Protein AF-0000000066108248 (afdb_homodimer)

Structure (mmCIF, N/CA/C/O backbone):
data_AF-0000000066108248-model_v1
#
loop_
_entity.id
_entity.type
_entity.pdbx_description
1 polymer 'HTH-type transcriptional regulatory protein RaaS'
#
loop_
_atom_site.group_PDB
_atom_site.id
_atom_site.type_symbol
_atom_site.label_atom_id
_atom_site.label_alt_id
_atom_site.label_comp_id
_atom_site.label_asym_id
_atom_site.label_entity_id
_atom_site.label_seq_id
_atom_site.pdbx_PDB_ins_code
_atom_site.Cartn_x
_atom_site.Cartn_y
_atom_site.Cartn_z
_atom_site.occupancy
_atom_site.B_iso_or_equiv
_atom_site.auth_seq_id
_atom_site.auth_comp_id
_atom_site.auth_asym_id
_atom_site.auth_atom_id
_atom_site.pdbx_PDB_model_num
ATOM 1 N N . MET A 1 1 ? -8.648 -37.469 -7.332 1 46.16 1 MET A N 1
ATOM 2 C CA . MET A 1 1 ? -9.648 -36.875 -8.211 1 46.16 1 MET A CA 1
ATOM 3 C C . MET A 1 1 ? -9.375 -37.219 -9.672 1 46.16 1 MET A C 1
ATOM 5 O O . MET A 1 1 ? -8.227 -37.156 -10.125 1 46.16 1 MET A O 1
ATOM 9 N N . ARG A 1 2 ? -10.156 -37.781 -10.422 1 53.69 2 ARG A N 1
ATOM 10 C CA . ARG A 1 2 ? -9.938 -38.188 -11.805 1 53.69 2 ARG A CA 1
ATOM 11 C C . ARG A 1 2 ? -9.555 -37.031 -12.688 1 53.69 2 ARG A C 1
ATOM 13 O O . ARG A 1 2 ? -9.891 -35.875 -12.391 1 53.69 2 ARG A O 1
ATOM 20 N N . SER A 1 3 ? -8.766 -37.312 -13.719 1 56.41 3 SER A N 1
ATOM 21 C CA . SER A 1 3 ? -8.273 -36.312 -14.656 1 56.41 3 SER A CA 1
ATOM 22 C C . SER A 1 3 ? -9.383 -35.344 -15.055 1 56.41 3 SER A C 1
ATOM 24 O O . SER A 1 3 ? -9.164 -34.125 -15.078 1 56.41 3 SER A O 1
ATOM 26 N N . ALA A 1 4 ? -10.531 -35.906 -15.398 1 58.25 4 ALA A N 1
ATOM 27 C CA . ALA A 1 4 ? -11.68 -35.094 -15.75 1 58.25 4 ALA A CA 1
ATOM 28 C C . ALA A 1 4 ? -12.141 -34.25 -14.562 1 58.25 4 ALA A C 1
ATOM 30 O O . ALA A 1 4 ? -12.602 -33.125 -14.727 1 58.25 4 ALA A O 1
ATOM 31 N N . ASP A 1 5 ? -12.039 -34.875 -13.406 1 56.56 5 ASP A N 1
ATOM 32 C CA . ASP A 1 5 ? -12.422 -34.219 -12.156 1 56.56 5 ASP A CA 1
ATOM 33 C C . ASP A 1 5 ? -11.492 -33.031 -11.844 1 56.56 5 ASP A C 1
ATOM 35 O O . ASP A 1 5 ? -11.938 -32 -11.352 1 56.56 5 ASP A O 1
ATOM 39 N N . LEU A 1 6 ? -10.281 -33.375 -12.148 1 64.38 6 LEU A N 1
ATOM 40 C CA . LEU A 1 6 ? -9.289 -32.312 -11.953 1 64.38 6 LEU A CA 1
ATOM 41 C C . LEU A 1 6 ? -9.547 -31.141 -12.906 1 64.38 6 LEU A C 1
ATOM 43 O O . LEU A 1 6 ? -9.406 -29.984 -12.516 1 64.38 6 LEU A O 1
ATOM 47 N N . THR A 1 7 ? -10.164 -31.656 -13.898 1 83.06 7 THR A N 1
ATOM 48 C CA . THR A 1 7 ? -10.453 -30.641 -14.914 1 83.06 7 THR A CA 1
ATOM 49 C C . THR A 1 7 ? -11.664 -29.797 -14.508 1 83.06 7 THR A C 1
ATOM 51 O O . THR A 1 7 ? -11.641 -28.578 -14.609 1 83.06 7 THR A O 1
ATOM 54 N N . ALA A 1 8 ? -12.672 -30.609 -13.906 1 89.81 8 ALA A N 1
ATOM 55 C CA . ALA A 1 8 ? -13.867 -29.891 -13.492 1 89.81 8 ALA A CA 1
ATOM 56 C C . ALA A 1 8 ? -13.57 -29 -12.281 1 89.81 8 ALA A C 1
ATOM 58 O O . ALA A 1 8 ? -14.062 -27.875 -12.203 1 89.81 8 ALA A O 1
ATOM 59 N N . HIS A 1 9 ? -12.805 -29.562 -11.367 1 94.88 9 HIS A N 1
ATOM 60 C CA . HIS A 1 9 ? -12.422 -28.797 -10.188 1 94.88 9 HIS A CA 1
ATOM 61 C C . HIS A 1 9 ? -11.75 -27.484 -10.57 1 94.88 9 HIS A C 1
ATOM 63 O O . HIS A 1 9 ? -12.125 -26.422 -10.07 1 94.88 9 HIS A O 1
ATOM 69 N N . ALA A 1 10 ? -10.867 -27.578 -11.461 1 95.75 10 ALA A N 1
ATOM 70 C CA . ALA A 1 10 ? -10.125 -26.406 -11.914 1 95.75 10 ALA A CA 1
ATOM 71 C C . ALA A 1 10 ? -11.023 -25.453 -12.688 1 95.75 10 ALA A C 1
ATOM 73 O O . ALA A 1 10 ? -10.93 -24.234 -12.516 1 95.75 10 ALA A O 1
ATOM 74 N N . ARG A 1 11 ? -11.852 -25.984 -13.477 1 95.56 11 ARG A N 1
ATOM 75 C CA . ARG A 1 11 ? -12.758 -25.172 -14.273 1 95.56 11 ARG A CA 1
ATOM 76 C C . ARG A 1 11 ? -13.711 -24.375 -13.375 1 95.56 11 ARG A C 1
ATOM 78 O O . ARG A 1 11 ? -13.961 -23.203 -13.617 1 95.56 11 ARG A O 1
ATOM 85 N N . ILE A 1 12 ? -14.227 -25.078 -12.375 1 97.56 12 ILE A N 1
ATOM 86 C CA . ILE A 1 12 ? -15.141 -24.438 -11.445 1 97.56 12 ILE A CA 1
ATOM 87 C C . ILE A 1 12 ? -14.406 -23.328 -10.68 1 97.56 12 ILE A C 1
ATOM 89 O O . ILE A 1 12 ? -14.906 -22.219 -10.547 1 97.56 12 ILE A O 1
ATOM 93 N N . ARG A 1 13 ? -13.266 -23.625 -10.172 1 97.75 13 ARG A N 1
ATOM 94 C CA . ARG A 1 13 ? -12.469 -22.656 -9.422 1 97.75 13 ARG A CA 1
ATOM 95 C C . ARG A 1 13 ? -12.148 -21.438 -10.281 1 97.75 13 ARG A C 1
ATOM 97 O O . ARG A 1 13 ? -12.273 -20.297 -9.82 1 97.75 13 ARG A O 1
ATOM 104 N N . GLU A 1 14 ? -11.734 -21.672 -11.539 1 96.88 14 GLU A N 1
ATOM 105 C CA . GLU A 1 14 ? -11.398 -20.578 -12.445 1 96.88 14 GLU A CA 1
ATOM 106 C C . GLU A 1 14 ? -12.617 -19.703 -12.727 1 96.88 14 GLU A C 1
ATOM 108 O O . GLU A 1 14 ? -12.523 -18.469 -12.711 1 96.88 14 GLU A O 1
ATOM 113 N N . ALA A 1 15 ? -13.719 -20.344 -12.953 1 97.69 15 ALA A N 1
ATOM 114 C CA . ALA A 1 15 ? -14.969 -19.609 -13.164 1 97.69 15 ALA A CA 1
ATOM 115 C C . ALA A 1 15 ? -15.352 -18.812 -11.922 1 97.69 15 ALA A C 1
ATOM 117 O O . ALA A 1 15 ? -15.812 -17.672 -12.031 1 97.69 15 ALA A O 1
ATOM 118 N N . ALA A 1 16 ? -15.188 -19.422 -10.789 1 98.44 16 ALA A N 1
ATOM 119 C CA . ALA A 1 16 ? -15.508 -18.75 -9.531 1 98.44 16 ALA A CA 1
ATOM 120 C C . ALA A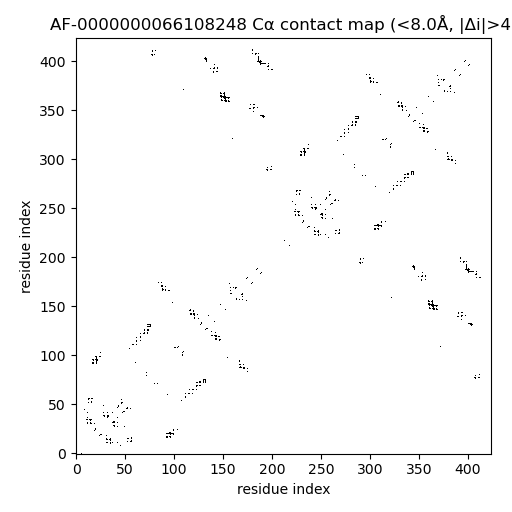 1 16 ? -14.633 -17.516 -9.336 1 98.44 16 ALA A C 1
ATOM 122 O O . ALA A 1 16 ? -15.133 -16.453 -8.969 1 98.44 16 ALA A O 1
ATOM 123 N N . ILE A 1 17 ? -13.336 -17.609 -9.578 1 98.12 17 ILE A N 1
ATOM 124 C CA . ILE A 1 17 ? -12.406 -16.5 -9.445 1 98.12 17 ILE A CA 1
ATOM 125 C C . ILE A 1 17 ? -12.844 -15.352 -10.359 1 98.12 17 ILE A C 1
ATOM 127 O O . ILE A 1 17 ? -12.898 -14.195 -9.938 1 98.12 17 ILE A O 1
ATOM 131 N N . GLU A 1 18 ? -13.211 -15.703 -11.531 1 97.38 18 GLU A N 1
ATOM 132 C CA . GLU A 1 18 ? -13.641 -14.688 -12.484 1 97.38 18 GLU A CA 1
ATOM 133 C C . GLU A 1 18 ? -14.945 -14.031 -12.047 1 97.38 18 GLU A C 1
ATOM 135 O O . GLU A 1 18 ? -15.07 -12.805 -12.07 1 97.38 18 GLU A O 1
ATOM 140 N N . GLN A 1 19 ? -15.922 -14.812 -11.617 1 97.69 19 GLN A N 1
ATOM 141 C CA . GLN A 1 19 ? -17.234 -14.297 -11.227 1 97.69 19 GLN A CA 1
ATOM 142 C C . GLN A 1 19 ? -17.141 -13.477 -9.938 1 97.69 19 GLN A C 1
ATOM 144 O O . GLN A 1 19 ? -17.688 -12.375 -9.859 1 97.69 19 GLN A O 1
ATOM 149 N N . PHE A 1 20 ? -16.391 -14.008 -8.977 1 97.81 20 PHE A N 1
ATOM 150 C CA . PHE A 1 20 ? -16.188 -13.266 -7.738 1 97.81 20 PHE A CA 1
ATOM 151 C C . PHE A 1 20 ? -15.438 -11.961 -8.008 1 97.81 20 PHE A C 1
ATOM 153 O O . PHE A 1 20 ? -15.773 -10.922 -7.441 1 97.81 20 PHE A O 1
ATOM 160 N N . GLY A 1 21 ? -14.438 -12.023 -8.859 1 96.31 21 GLY A N 1
ATOM 161 C CA . GLY A 1 21 ? -13.664 -10.844 -9.195 1 96.31 21 GLY A CA 1
ATOM 162 C C . GLY A 1 21 ? -14.477 -9.773 -9.891 1 96.31 21 GLY A C 1
ATOM 163 O O . GLY A 1 21 ? -14.328 -8.578 -9.609 1 96.31 21 GLY A O 1
ATOM 164 N N . ARG A 1 22 ? -15.359 -10.195 -10.742 1 94.25 22 ARG A N 1
ATOM 165 C CA . ARG A 1 22 ? -16.125 -9.266 -11.562 1 94.25 22 ARG A CA 1
ATOM 166 C C . ARG A 1 22 ? -17.344 -8.75 -10.82 1 94.25 22 ARG A C 1
ATOM 168 O O . ARG A 1 22 ? -17.688 -7.57 -10.922 1 94.25 22 ARG A O 1
ATOM 175 N N . HIS A 1 23 ? -17.984 -9.609 -9.969 1 94.81 23 HIS A N 1
ATOM 176 C CA . HIS A 1 23 ? -19.312 -9.258 -9.461 1 94.81 23 HIS A CA 1
ATOM 177 C C . HIS A 1 23 ? -19.328 -9.219 -7.941 1 94.81 23 HIS A C 1
ATOM 179 O O . HIS A 1 23 ? -20.312 -8.812 -7.332 1 94.81 23 HIS A O 1
ATOM 185 N N . GLY A 1 24 ? -18.266 -9.594 -7.332 1 95.5 24 GLY A N 1
ATOM 186 C CA . GLY A 1 24 ? -18.25 -9.656 -5.879 1 95.5 24 GLY A CA 1
ATOM 187 C C . GLY A 1 24 ? -18.688 -11 -5.336 1 95.5 24 GLY A C 1
ATOM 188 O O . GLY A 1 24 ? -19.188 -11.852 -6.086 1 95.5 24 GLY A O 1
ATOM 189 N N . PHE A 1 25 ? -18.531 -11.203 -4.035 1 96.38 25 PHE A N 1
ATOM 190 C CA . PHE A 1 25 ? -18.734 -12.5 -3.406 1 96.38 25 PHE A CA 1
ATOM 191 C C . PHE A 1 25 ? -20.219 -12.773 -3.182 1 96.38 25 PHE A C 1
ATOM 193 O O . PHE A 1 25 ? -20.594 -13.852 -2.723 1 96.38 25 PHE A O 1
ATOM 200 N N . GLY A 1 26 ? -21.047 -11.883 -3.537 1 95.75 26 GLY A N 1
ATOM 201 C CA . GLY A 1 26 ? -22.484 -12.086 -3.461 1 95.75 26 GLY A CA 1
ATOM 202 C C . GLY A 1 26 ? -23.031 -12.945 -4.586 1 95.75 26 GLY A C 1
ATOM 203 O O . GLY A 1 26 ? -24.156 -13.422 -4.523 1 95.75 26 GLY A O 1
ATOM 204 N N . VAL A 1 27 ? -22.25 -13.203 -5.578 1 96.69 27 VAL A N 1
ATOM 205 C CA . VAL A 1 27 ? -22.656 -14.023 -6.711 1 96.69 27 VAL A CA 1
ATOM 206 C C . VAL A 1 27 ? -23.062 -15.414 -6.219 1 96.69 27 VAL A C 1
ATOM 208 O O . VAL A 1 27 ? -22.406 -15.992 -5.352 1 96.69 27 VAL A O 1
ATOM 211 N N . GLY A 1 28 ? -24.125 -15.945 -6.793 1 96.56 28 GLY A N 1
ATOM 212 C CA . GLY A 1 28 ? -24.656 -17.234 -6.359 1 96.56 28 GLY A CA 1
ATOM 213 C C . GLY A 1 28 ? -23.984 -18.406 -7.035 1 96.56 28 GLY A C 1
ATOM 214 O O . GLY A 1 28 ? -23.344 -18.25 -8.086 1 96.56 28 GLY A O 1
ATOM 215 N N . LEU A 1 29 ? -24.109 -19.594 -6.422 1 97.06 29 LEU A N 1
ATOM 216 C CA . LEU A 1 29 ? -23.5 -20.828 -6.934 1 97.06 29 LEU A CA 1
ATOM 217 C C . LEU A 1 29 ? -24.062 -21.172 -8.312 1 97.06 29 LEU A C 1
ATOM 219 O O . LEU A 1 29 ? -23.344 -21.719 -9.148 1 97.06 29 LEU A O 1
ATOM 223 N N . ARG A 1 30 ? -25.328 -20.797 -8.617 1 96.75 30 ARG A N 1
ATOM 224 C CA . ARG A 1 30 ? -25.938 -21.078 -9.914 1 96.75 30 ARG A CA 1
ATOM 225 C C . ARG A 1 30 ? -25.219 -20.344 -11.031 1 96.75 30 ARG A C 1
ATOM 227 O O . ARG A 1 30 ? -24.906 -20.922 -12.078 1 96.75 30 ARG A O 1
ATOM 234 N N . ALA A 1 31 ? -24.922 -19.109 -10.828 1 97.62 31 ALA A N 1
ATOM 235 C CA . ALA A 1 31 ? -24.219 -18.297 -11.812 1 97.62 31 ALA A CA 1
ATOM 236 C C . ALA A 1 31 ? -22.797 -18.828 -12.047 1 97.62 31 ALA A C 1
ATOM 238 O O . ALA A 1 31 ? -22.328 -18.859 -13.188 1 97.62 31 ALA A O 1
ATOM 239 N N . ILE A 1 32 ? -22.156 -19.281 -1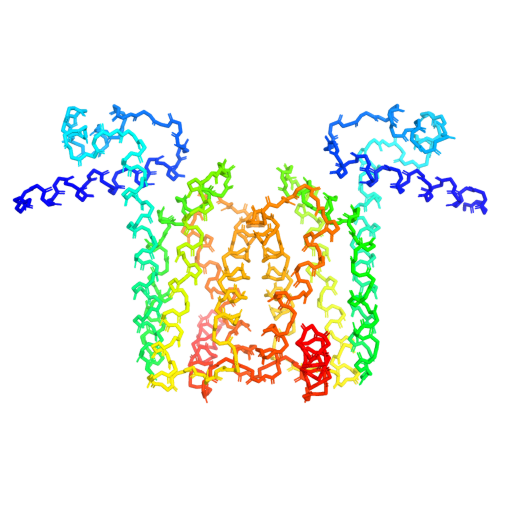0.977 1 98 32 ILE A N 1
ATOM 240 C CA . ILE A 1 32 ? -20.797 -19.828 -11.078 1 98 32 ILE A CA 1
ATOM 241 C C . ILE A 1 32 ? -20.828 -21.141 -11.844 1 98 32 ILE A C 1
ATOM 243 O O . ILE A 1 32 ? -20 -21.391 -12.711 1 98 32 ILE A O 1
ATOM 247 N N . ALA A 1 33 ? -21.797 -21.938 -11.508 1 97.81 33 ALA A N 1
ATOM 248 C CA . ALA A 1 33 ? -21.953 -23.219 -12.188 1 97.81 33 ALA A CA 1
ATOM 249 C C . ALA A 1 33 ? -22.188 -23.031 -13.688 1 97.81 33 ALA A C 1
ATOM 251 O O . ALA A 1 33 ? -21.547 -23.688 -14.508 1 97.81 33 ALA A O 1
ATOM 252 N N . GLU A 1 34 ? -23.031 -22.078 -14.062 1 97.81 34 GLU A N 1
ATOM 253 C CA . GLU A 1 34 ? -23.312 -21.766 -15.461 1 97.81 34 GLU A CA 1
ATOM 254 C C . GLU A 1 34 ? -22.047 -21.297 -16.188 1 97.81 34 GLU A C 1
ATOM 256 O O . GLU A 1 34 ? -21.766 -21.766 -17.297 1 97.81 34 GLU A O 1
ATOM 261 N N . ALA A 1 35 ? -21.297 -20.5 -15.586 1 97.19 35 ALA A N 1
ATOM 262 C CA . ALA A 1 35 ? -20.062 -19.984 -16.172 1 97.19 35 ALA A CA 1
ATOM 263 C C . ALA A 1 35 ? -19.047 -21.109 -16.375 1 97.19 35 ALA A C 1
ATOM 265 O O . ALA A 1 35 ? -18.25 -21.078 -17.312 1 97.19 35 ALA A O 1
ATOM 266 N N . ALA A 1 36 ? -19.078 -22.094 -15.477 1 97.12 36 ALA A N 1
ATOM 267 C CA . ALA A 1 36 ? -18.141 -23.219 -15.523 1 97.12 36 ALA A CA 1
ATOM 268 C C . ALA A 1 36 ? -18.641 -24.312 -16.469 1 97.12 36 ALA A C 1
ATOM 270 O O . ALA A 1 36 ? -17.906 -25.25 -16.766 1 97.12 36 ALA A O 1
ATOM 271 N N . GLY A 1 37 ? -19.875 -24.203 -16.859 1 96.81 37 GLY A N 1
ATOM 272 C CA . GLY A 1 37 ? -20.453 -25.219 -17.719 1 96.81 37 GLY A CA 1
ATOM 273 C C . GLY A 1 37 ? -20.781 -26.516 -17 1 96.81 37 GLY A C 1
ATOM 274 O O . GLY A 1 37 ? -20.594 -27.594 -17.547 1 96.81 37 GLY A O 1
ATOM 275 N N . VAL A 1 38 ? -21.109 -26.391 -15.727 1 96.5 38 VAL A N 1
ATOM 276 C CA . VAL A 1 38 ? -21.438 -27.562 -14.93 1 96.5 38 VAL A CA 1
ATOM 277 C C . VAL A 1 38 ? -22.75 -27.312 -14.164 1 96.5 38 VAL A C 1
ATOM 279 O O . VAL A 1 38 ? -23.312 -26.219 -14.227 1 96.5 38 VAL A O 1
ATOM 282 N N . SER A 1 39 ? -23.234 -28.359 -13.484 1 95.06 39 SER A N 1
ATOM 283 C CA . SER A 1 39 ? -24.406 -28.203 -12.641 1 95.06 39 SER A CA 1
ATOM 284 C C . SER A 1 39 ? -24.031 -27.641 -11.273 1 95.06 39 SER A C 1
ATOM 286 O O . SER A 1 39 ? -22.906 -27.828 -10.797 1 95.06 39 SER A O 1
ATOM 288 N N . ALA A 1 40 ? -24.953 -27.031 -10.594 1 94.81 40 ALA A N 1
ATOM 289 C CA . ALA A 1 40 ? -24.766 -26.547 -9.227 1 94.81 40 ALA A CA 1
ATOM 290 C C . ALA A 1 40 ? -24.453 -27.688 -8.281 1 94.81 40 ALA A C 1
ATOM 292 O O . ALA A 1 40 ? -23.672 -27.531 -7.336 1 94.81 40 ALA A O 1
ATOM 293 N N . ALA A 1 41 ? -25.031 -28.766 -8.523 1 94.69 41 ALA A N 1
ATOM 294 C CA . ALA A 1 41 ? -24.812 -29.953 -7.699 1 94.69 41 ALA A CA 1
ATOM 295 C C . ALA A 1 41 ? -23.359 -30.391 -7.758 1 94.69 41 ALA A C 1
ATOM 297 O O . ALA A 1 41 ? -22.797 -30.828 -6.746 1 94.69 41 ALA A O 1
ATOM 298 N N . LEU A 1 42 ? -22.75 -30.297 -8.844 1 95.62 42 LEU A N 1
ATOM 299 C CA . LEU A 1 42 ? -21.344 -30.672 -9.008 1 95.62 42 LEU A CA 1
ATOM 300 C C . LEU A 1 42 ? -20.422 -29.719 -8.25 1 95.62 42 LEU A C 1
ATOM 302 O O . LEU A 1 42 ? -19.406 -30.141 -7.715 1 95.62 42 LEU A O 1
ATOM 306 N N . VAL A 1 43 ? -20.797 -28.422 -8.234 1 97.06 43 VAL A N 1
ATOM 307 C CA . VAL A 1 43 ? -20.016 -27.453 -7.469 1 97.06 43 VAL A CA 1
ATOM 308 C C . VAL A 1 43 ? -20.031 -27.828 -5.992 1 97.06 43 VAL A C 1
ATOM 310 O O . VAL A 1 43 ? -18.969 -27.875 -5.348 1 97.06 43 VAL A O 1
ATOM 313 N N . ILE A 1 44 ? -21.172 -28.234 -5.477 1 96.62 44 ILE A N 1
ATOM 314 C CA . ILE A 1 44 ? -21.328 -28.609 -4.074 1 96.62 44 ILE A CA 1
ATOM 315 C C . ILE A 1 44 ? -20.562 -29.906 -3.793 1 96.62 44 ILE A C 1
ATOM 317 O O . ILE A 1 44 ? -19.969 -30.062 -2.727 1 96.62 44 ILE A O 1
ATOM 321 N N . HIS A 1 45 ? -20.672 -30.766 -4.746 1 95.88 45 HIS A N 1
ATOM 322 C CA . HIS A 1 45 ? -19.969 -32.031 -4.602 1 95.88 45 HIS A CA 1
ATOM 323 C C . HIS A 1 45 ? -18.469 -31.812 -4.43 1 95.88 45 HIS A C 1
ATOM 325 O O . HIS A 1 45 ? -17.828 -32.438 -3.574 1 95.88 45 HIS A O 1
ATOM 331 N N . HIS A 1 46 ? -17.859 -30.875 -5.152 1 96.06 46 HIS A N 1
ATOM 332 C CA . HIS A 1 46 ? -16.422 -30.672 -5.152 1 96.06 46 HIS A CA 1
ATOM 333 C C . HIS A 1 46 ? -15.992 -29.797 -3.98 1 96.06 46 HIS A C 1
ATOM 335 O O . HIS A 1 46 ? -14.914 -30 -3.416 1 96.06 46 HIS A O 1
ATOM 341 N N . PHE A 1 47 ? -16.844 -28.781 -3.596 1 97.69 47 PHE A N 1
ATOM 342 C CA . PHE A 1 47 ? -16.328 -27.75 -2.705 1 97.69 47 PHE A CA 1
ATOM 343 C C . PHE A 1 47 ? -17.156 -27.672 -1.429 1 97.69 47 PHE A C 1
ATOM 345 O O . PHE A 1 47 ? -16.797 -26.969 -0.486 1 97.69 47 PHE A O 1
ATOM 352 N N . GLY A 1 48 ? -18.266 -28.391 -1.379 1 96.75 48 GLY A N 1
ATOM 353 C CA . GLY A 1 48 ? -19.094 -28.469 -0.191 1 96.75 48 GLY A CA 1
ATOM 354 C C . GLY A 1 48 ? -20.047 -27.297 -0.043 1 96.75 48 GLY A C 1
ATOM 355 O O . GLY A 1 48 ? -21.25 -27.5 0.088 1 96.75 48 GLY A O 1
ATOM 356 N N . SER A 1 49 ? -19.562 -26.109 -0.005 1 96.06 49 SER A N 1
ATOM 357 C CA . SER A 1 49 ? -20.328 -24.875 0.186 1 96.06 49 SER A CA 1
ATOM 358 C C . SER A 1 49 ? -19.703 -23.703 -0.564 1 96.06 49 SER A C 1
ATOM 360 O O . SER A 1 49 ? -18.594 -23.828 -1.104 1 96.06 49 SER A O 1
ATOM 362 N N . LYS A 1 50 ? -20.406 -22.625 -0.626 1 96 50 LYS A N 1
ATOM 363 C CA . LYS A 1 50 ? -19.859 -21.422 -1.227 1 96 50 LYS A CA 1
ATOM 364 C C . LYS A 1 50 ? -18.594 -20.969 -0.481 1 96 50 LYS A C 1
ATOM 366 O O . LYS A 1 50 ? -17.641 -20.516 -1.097 1 96 50 LYS A O 1
ATOM 371 N N . GLU A 1 51 ? -18.688 -21.109 0.813 1 95 51 GLU A N 1
ATOM 372 C CA . GLU A 1 51 ? -17.516 -20.766 1.624 1 95 51 GLU A CA 1
ATOM 373 C C . GLU A 1 51 ? -16.344 -21.672 1.309 1 95 51 GLU A C 1
ATOM 375 O O . GLU A 1 51 ? -15.195 -21.219 1.215 1 95 51 GLU A O 1
ATOM 380 N N . GLY A 1 52 ? -16.625 -22.906 1.186 1 96.38 52 GLY A N 1
ATOM 381 C CA . GLY A 1 52 ? -15.586 -23.828 0.774 1 96.38 52 GLY A CA 1
ATOM 382 C C . GLY A 1 52 ? -14.984 -23.5 -0.581 1 96.38 52 GLY A C 1
ATOM 383 O O . GLY A 1 52 ? -13.773 -23.625 -0.776 1 96.38 52 GLY A O 1
ATOM 384 N N . LEU A 1 53 ? -15.836 -23.172 -1.538 1 97.69 53 LEU A N 1
ATOM 385 C CA . LEU A 1 53 ? -15.375 -22.75 -2.855 1 97.69 53 LEU A CA 1
ATOM 386 C C . LEU A 1 53 ? -14.492 -21.5 -2.752 1 97.69 53 LEU A C 1
ATOM 388 O O . LEU A 1 53 ? -13.438 -21.438 -3.381 1 97.69 53 LEU A O 1
ATOM 392 N N . ARG A 1 54 ? -14.883 -20.547 -1.938 1 97 54 ARG A N 1
ATOM 393 C CA . ARG A 1 54 ? -14.094 -19.344 -1.76 1 97 54 ARG A CA 1
ATOM 394 C C . ARG A 1 54 ? -12.727 -19.656 -1.164 1 97 54 ARG A C 1
ATOM 396 O O . ARG A 1 54 ? -11.711 -19.109 -1.604 1 97 54 ARG A O 1
ATOM 403 N N . LYS A 1 55 ? -12.711 -20.531 -0.188 1 97.06 55 LYS A N 1
ATOM 404 C CA . LYS A 1 55 ? -11.438 -20.938 0.411 1 97.06 55 LYS A CA 1
ATOM 405 C C . LYS A 1 55 ? -10.508 -21.562 -0.63 1 97.06 55 LYS A C 1
ATOM 407 O O . LYS A 1 55 ? -9.305 -21.281 -0.639 1 97.06 55 LYS A O 1
ATOM 412 N N . ALA A 1 56 ? -11.07 -22.344 -1.475 1 97.5 56 ALA A N 1
ATOM 413 C CA . ALA A 1 56 ? -10.281 -22.953 -2.545 1 97.5 56 ALA A CA 1
ATOM 414 C C . ALA A 1 56 ? -9.75 -21.906 -3.508 1 97.5 56 ALA A C 1
ATOM 416 O O . ALA A 1 56 ? -8.617 -22 -3.982 1 97.5 56 ALA A O 1
ATOM 417 N N . CYS A 1 57 ? -10.57 -20.922 -3.859 1 98.25 57 CYS A N 1
ATOM 418 C CA . CYS A 1 57 ? -10.141 -19.812 -4.699 1 98.25 57 CYS A CA 1
ATOM 419 C C . CYS A 1 57 ? -9.016 -19.031 -4.035 1 98.25 57 CYS A C 1
ATOM 421 O O . CYS A 1 57 ? -8.008 -18.719 -4.676 1 98.25 57 CYS A O 1
ATOM 423 N N . ASP A 1 58 ? -9.156 -18.781 -2.711 1 98 58 ASP A N 1
ATOM 424 C CA . ASP A 1 58 ? -8.133 -18.078 -1.952 1 98 58 ASP A CA 1
ATOM 425 C C . ASP A 1 58 ? -6.797 -18.812 -2.008 1 98 58 ASP A C 1
ATOM 427 O O . ASP A 1 58 ? -5.754 -18.203 -2.256 1 98 58 ASP A O 1
ATOM 431 N N . ASP A 1 59 ? -6.852 -20.062 -1.803 1 97.69 59 ASP A N 1
ATOM 432 C CA . ASP A 1 59 ? -5.648 -20.891 -1.824 1 97.69 59 ASP A CA 1
ATOM 433 C C . ASP A 1 59 ? -4.98 -20.844 -3.195 1 97.69 59 ASP A C 1
ATOM 435 O O . ASP A 1 59 ? -3.756 -20.734 -3.293 1 97.69 59 ASP A O 1
ATOM 439 N N . PHE A 1 60 ? -5.766 -20.938 -4.219 1 97.81 60 PHE A N 1
ATOM 440 C CA . PHE A 1 60 ? -5.246 -20.938 -5.578 1 97.81 60 PHE A CA 1
ATOM 441 C C . PHE A 1 60 ? -4.602 -19.594 -5.91 1 97.81 60 PHE A C 1
ATOM 443 O O . PHE A 1 60 ? -3.488 -19.547 -6.438 1 97.81 60 PHE A O 1
ATOM 450 N N . VAL A 1 61 ? -5.23 -18.516 -5.594 1 97.81 61 VAL A N 1
ATOM 451 C CA . VAL A 1 61 ? -4.734 -17.172 -5.883 1 97.81 61 VAL A CA 1
ATOM 452 C C . VAL A 1 61 ? -3.42 -16.938 -5.145 1 97.81 61 VAL A C 1
ATOM 454 O O . VAL A 1 61 ? -2.438 -16.5 -5.742 1 97.81 61 VAL A O 1
ATOM 457 N N . ALA A 1 62 ? -3.373 -17.266 -3.832 1 97.94 62 ALA A N 1
ATOM 458 C CA . ALA A 1 62 ? -2.158 -17.109 -3.037 1 97.94 62 ALA A CA 1
ATOM 459 C C . ALA A 1 62 ? -1.014 -17.938 -3.615 1 97.94 62 ALA A C 1
ATOM 461 O O . ALA A 1 62 ? 0.12 -17.453 -3.707 1 97.94 62 ALA A O 1
ATOM 462 N N . GLU A 1 63 ? -1.325 -19.094 -4.059 1 97.62 63 GLU A N 1
ATOM 463 C CA . GLU A 1 63 ? -0.299 -20 -4.578 1 97.62 63 GLU A CA 1
ATOM 464 C C . GLU A 1 63 ? 0.206 -19.531 -5.941 1 97.62 63 GLU A C 1
ATOM 466 O O . GLU A 1 63 ? 1.399 -19.625 -6.234 1 97.62 63 GLU A O 1
ATOM 471 N N . GLU A 1 64 ? -0.662 -19.094 -6.789 1 96.69 64 GLU A N 1
ATOM 472 C CA . GLU A 1 64 ? -0.258 -18.594 -8.094 1 96.69 64 GLU A CA 1
ATOM 473 C C . GLU A 1 64 ? 0.704 -17.406 -7.961 1 96.69 64 GLU A C 1
ATOM 475 O O . GLU A 1 64 ? 1.712 -17.344 -8.672 1 96.69 64 GLU A O 1
ATOM 480 N N . ILE A 1 65 ? 0.41 -16.547 -7.059 1 96.19 65 ILE A N 1
ATOM 481 C CA . ILE A 1 65 ? 1.266 -15.383 -6.832 1 96.19 65 ILE A CA 1
ATOM 482 C C . ILE A 1 65 ? 2.594 -15.836 -6.227 1 96.19 65 ILE A C 1
ATOM 484 O O . ILE A 1 65 ? 3.66 -15.398 -6.668 1 96.19 65 ILE A O 1
ATOM 488 N N . ARG A 1 66 ? 2.508 -16.703 -5.277 1 97.38 66 ARG A N 1
ATOM 489 C CA . ARG A 1 66 ? 3.717 -17.234 -4.652 1 97.38 66 ARG A CA 1
ATOM 490 C C . ARG A 1 66 ? 4.625 -17.891 -5.691 1 97.38 66 ARG A C 1
ATOM 492 O O . ARG A 1 66 ? 5.828 -17.625 -5.719 1 97.38 66 ARG A O 1
ATOM 499 N N . SER A 1 67 ? 4.066 -18.734 -6.543 1 96.25 67 SER A N 1
ATOM 500 C CA . SER A 1 67 ? 4.836 -19.484 -7.531 1 96.25 67 SER A CA 1
ATOM 501 C C . SER A 1 67 ? 5.48 -18.547 -8.547 1 96.25 67 SER A C 1
ATOM 503 O O . SER A 1 67 ? 6.633 -18.734 -8.938 1 96.25 67 SER A O 1
ATOM 505 N N . SER A 1 68 ? 4.758 -17.562 -8.953 1 94.69 68 SER A N 1
ATOM 506 C CA . SER A 1 68 ? 5.277 -16.594 -9.898 1 94.69 68 SER A CA 1
ATOM 507 C C . SER A 1 68 ? 6.441 -15.805 -9.305 1 94.69 68 SER A C 1
ATOM 509 O O . SER A 1 68 ? 7.484 -15.648 -9.945 1 94.69 68 SER A O 1
ATOM 511 N N . LYS A 1 69 ? 6.312 -15.336 -8.078 1 95.56 69 LYS A N 1
ATOM 512 C CA . LYS A 1 69 ? 7.359 -14.57 -7.406 1 95.56 69 LYS A CA 1
ATOM 513 C C . LYS A 1 69 ? 8.578 -15.445 -7.125 1 95.56 69 LYS A C 1
ATOM 515 O O . LYS A 1 69 ? 9.719 -15.008 -7.312 1 95.56 69 LYS A O 1
ATOM 520 N N . ALA A 1 70 ? 8.297 -16.641 -6.691 1 95.88 70 ALA A N 1
ATOM 521 C CA . ALA A 1 70 ? 9.391 -17.562 -6.414 1 95.88 70 ALA A CA 1
ATOM 522 C C . ALA A 1 70 ? 10.203 -17.844 -7.672 1 95.88 70 ALA A C 1
ATOM 524 O O . ALA A 1 70 ? 11.438 -17.875 -7.629 1 95.88 70 ALA A O 1
ATOM 525 N N . ALA A 1 71 ? 9.531 -18.047 -8.797 1 93.94 71 ALA A N 1
ATOM 526 C CA . ALA A 1 71 ? 10.211 -18.312 -10.062 1 93.94 71 ALA A CA 1
ATOM 527 C C . ALA A 1 71 ? 11.094 -17.141 -10.461 1 93.94 71 ALA A C 1
ATOM 529 O O . ALA A 1 71 ? 12.227 -17.328 -10.914 1 93.94 71 ALA A O 1
ATOM 530 N N . ALA A 1 72 ? 10.609 -15.953 -10.289 1 93.06 72 ALA A N 1
ATOM 531 C CA . ALA A 1 72 ? 11.375 -14.75 -10.617 1 93.06 72 ALA A CA 1
ATOM 532 C C . ALA A 1 72 ? 12.602 -14.617 -9.719 1 93.06 72 ALA A C 1
ATOM 534 O O . ALA A 1 72 ? 13.719 -14.406 -10.203 1 93.06 72 ALA A O 1
ATOM 535 N N . LEU A 1 73 ? 12.477 -14.828 -8.391 1 95.56 73 LEU A N 1
ATOM 536 C CA . LEU A 1 73 ? 13.539 -14.555 -7.43 1 95.56 73 LEU A CA 1
ATOM 537 C C . LEU A 1 73 ? 14.586 -15.664 -7.449 1 95.56 73 LEU A C 1
ATOM 539 O O . LEU A 1 73 ? 15.719 -15.453 -7.02 1 95.56 73 LEU A O 1
ATOM 543 N N . LYS A 1 74 ? 14.156 -16.781 -7.949 1 94.88 74 LYS A N 1
ATOM 544 C CA . LYS A 1 74 ? 15.109 -17.891 -8.062 1 94.88 74 LYS A CA 1
ATOM 545 C C . LYS A 1 74 ? 16.016 -17.703 -9.266 1 94.88 74 LYS A C 1
ATOM 547 O O . LYS A 1 74 ? 17.094 -18.312 -9.344 1 94.88 74 LYS A O 1
ATOM 552 N N . SER A 1 75 ? 15.547 -16.906 -10.172 1 91.56 75 SER A N 1
ATOM 553 C CA . SER A 1 75 ? 16.312 -16.703 -11.391 1 91.56 75 SER A CA 1
ATOM 554 C C . SER A 1 75 ? 17.234 -15.5 -11.273 1 91.56 75 SER A C 1
ATOM 556 O O . SER A 1 75 ? 16.844 -14.453 -10.758 1 91.56 75 SER A O 1
ATOM 558 N N . ASN A 1 76 ? 18.484 -15.633 -11.664 1 87.69 76 ASN A N 1
ATOM 559 C CA . ASN A 1 76 ? 19.422 -14.523 -11.734 1 87.69 76 ASN A CA 1
ATOM 560 C C . ASN A 1 76 ? 19.5 -13.938 -13.148 1 87.69 76 ASN A C 1
ATOM 562 O O . ASN A 1 76 ? 20.391 -13.141 -13.453 1 87.69 76 ASN A O 1
ATOM 566 N N . ASP A 1 77 ? 18.484 -14.336 -13.953 1 93.44 77 ASP A N 1
ATOM 567 C CA . ASP A 1 77 ? 18.438 -13.891 -15.344 1 93.44 77 ASP A CA 1
ATOM 568 C C . ASP A 1 77 ? 17.359 -12.828 -15.547 1 93.44 77 ASP A C 1
ATOM 570 O O . ASP A 1 77 ? 16.172 -13.117 -15.453 1 93.44 77 ASP A O 1
ATOM 574 N N . PRO A 1 78 ? 17.781 -11.609 -15.961 1 94.62 78 PRO A N 1
ATOM 575 C CA . PRO A 1 78 ? 16.812 -10.531 -16.141 1 94.62 78 PRO A CA 1
ATOM 576 C C . PRO A 1 78 ? 15.766 -10.852 -17.219 1 94.62 78 PRO A C 1
ATOM 578 O O . PRO A 1 78 ? 14.656 -10.32 -17.172 1 94.62 78 PRO A O 1
ATOM 581 N N . THR A 1 79 ? 16.125 -11.758 -18.141 1 94.62 79 THR A N 1
ATOM 582 C CA . THR A 1 79 ? 15.18 -12.102 -19.203 1 94.62 79 THR A CA 1
ATOM 583 C C . THR A 1 79 ? 13.93 -12.766 -18.625 1 94.62 79 THR A C 1
ATOM 585 O O . THR A 1 79 ? 12.836 -12.602 -19.156 1 94.62 79 THR A O 1
ATOM 588 N N . THR A 1 80 ? 14.141 -13.492 -17.547 1 94.88 80 THR A N 1
ATOM 589 C CA . THR A 1 80 ? 13.008 -14.117 -16.859 1 94.88 80 THR A CA 1
ATOM 590 C C . THR A 1 80 ? 12.07 -13.055 -16.297 1 94.88 80 THR A C 1
ATOM 592 O O . THR A 1 80 ? 10.844 -13.172 -16.422 1 94.88 80 THR A O 1
ATOM 595 N N . TRP A 1 81 ? 12.578 -12.008 -15.711 1 95.06 81 TRP A N 1
ATOM 596 C CA . TRP A 1 81 ? 11.773 -10.938 -15.141 1 95.06 81 TRP A CA 1
ATOM 597 C C . TRP A 1 81 ? 11.062 -10.148 -16.234 1 95.06 81 TRP A C 1
ATOM 599 O O . TRP A 1 81 ? 9.883 -9.812 -16.109 1 95.06 81 TRP A O 1
ATOM 609 N N . LEU A 1 82 ? 11.828 -9.875 -17.297 1 95.06 82 LEU A N 1
ATOM 610 C CA . LEU A 1 82 ? 11.242 -9.148 -18.422 1 95.06 82 LEU A CA 1
ATOM 611 C C . LEU A 1 82 ? 10.102 -9.945 -19.047 1 95.06 82 LEU A C 1
ATOM 613 O O . LEU A 1 82 ? 9.078 -9.367 -19.438 1 95.06 82 LEU A O 1
ATOM 617 N N . ALA A 1 83 ? 10.227 -11.258 -19.141 1 94.38 83 ALA A N 1
ATOM 618 C CA . ALA A 1 83 ? 9.18 -12.125 -19.672 1 94.38 83 ALA A CA 1
ATOM 619 C C . ALA A 1 83 ? 7.934 -12.078 -18.797 1 94.38 83 ALA A C 1
ATOM 621 O O . ALA A 1 83 ? 6.809 -12.078 -19.297 1 94.38 83 ALA A O 1
ATOM 622 N N . GLN A 1 84 ? 8.109 -12.062 -17.516 1 93.56 84 GLN A N 1
ATOM 623 C CA . GLN A 1 84 ? 6.988 -11.961 -16.594 1 93.56 84 GLN A CA 1
ATOM 624 C C . GLN A 1 84 ? 6.242 -10.648 -16.766 1 93.56 84 GLN A C 1
ATOM 626 O O . GLN A 1 84 ? 5.008 -10.609 -16.703 1 93.56 84 GLN A O 1
ATOM 631 N N . MET A 1 85 ? 6.98 -9.547 -16.969 1 94.38 85 MET A N 1
ATOM 632 C CA . MET A 1 85 ? 6.344 -8.25 -17.203 1 94.38 85 MET A CA 1
ATOM 633 C C . MET A 1 85 ? 5.543 -8.258 -18.5 1 94.38 85 MET A C 1
ATOM 635 O O . MET A 1 85 ? 4.48 -7.645 -18.578 1 94.38 85 MET A O 1
ATOM 639 N N . ALA A 1 86 ? 6.09 -8.977 -19.484 1 93.94 86 ALA A N 1
ATOM 640 C CA . ALA A 1 86 ? 5.402 -9.07 -20.781 1 93.94 86 ALA A CA 1
ATOM 641 C C . ALA A 1 86 ? 4.062 -9.781 -20.625 1 93.94 86 ALA A C 1
ATOM 643 O O . ALA A 1 86 ? 3.143 -9.562 -21.422 1 93.94 86 ALA A O 1
ATOM 644 N N . GLU A 1 87 ? 3.879 -10.594 -19.594 1 95.12 87 GLU A N 1
ATOM 645 C CA . GLU A 1 87 ? 2.668 -11.383 -19.391 1 95.12 87 GLU A CA 1
ATOM 646 C C . GLU A 1 87 ? 1.832 -10.836 -18.234 1 95.12 87 GLU A C 1
ATOM 648 O O . GLU A 1 87 ? 0.936 -11.516 -17.734 1 95.12 87 GLU A O 1
ATOM 653 N N . ILE A 1 88 ? 2.113 -9.648 -17.859 1 96.38 88 ILE A N 1
ATOM 654 C CA . ILE A 1 88 ? 1.555 -9.141 -16.609 1 96.38 88 ILE A CA 1
ATOM 655 C C . ILE A 1 88 ? 0.037 -9.023 -16.734 1 96.38 88 ILE A C 1
ATOM 657 O O . ILE A 1 88 ? -0.687 -9.219 -15.758 1 96.38 88 ILE A O 1
ATOM 661 N N . GLU A 1 89 ? -0.494 -8.766 -17.922 1 96.88 89 GLU A N 1
ATOM 662 C CA . GLU A 1 89 ? -1.926 -8.586 -18.141 1 96.88 89 GLU A CA 1
ATOM 663 C C . GLU A 1 89 ? -2.697 -9.867 -17.844 1 96.88 89 GLU A C 1
ATOM 665 O O . GLU A 1 89 ? -3.893 -9.828 -17.547 1 96.88 89 GLU A O 1
ATOM 670 N N . SER A 1 90 ? -1.995 -11.023 -17.938 1 95.5 90 SER A N 1
ATOM 671 C CA . SER A 1 90 ? -2.645 -12.312 -17.719 1 95.5 90 SER A CA 1
ATOM 672 C C . SER A 1 90 ? -3.051 -12.484 -16.25 1 95.5 90 SER A C 1
ATOM 674 O O . SER A 1 90 ? -3.836 -13.375 -15.922 1 95.5 90 SER A O 1
ATOM 676 N N . TYR A 1 91 ? -2.619 -11.625 -15.336 1 95.62 91 TYR A N 1
ATOM 677 C CA . TYR A 1 91 ? -2.93 -11.719 -13.914 1 95.62 91 TYR A CA 1
ATOM 678 C C . TYR A 1 91 ? -4.191 -10.93 -13.578 1 95.62 91 TYR A C 1
ATOM 680 O O . TYR A 1 91 ? -4.621 -10.891 -12.422 1 95.62 91 TYR A O 1
ATOM 688 N N . ALA A 1 92 ? -4.855 -10.359 -14.547 1 96.5 92 ALA A N 1
ATOM 689 C CA . ALA A 1 92 ? -6 -9.477 -14.352 1 96.5 92 ALA A CA 1
ATOM 690 C C . ALA A 1 92 ? -7.094 -10.172 -13.547 1 96.5 92 ALA A C 1
ATOM 692 O O . ALA A 1 92 ? -7.617 -9.609 -12.586 1 96.5 92 ALA A O 1
ATOM 693 N N . PRO A 1 93 ? -7.445 -11.438 -13.828 1 95.38 93 PRO A N 1
ATOM 694 C CA . PRO A 1 93 ? -8.508 -12.07 -13.039 1 95.38 93 PRO A CA 1
ATOM 695 C C . PRO A 1 93 ? -8.125 -12.258 -11.578 1 95.38 93 PRO A C 1
ATOM 697 O O . PRO A 1 93 ? -8.969 -12.102 -10.688 1 95.38 93 PRO A O 1
ATOM 700 N N . LEU A 1 94 ? -6.859 -12.602 -11.344 1 96.31 94 LEU A N 1
ATOM 701 C CA . LEU A 1 94 ? -6.398 -12.789 -9.977 1 96.31 94 LEU A CA 1
ATOM 702 C C . LEU A 1 94 ? -6.41 -11.469 -9.211 1 96.31 94 LEU A C 1
ATOM 704 O O . LEU A 1 94 ? -6.777 -11.43 -8.031 1 96.31 94 LEU A O 1
ATOM 708 N N . MET A 1 95 ? -6.055 -10.414 -9.93 1 96.25 95 MET A N 1
ATOM 709 C CA . MET A 1 95 ? -6.035 -9.102 -9.297 1 96.25 95 MET A CA 1
ATOM 710 C C . MET A 1 95 ? -7.449 -8.609 -9.008 1 96.25 95 MET A C 1
ATOM 712 O O . MET A 1 95 ? -7.703 -8 -7.965 1 96.25 95 MET A O 1
ATOM 716 N N . ALA A 1 96 ? -8.32 -8.867 -9.922 1 96.56 96 ALA A N 1
ATOM 717 C CA . ALA A 1 96 ? -9.719 -8.531 -9.68 1 96.56 96 ALA A CA 1
ATOM 718 C C . ALA A 1 96 ? -10.242 -9.227 -8.422 1 96.56 96 ALA A C 1
ATOM 720 O O . ALA A 1 96 ? -10.945 -8.609 -7.617 1 96.56 96 ALA A O 1
ATOM 721 N N . TYR A 1 97 ? -9.891 -10.469 -8.32 1 97.19 97 TYR A N 1
ATOM 722 C CA . TYR A 1 97 ? -10.297 -11.25 -7.16 1 97.19 97 TYR A CA 1
ATOM 723 C C . TYR A 1 97 ? -9.734 -10.656 -5.875 1 97.19 97 TYR A C 1
ATOM 725 O O . TYR A 1 97 ? -10.445 -10.547 -4.871 1 97.19 97 TYR A O 1
ATOM 733 N N . LEU A 1 98 ? -8.469 -10.203 -5.867 1 95.44 98 LEU A N 1
ATOM 734 C CA . LEU A 1 98 ? -7.82 -9.625 -4.695 1 95.44 98 LEU A CA 1
ATOM 735 C C . LEU A 1 98 ? -8.477 -8.305 -4.312 1 95.44 98 LEU A C 1
ATOM 737 O O . LEU A 1 98 ? -8.672 -8.031 -3.125 1 95.44 98 LEU A O 1
ATOM 741 N N . VAL A 1 99 ? -8.773 -7.516 -5.289 1 93.25 99 VAL A N 1
ATOM 742 C CA . VAL A 1 99 ? -9.461 -6.25 -5.043 1 93.25 99 VAL A CA 1
ATOM 743 C C . VAL A 1 99 ? -10.781 -6.512 -4.324 1 93.25 99 VAL A C 1
ATOM 745 O O . VAL A 1 99 ? -11.094 -5.863 -3.32 1 93.25 99 VAL A O 1
ATOM 748 N N . ARG A 1 100 ? -11.516 -7.512 -4.762 1 94.06 100 ARG A N 1
ATOM 749 C CA . ARG A 1 100 ? -12.797 -7.844 -4.148 1 94.06 100 ARG A CA 1
ATOM 750 C C . ARG A 1 100 ? -12.617 -8.336 -2.719 1 94.06 100 ARG A C 1
ATOM 752 O O . ARG A 1 100 ? -13.398 -8 -1.832 1 94.06 100 ARG A O 1
ATOM 759 N N . SER A 1 101 ? -11.594 -9.125 -2.586 1 92.81 101 SER A N 1
ATOM 760 C CA . SER A 1 101 ? -11.305 -9.633 -1.247 1 92.81 101 SER A CA 1
ATOM 761 C C . SER A 1 101 ? -11.047 -8.484 -0.271 1 92.81 101 SER A C 1
ATOM 763 O O . SER A 1 101 ? -11.562 -8.484 0.848 1 92.81 101 SER A O 1
ATOM 765 N N . MET A 1 102 ? -10.359 -7.52 -0.69 1 87.38 102 MET A N 1
ATOM 766 C CA . MET A 1 102 ? -10.047 -6.375 0.163 1 87.38 102 MET A CA 1
ATOM 767 C C . MET A 1 102 ? -11.297 -5.543 0.431 1 87.38 102 MET A C 1
ATOM 769 O O . MET A 1 102 ? -11.508 -5.07 1.55 1 87.38 102 MET A O 1
ATOM 773 N N . GLN A 1 103 ? -12.086 -5.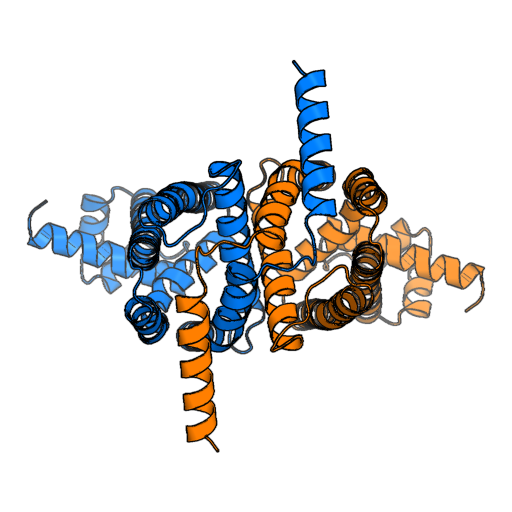371 -0.53 1 86.56 103 GLN A N 1
ATOM 774 C CA . GLN A 1 103 ? -13.312 -4.594 -0.393 1 86.56 103 GLN A CA 1
ATOM 775 C C . GLN A 1 103 ? -14.281 -5.27 0.573 1 86.56 103 GLN A C 1
ATOM 777 O O . GLN A 1 103 ? -14.969 -4.594 1.344 1 86.56 103 GLN A O 1
ATOM 782 N N . SER A 1 104 ? -14.344 -6.551 0.438 1 89.5 104 SER A N 1
ATOM 783 C CA . SER A 1 104 ? -15.273 -7.301 1.276 1 89.5 104 SER A CA 1
ATOM 784 C C . SER A 1 104 ? -14.812 -7.332 2.729 1 89.5 104 SER A C 1
ATOM 786 O O . SER A 1 104 ? -15.625 -7.27 3.65 1 89.5 104 SER A O 1
ATOM 788 N N . GLY A 1 105 ? -13.492 -7.395 2.855 1 87.62 105 GLY A N 1
ATOM 789 C CA . GLY A 1 105 ? -12.945 -7.531 4.195 1 87.62 105 GLY A CA 1
ATOM 790 C C . GLY A 1 105 ? -13.336 -8.836 4.871 1 87.62 105 GLY A C 1
ATOM 791 O O . GLY A 1 105 ? -13.492 -9.859 4.203 1 87.62 105 GLY A O 1
ATOM 792 N N . GLY A 1 106 ? -13.273 -8.781 6.27 1 88.56 106 GLY A N 1
ATOM 793 C CA . GLY A 1 106 ? -13.688 -9.938 7.039 1 88.56 106 GLY A CA 1
ATOM 794 C C . GLY A 1 106 ? -12.555 -10.922 7.289 1 88.56 106 GLY A C 1
ATOM 795 O O . GLY A 1 106 ? -11.414 -10.68 6.887 1 88.56 106 GLY A O 1
ATOM 796 N N . GLU A 1 107 ? -12.914 -11.945 7.887 1 91.56 107 GLU A N 1
ATOM 797 C CA . GLU A 1 107 ? -11.93 -12.914 8.352 1 91.56 107 GLU A CA 1
ATOM 798 C C . GLU A 1 107 ? -11.281 -13.641 7.172 1 91.56 107 GLU A C 1
ATOM 800 O O . GLU A 1 107 ? -10.078 -13.898 7.191 1 91.56 107 GLU A O 1
ATOM 805 N N . LEU A 1 108 ? -12.047 -14 6.145 1 91.44 108 LEU A N 1
ATOM 806 C CA . LEU A 1 108 ? -11.492 -14.719 4.996 1 91.44 108 LEU A CA 1
ATOM 807 C C . LEU A 1 108 ? -10.492 -13.852 4.246 1 91.44 108 LEU A C 1
ATOM 809 O O . LEU A 1 108 ? -9.445 -14.336 3.812 1 91.44 108 LEU A O 1
ATOM 813 N N . ALA A 1 109 ? -10.812 -12.602 4.082 1 93.38 109 ALA A N 1
ATOM 814 C CA . ALA A 1 109 ? -9.883 -11.672 3.439 1 93.38 109 ALA A CA 1
ATOM 815 C C . ALA A 1 109 ? -8.586 -11.555 4.234 1 93.38 109 ALA A C 1
ATOM 817 O O . ALA A 1 109 ? -7.496 -11.594 3.662 1 93.38 109 ALA A O 1
ATOM 818 N N . LYS A 1 110 ? -8.734 -11.461 5.578 1 94 110 LYS A N 1
ATOM 819 C CA . LYS A 1 110 ? -7.566 -11.367 6.441 1 94 110 LYS A CA 1
ATOM 820 C C . LYS A 1 110 ? -6.699 -12.617 6.34 1 94 110 LYS A C 1
ATOM 822 O O . LYS A 1 110 ? -5.473 -12.523 6.293 1 94 110 LYS A O 1
ATOM 827 N N . MET A 1 111 ? -7.309 -13.703 6.273 1 95.25 111 MET A N 1
ATOM 828 C CA . MET A 1 111 ? -6.586 -14.969 6.172 1 95.25 111 MET A CA 1
ATOM 829 C C . MET A 1 111 ? -5.836 -15.062 4.848 1 95.25 111 MET A C 1
ATOM 831 O O . MET A 1 111 ? -4.699 -15.539 4.809 1 95.25 111 MET A O 1
ATOM 835 N N . LEU A 1 112 ? -6.438 -14.648 3.799 1 96.88 112 LEU A N 1
ATOM 836 C CA . LEU A 1 112 ? -5.781 -14.656 2.496 1 96.88 112 LEU A CA 1
ATOM 837 C C . LEU A 1 112 ? -4.535 -13.773 2.51 1 96.88 112 LEU A C 1
ATOM 839 O O . LEU A 1 112 ? -3.461 -14.211 2.084 1 96.88 112 LEU A O 1
ATOM 843 N N . TRP A 1 113 ? -4.641 -12.602 3.041 1 96.06 113 TRP A N 1
ATOM 844 C CA . TRP A 1 113 ? -3.518 -11.664 3.068 1 96.06 113 TRP A CA 1
ATOM 845 C C . TRP A 1 113 ? -2.412 -12.172 3.99 1 96.06 113 TRP A C 1
ATOM 847 O O . TRP A 1 113 ? -1.227 -12.039 3.68 1 96.06 113 TRP A O 1
ATOM 857 N N . GLN A 1 114 ? -2.848 -12.727 5.086 1 96.75 114 GLN A N 1
ATOM 858 C CA . GLN A 1 114 ? -1.846 -13.32 5.969 1 96.75 114 GLN A CA 1
ATOM 859 C C . GLN A 1 114 ? -1.094 -14.445 5.27 1 96.75 114 GLN A C 1
ATOM 861 O O . GLN A 1 114 ? 0.126 -14.562 5.402 1 96.75 114 GLN A O 1
ATOM 866 N N . LYS A 1 115 ? -1.799 -15.242 4.57 1 97.81 115 LYS A N 1
ATOM 867 C CA . LYS A 1 115 ? -1.165 -16.312 3.793 1 97.81 115 LYS A CA 1
ATOM 868 C C . LYS A 1 115 ? -0.173 -15.734 2.787 1 97.81 115 LYS A C 1
ATOM 870 O O . LYS A 1 115 ? 0.931 -16.25 2.625 1 97.81 115 LYS A O 1
ATOM 875 N N . MET A 1 116 ? -0.524 -14.695 2.129 1 97.81 116 MET A N 1
ATOM 876 C CA . MET A 1 116 ? 0.347 -14.055 1.146 1 97.81 116 MET A CA 1
ATOM 877 C C . MET A 1 116 ? 1.587 -13.469 1.815 1 97.81 116 MET A C 1
ATOM 879 O O . MET A 1 116 ? 2.684 -13.531 1.258 1 97.81 116 MET A O 1
ATOM 883 N N . ILE A 1 117 ? 1.438 -12.938 3.012 1 97.44 117 ILE A N 1
ATOM 884 C CA . ILE A 1 117 ? 2.564 -12.406 3.773 1 97.44 117 ILE A CA 1
ATOM 885 C C . ILE A 1 117 ? 3.504 -13.547 4.16 1 97.44 117 ILE A C 1
ATOM 887 O O . ILE A 1 117 ? 4.723 -13.438 4.02 1 97.44 117 ILE A O 1
ATOM 891 N N . ASP A 1 118 ? 2.953 -14.648 4.605 1 97.94 118 ASP A N 1
ATOM 892 C CA . ASP A 1 118 ? 3.75 -15.82 4.949 1 97.94 118 ASP A CA 1
ATOM 893 C C . ASP A 1 118 ? 4.488 -16.359 3.725 1 97.94 118 ASP A C 1
ATOM 895 O O . ASP A 1 118 ? 5.66 -16.734 3.814 1 97.94 118 ASP A O 1
ATOM 899 N N . ASN A 1 119 ? 3.824 -16.406 2.609 1 98.56 119 ASN A N 1
ATOM 900 C CA . ASN A 1 119 ? 4.438 -16.844 1.356 1 98.56 119 ASN A CA 1
ATOM 901 C C . ASN A 1 119 ? 5.617 -15.953 0.977 1 98.56 119 ASN A C 1
ATOM 903 O O . ASN A 1 119 ? 6.621 -16.438 0.449 1 98.56 119 ASN A O 1
ATOM 907 N N . ALA A 1 120 ? 5.488 -14.664 1.235 1 98.62 120 ALA A N 1
ATOM 908 C CA . ALA A 1 120 ? 6.559 -13.727 0.909 1 98.62 120 ALA A CA 1
ATOM 909 C C . ALA A 1 120 ? 7.844 -14.086 1.649 1 98.62 120 ALA A C 1
ATOM 911 O O . ALA A 1 120 ? 8.938 -13.984 1.09 1 98.62 120 ALA A O 1
ATOM 912 N N . GLU A 1 121 ? 7.695 -14.453 2.91 1 98.44 121 GLU A N 1
ATOM 913 C CA . GLU A 1 121 ? 8.875 -14.883 3.656 1 98.44 121 GLU A CA 1
ATOM 914 C C . GLU A 1 121 ? 9.555 -16.078 2.98 1 98.44 121 GLU A C 1
ATOM 916 O O . GLU A 1 121 ? 10.781 -16.094 2.852 1 98.44 121 GLU A O 1
ATOM 921 N N . GLU A 1 122 ? 8.766 -16.953 2.49 1 97.94 122 GLU A N 1
ATOM 922 C CA . GLU A 1 122 ? 9.273 -18.172 1.866 1 97.94 122 GLU A CA 1
ATOM 923 C C . GLU A 1 122 ? 10 -17.859 0.558 1 97.94 122 GLU A C 1
ATOM 925 O O . GLU A 1 122 ? 11.133 -18.297 0.348 1 97.94 122 GLU A O 1
ATOM 930 N N . TYR A 1 123 ? 9.367 -17.109 -0.335 1 98 123 TYR A N 1
ATOM 931 C CA . TYR A 1 123 ? 10.016 -16.922 -1.63 1 98 123 TYR A CA 1
ATOM 932 C C . TYR A 1 123 ? 11.164 -15.922 -1.527 1 98 123 TYR A C 1
ATOM 934 O O . TYR A 1 123 ? 12.094 -15.945 -2.34 1 98 123 TYR A O 1
ATOM 942 N N . LEU A 1 124 ? 11.148 -15 -0.537 1 98.5 124 LEU A N 1
ATOM 943 C CA . LEU A 1 124 ? 12.32 -14.156 -0.301 1 98.5 124 LEU A CA 1
ATOM 944 C C . LEU A 1 124 ? 13.5 -14.992 0.186 1 98.5 124 LEU A C 1
ATOM 946 O O . LEU A 1 124 ? 14.648 -14.727 -0.185 1 98.5 124 LEU A O 1
ATOM 950 N N . ASP A 1 125 ? 13.195 -15.977 1.021 1 98.12 125 ASP A N 1
ATOM 951 C CA . ASP A 1 125 ? 14.242 -16.891 1.466 1 98.12 125 ASP A CA 1
ATOM 952 C C . ASP A 1 125 ? 14.844 -17.656 0.285 1 98.12 125 ASP A C 1
ATOM 954 O O . ASP A 1 125 ? 16.062 -17.859 0.229 1 98.12 125 ASP A O 1
ATOM 958 N N . GLU A 1 126 ? 14 -18.078 -0.618 1 97.19 126 GLU A N 1
ATOM 959 C CA . GLU A 1 126 ? 14.477 -18.703 -1.842 1 97.19 126 GLU A CA 1
ATOM 960 C C . GLU A 1 126 ? 15.391 -17.766 -2.627 1 97.19 126 GLU A C 1
ATOM 962 O O . GLU A 1 126 ? 16.406 -18.203 -3.178 1 97.19 126 GLU A O 1
ATOM 967 N N . GLY A 1 127 ? 15.047 -16.516 -2.688 1 97.69 127 GLY A N 1
ATOM 968 C CA . GLY A 1 127 ? 15.875 -15.523 -3.346 1 97.69 127 GLY A CA 1
ATOM 969 C C . GLY A 1 127 ? 17.219 -15.336 -2.68 1 97.69 127 GLY A C 1
ATOM 970 O O . GLY A 1 127 ? 18.234 -15.164 -3.359 1 97.69 127 GLY A O 1
ATOM 971 N N . VAL A 1 128 ? 17.219 -15.336 -1.359 1 98.38 128 VAL A N 1
ATOM 972 C CA . VAL A 1 128 ? 18.469 -15.219 -0.617 1 98.38 128 VAL A CA 1
ATOM 973 C C . VAL A 1 128 ? 19.359 -16.406 -0.93 1 98.38 128 VAL A C 1
ATOM 975 O O . VAL A 1 128 ? 20.547 -16.25 -1.222 1 98.38 128 VAL A O 1
ATOM 978 N N . ARG A 1 129 ? 18.797 -17.609 -0.971 1 97.44 129 ARG A N 1
ATOM 979 C CA . ARG A 1 129 ? 19.547 -18.828 -1.254 1 97.44 129 ARG A CA 1
ATOM 980 C C . ARG A 1 129 ? 20.078 -18.828 -2.682 1 97.44 129 ARG A C 1
ATOM 982 O O . ARG A 1 129 ? 21.172 -19.328 -2.939 1 97.44 129 ARG A O 1
ATOM 989 N N . ALA A 1 130 ? 19.344 -18.25 -3.564 1 96.94 130 ALA A N 1
ATOM 990 C CA . ALA A 1 130 ? 19.734 -18.188 -4.973 1 96.94 130 ALA A CA 1
ATOM 991 C C . ALA A 1 130 ? 20.734 -17.062 -5.227 1 96.94 130 ALA A C 1
ATOM 993 O O . ALA A 1 130 ? 21.312 -16.969 -6.316 1 96.94 130 ALA A O 1
ATOM 994 N N . GLY A 1 131 ? 20.875 -16.172 -4.277 1 97.44 131 GLY A N 1
ATOM 995 C CA . GLY A 1 131 ? 21.828 -15.078 -4.406 1 97.44 131 GLY A CA 1
ATOM 996 C C . GLY A 1 131 ? 21.234 -13.867 -5.109 1 97.44 131 GLY A C 1
ATOM 997 O O . GLY A 1 131 ? 21.969 -12.945 -5.484 1 97.44 131 GLY A O 1
ATOM 998 N N . THR A 1 132 ? 19.938 -13.82 -5.352 1 97.56 132 THR A N 1
ATOM 999 C CA . THR A 1 132 ? 19.25 -12.711 -6.008 1 97.56 132 THR A CA 1
ATOM 1000 C C . THR A 1 132 ? 18.906 -11.625 -4.996 1 97.56 132 THR A C 1
ATOM 1002 O O . THR A 1 132 ? 18.859 -10.438 -5.34 1 97.56 132 THR A O 1
ATOM 1005 N N . VAL A 1 133 ? 18.641 -12.039 -3.754 1 98.38 133 VAL A N 1
ATOM 1006 C CA . VAL A 1 133 ? 18.219 -11.156 -2.672 1 98.38 133 VAL A CA 1
ATOM 1007 C C . VAL A 1 133 ? 19.25 -11.18 -1.551 1 98.38 133 VAL A C 1
ATOM 1009 O O . VAL A 1 133 ? 19.797 -12.242 -1.218 1 98.38 133 VAL A O 1
ATOM 1012 N N . LYS A 1 134 ? 19.547 -10.008 -0.951 1 98.5 134 LYS A N 1
ATOM 1013 C CA . LYS A 1 134 ? 20.453 -9.922 0.188 1 98.5 134 LYS A CA 1
ATOM 1014 C C . LYS A 1 134 ? 19.859 -10.594 1.421 1 98.5 134 LYS A C 1
ATOM 1016 O O . LYS A 1 134 ? 18.656 -10.547 1.636 1 98.5 134 LYS A O 1
ATOM 1021 N N . PRO A 1 135 ? 20.688 -11.25 2.26 1 98.38 135 PRO A N 1
ATOM 1022 C CA . PRO A 1 135 ? 20.172 -11.703 3.555 1 98.38 135 PRO A CA 1
ATOM 1023 C C . PRO A 1 135 ? 19.672 -10.555 4.43 1 98.38 135 PRO A C 1
ATOM 1025 O O . PRO A 1 135 ? 20.125 -9.414 4.27 1 98.38 135 PRO A O 1
ATOM 1028 N N . SER A 1 136 ? 18.781 -10.859 5.312 1 98.5 136 SER A N 1
ATOM 1029 C CA . SER A 1 136 ? 18.203 -9.859 6.199 1 98.5 136 SER A CA 1
ATOM 1030 C C . SER A 1 136 ? 18.484 -10.188 7.66 1 98.5 136 SER A C 1
ATOM 1032 O O . SER A 1 136 ? 18.609 -11.359 8.031 1 98.5 136 SER A O 1
ATOM 1034 N N . ARG A 1 137 ? 18.562 -9.07 8.5 1 96.94 137 ARG A N 1
ATOM 1035 C CA . ARG A 1 137 ? 18.672 -9.242 9.945 1 96.94 137 ARG A CA 1
ATOM 1036 C C . ARG A 1 137 ? 17.406 -9.836 10.531 1 96.94 137 ARG A C 1
ATOM 1038 O O . ARG A 1 137 ? 17.438 -10.523 11.555 1 96.94 137 ARG A O 1
ATOM 1045 N N . ASP A 1 138 ? 16.312 -9.625 9.945 1 98.12 138 ASP A N 1
ATOM 1046 C CA . ASP A 1 138 ? 15.008 -10.125 10.352 1 98.12 138 ASP A CA 1
ATOM 1047 C C . ASP A 1 138 ? 14.148 -10.469 9.133 1 98.12 138 ASP A C 1
ATOM 1049 O O . ASP A 1 138 ? 13.312 -9.672 8.711 1 98.12 138 ASP A O 1
ATOM 1053 N N . PRO A 1 139 ? 14.289 -11.711 8.586 1 98.5 139 PRO A N 1
ATOM 1054 C CA . PRO A 1 139 ? 13.625 -12.109 7.344 1 98.5 139 PRO A CA 1
ATOM 1055 C C . PRO A 1 139 ? 12.102 -12.023 7.438 1 98.5 139 PRO A C 1
ATOM 1057 O O . PRO A 1 139 ? 11.445 -11.648 6.465 1 98.5 139 PRO A O 1
ATOM 1060 N N . ARG A 1 140 ? 11.594 -12.359 8.57 1 98.38 140 ARG A N 1
ATOM 1061 C CA . ARG A 1 140 ? 10.148 -12.344 8.742 1 98.38 140 ARG A CA 1
ATOM 1062 C C . ARG A 1 140 ? 9.602 -10.922 8.695 1 98.38 140 ARG A C 1
ATOM 1064 O O . ARG A 1 140 ? 8.625 -10.648 8 1 98.38 140 ARG A O 1
ATOM 1071 N N . ALA A 1 141 ? 10.234 -9.984 9.383 1 98.31 141 ALA A N 1
ATOM 1072 C CA . ALA A 1 141 ? 9.789 -8.594 9.414 1 98.31 141 ALA A CA 1
ATOM 1073 C C . ALA A 1 141 ? 9.945 -7.941 8.039 1 98.31 141 ALA A C 1
ATOM 1075 O O . ALA A 1 141 ? 9.07 -7.188 7.605 1 98.31 141 ALA A O 1
ATOM 1076 N N . ARG A 1 142 ? 11.062 -8.25 7.391 1 98.69 142 ARG A N 1
ATOM 1077 C CA . ARG A 1 142 ? 11.273 -7.691 6.062 1 98.69 142 ARG A CA 1
ATOM 1078 C C . ARG A 1 142 ? 10.227 -8.195 5.078 1 98.69 142 ARG A C 1
ATOM 1080 O O . ARG A 1 142 ? 9.727 -7.434 4.25 1 98.69 142 ARG A O 1
ATOM 1087 N N . ALA A 1 143 ? 9.875 -9.508 5.16 1 98.75 143 ALA A N 1
ATOM 1088 C CA . ALA A 1 143 ? 8.859 -10.086 4.293 1 98.75 143 ALA A CA 1
ATOM 1089 C C . ALA A 1 143 ? 7.5 -9.422 4.516 1 98.75 143 ALA A C 1
ATOM 1091 O O . ALA A 1 143 ? 6.785 -9.117 3.559 1 98.75 143 ALA A O 1
ATOM 1092 N N . ARG A 1 144 ? 7.168 -9.25 5.766 1 98.44 144 ARG A N 1
ATOM 1093 C CA . ARG A 1 144 ? 5.914 -8.586 6.105 1 98.44 144 ARG A CA 1
ATOM 1094 C C . ARG A 1 144 ? 5.867 -7.172 5.535 1 98.44 144 ARG A C 1
ATOM 1096 O O . ARG A 1 144 ? 4.867 -6.766 4.941 1 98.44 144 ARG A O 1
ATOM 1103 N N . PHE A 1 145 ? 6.93 -6.422 5.688 1 98.75 145 PHE A N 1
ATOM 1104 C CA . PHE A 1 145 ? 7.023 -5.059 5.176 1 98.75 145 PHE A CA 1
ATOM 1105 C C . PHE A 1 145 ? 6.828 -5.035 3.664 1 98.75 145 PHE A C 1
ATOM 1107 O O . PHE A 1 145 ? 5.992 -4.285 3.154 1 98.75 145 PHE A O 1
ATOM 1114 N N . LEU A 1 146 ? 7.555 -5.895 2.957 1 98.75 146 LEU A N 1
ATOM 1115 C CA . LEU A 1 146 ? 7.531 -5.898 1.499 1 98.75 146 LEU A CA 1
ATOM 1116 C C . LEU A 1 146 ? 6.176 -6.363 0.978 1 98.75 146 LEU A C 1
ATOM 1118 O O . LEU A 1 146 ? 5.664 -5.816 -0.002 1 98.75 146 LEU A O 1
ATOM 1122 N N . ALA A 1 147 ? 5.562 -7.367 1.652 1 98.38 147 ALA A N 1
ATOM 1123 C CA . ALA A 1 147 ? 4.27 -7.891 1.222 1 98.38 147 ALA A CA 1
ATOM 1124 C C . ALA A 1 147 ? 3.166 -6.855 1.421 1 98.38 147 ALA A C 1
ATOM 1126 O O . ALA A 1 147 ? 2.346 -6.633 0.527 1 98.38 147 ALA A O 1
ATOM 1127 N N . ILE A 1 148 ? 3.189 -6.188 2.551 1 98.12 148 ILE A N 1
ATOM 1128 C CA . ILE A 1 148 ? 2.143 -5.227 2.885 1 98.12 148 ILE A CA 1
ATOM 1129 C C . ILE A 1 148 ? 2.275 -3.99 2 1 98.12 148 ILE A C 1
ATOM 1131 O O . ILE A 1 148 ? 1.289 -3.514 1.434 1 98.12 148 ILE A O 1
ATOM 1135 N N . THR A 1 149 ? 3.469 -3.484 1.837 1 98.38 149 THR A N 1
ATOM 1136 C CA . THR A 1 149 ? 3.646 -2.293 1.016 1 98.38 149 THR A CA 1
ATOM 1137 C C . THR A 1 149 ? 3.443 -2.617 -0.462 1 98.38 149 THR A C 1
ATOM 1139 O O . THR A 1 149 ? 2.877 -1.814 -1.207 1 98.38 149 THR A O 1
ATOM 1142 N N . GLY A 1 150 ? 3.875 -3.822 -0.886 1 97.62 150 GLY A N 1
ATOM 1143 C CA . GLY A 1 150 ? 3.619 -4.234 -2.256 1 97.62 150 GLY A CA 1
ATOM 1144 C C . GLY A 1 150 ? 2.145 -4.398 -2.566 1 97.62 150 GLY A C 1
ATOM 1145 O O . GLY A 1 150 ? 1.641 -3.832 -3.537 1 97.62 150 GLY A O 1
ATOM 1146 N N . GLY A 1 151 ? 1.498 -5.18 -1.726 1 96.5 151 GLY A N 1
ATOM 1147 C CA . GLY A 1 151 ? 0.074 -5.41 -1.91 1 96.5 151 GLY A CA 1
ATOM 1148 C C . GLY A 1 151 ? -0.76 -4.156 -1.74 1 96.5 151 GLY A C 1
ATOM 1149 O O . GLY A 1 151 ? -1.581 -3.828 -2.6 1 96.5 151 GLY A O 1
ATOM 1150 N N . GLY A 1 152 ? -0.536 -3.441 -0.633 1 96.25 152 GLY A N 1
ATOM 1151 C CA . GLY A 1 152 ? -1.255 -2.199 -0.398 1 96.25 152 GLY A CA 1
ATOM 1152 C C . GLY A 1 152 ? -0.981 -1.144 -1.452 1 96.25 152 GLY A C 1
ATOM 1153 O O . GLY A 1 152 ? -1.893 -0.427 -1.871 1 96.25 152 GLY A O 1
ATOM 1154 N N . GLY A 1 153 ? 0.275 -1.012 -1.841 1 97.25 153 GLY A N 1
ATOM 1155 C CA . GLY A 1 153 ? 0.624 -0.097 -2.916 1 97.25 153 GLY A CA 1
ATOM 1156 C C . GLY A 1 153 ? -0.095 -0.404 -4.215 1 97.25 153 GLY A C 1
ATOM 1157 O O . GLY A 1 153 ? -0.582 0.505 -4.891 1 97.25 153 GLY A O 1
ATOM 1158 N N . PHE A 1 154 ? -0.176 -1.669 -4.555 1 96.88 154 PHE A N 1
ATOM 1159 C CA . PHE A 1 154 ? -0.858 -2.074 -5.777 1 96.88 154 PHE A CA 1
ATOM 1160 C C . PHE A 1 154 ? -2.336 -1.71 -5.719 1 96.88 154 PHE A C 1
ATOM 1162 O O . PHE A 1 154 ? -2.887 -1.171 -6.68 1 96.88 154 PHE A O 1
ATOM 1169 N N . LEU A 1 155 ? -2.973 -2.014 -4.625 1 93.75 155 LEU A N 1
ATOM 1170 C CA . LEU A 1 155 ? -4.391 -1.707 -4.473 1 93.75 155 LEU A CA 1
ATOM 1171 C C . LEU A 1 155 ? -4.637 -0.205 -4.574 1 93.75 155 LEU A C 1
ATOM 1173 O O . LEU A 1 155 ? -5.602 0.229 -5.211 1 93.75 155 LEU A O 1
ATOM 1177 N N . LEU A 1 156 ? -3.783 0.62 -3.971 1 94.5 156 LEU A N 1
ATOM 1178 C CA . LEU A 1 156 ? -3.934 2.068 -4.066 1 94.5 156 LEU A CA 1
ATOM 1179 C C . LEU A 1 156 ? -3.693 2.543 -5.496 1 94.5 156 LEU A C 1
ATOM 1181 O O . LEU A 1 156 ? -4.406 3.42 -5.992 1 94.5 156 LEU A O 1
ATOM 1185 N N . TYR A 1 157 ? -2.672 1.969 -6.168 1 96.62 157 TYR A N 1
ATOM 1186 C CA . TYR A 1 157 ? -2.422 2.303 -7.566 1 96.62 157 TYR A CA 1
ATOM 1187 C C . TYR A 1 157 ? -3.668 2.072 -8.414 1 96.62 157 TYR A C 1
ATOM 1189 O O . TYR A 1 157 ? -4.039 2.924 -9.227 1 96.62 157 TYR A O 1
ATOM 1197 N N . LEU A 1 158 ? -4.309 0.94 -8.195 1 93.88 158 LEU A N 1
ATOM 1198 C CA . LEU A 1 158 ? -5.516 0.613 -8.945 1 93.88 158 LEU A CA 1
ATOM 1199 C C . LEU A 1 158 ? -6.617 1.632 -8.672 1 93.88 158 LEU A C 1
ATOM 1201 O O . LEU A 1 158 ? -7.293 2.084 -9.602 1 93.88 158 LEU A O 1
ATOM 1205 N N . GLN A 1 159 ? -6.77 1.945 -7.473 1 89.69 159 GLN A N 1
ATOM 1206 C CA . GLN A 1 159 ? -7.801 2.902 -7.094 1 89.69 159 GLN A CA 1
ATOM 1207 C C . GLN A 1 159 ? -7.555 4.262 -7.742 1 89.69 159 GLN A C 1
ATOM 1209 O O . GLN A 1 159 ? -8.5 4.973 -8.094 1 89.69 159 GLN A O 1
ATOM 1214 N N . MET A 1 160 ? -6.297 4.59 -7.891 1 93.19 160 MET A N 1
ATOM 1215 C CA . MET A 1 160 ? -5.93 5.902 -8.422 1 93.19 160 MET A CA 1
ATOM 1216 C C . MET A 1 160 ? -5.91 5.887 -9.945 1 93.19 160 MET A C 1
ATOM 1218 O O . MET A 1 160 ? -5.785 6.938 -10.578 1 93.19 160 MET A O 1
ATOM 1222 N N . HIS A 1 161 ? -5.992 4.723 -10.5 1 95.12 161 HIS A N 1
ATOM 1223 C CA . HIS A 1 161 ? -5.891 4.605 -11.953 1 95.12 161 HIS A CA 1
ATOM 1224 C C . HIS A 1 161 ? -7.059 5.297 -12.648 1 95.12 161 HIS A C 1
ATOM 1226 O O . HIS A 1 161 ? -8.164 5.359 -12.094 1 95.12 161 HIS A O 1
ATOM 1232 N N . GLU A 1 162 ? -6.801 5.797 -13.812 1 93.62 162 GLU A N 1
ATOM 1233 C CA . GLU A 1 162 ? -7.82 6.492 -14.586 1 93.62 162 GLU A CA 1
ATOM 1234 C C . GLU A 1 162 ? -8.992 5.566 -14.914 1 93.62 162 GLU A C 1
ATOM 1236 O O . GLU A 1 162 ? -10.141 6.004 -14.969 1 93.62 162 GLU A O 1
ATOM 1241 N N . ASN A 1 163 ? -8.672 4.316 -15.188 1 93.88 163 ASN A N 1
ATOM 1242 C CA . ASN A 1 163 ? -9.672 3.285 -15.453 1 93.88 163 ASN A CA 1
ATOM 1243 C C . ASN A 1 163 ? -9.484 2.078 -14.539 1 93.88 163 ASN A C 1
ATOM 1245 O O . ASN A 1 163 ? -9.008 1.027 -14.977 1 93.88 163 ASN A O 1
ATOM 1249 N N . PRO A 1 164 ? -10.016 2.24 -13.32 1 90.62 164 PRO A N 1
ATOM 1250 C CA . PRO A 1 164 ? -9.711 1.206 -12.328 1 90.62 164 PRO A CA 1
ATOM 1251 C C . PRO A 1 164 ? -10.398 -0.122 -12.625 1 90.62 164 PRO A C 1
ATOM 1253 O O . PRO A 1 164 ? -10.031 -1.156 -12.062 1 90.62 164 PRO A O 1
ATOM 1256 N N . THR A 1 165 ? -11.375 -0.156 -13.586 1 90.44 165 THR A N 1
ATOM 1257 C CA . THR A 1 165 ? -12.094 -1.388 -13.875 1 90.44 165 THR A CA 1
ATOM 1258 C C . THR A 1 165 ? -11.445 -2.135 -15.039 1 90.44 165 THR A C 1
ATOM 1260 O O . THR A 1 165 ? -11.75 -3.305 -15.281 1 90.44 165 THR A O 1
ATOM 1263 N N . ASP A 1 166 ? -10.602 -1.461 -15.797 1 95.75 166 ASP A N 1
ATOM 1264 C CA . ASP A 1 166 ? -9.797 -2.121 -16.828 1 95.75 166 ASP A CA 1
ATOM 1265 C C . ASP A 1 166 ? -8.477 -2.625 -16.25 1 95.75 166 ASP A C 1
ATOM 1267 O O . ASP A 1 166 ? -7.43 -2 -16.438 1 95.75 166 ASP A O 1
ATOM 1271 N N . LEU A 1 167 ? -8.531 -3.77 -15.703 1 96.69 167 LEU A N 1
ATOM 1272 C CA . LEU A 1 167 ? -7.406 -4.289 -14.938 1 96.69 167 LEU A CA 1
ATOM 1273 C C . LEU A 1 167 ? -6.227 -4.605 -15.852 1 96.69 167 LEU A C 1
ATOM 1275 O O . LEU A 1 167 ? -5.066 -4.48 -15.445 1 96.69 167 LEU A O 1
ATOM 1279 N N . ARG A 1 168 ? -6.477 -5.035 -17.094 1 97.19 168 ARG A N 1
ATOM 1280 C CA . ARG A 1 168 ? -5.387 -5.297 -18.031 1 97.19 168 ARG A CA 1
ATOM 1281 C C . ARG A 1 168 ? -4.602 -4.023 -18.328 1 97.19 168 ARG A C 1
ATOM 1283 O O . ARG A 1 168 ? -3.371 -4.012 -18.25 1 97.19 168 ARG A O 1
ATOM 1290 N N . ALA A 1 169 ? -5.324 -2.961 -18.562 1 97.38 169 ALA A N 1
ATOM 1291 C CA . ALA A 1 169 ? -4.676 -1.674 -18.797 1 97.38 169 ALA A CA 1
ATOM 1292 C C . ALA A 1 169 ? -3.945 -1.186 -17.562 1 97.38 169 ALA A C 1
ATOM 1294 O O . ALA A 1 169 ? -2.832 -0.662 -17.641 1 97.38 169 ALA A O 1
ATOM 1295 N N . ALA A 1 170 ? -4.559 -1.382 -16.391 1 97.12 170 ALA A N 1
ATOM 1296 C CA . ALA A 1 170 ? -3.955 -0.944 -15.125 1 97.12 170 ALA A CA 1
ATOM 1297 C C . ALA A 1 170 ? -2.66 -1.702 -14.852 1 97.12 170 ALA A C 1
ATOM 1299 O O . ALA A 1 170 ? -1.683 -1.119 -14.375 1 97.12 170 ALA A O 1
ATOM 1300 N N . LEU A 1 171 ? -2.684 -2.982 -15.18 1 97.69 171 LEU A N 1
ATOM 1301 C CA . LEU A 1 171 ? -1.498 -3.803 -14.961 1 97.69 171 LEU A CA 1
ATOM 1302 C C . LEU A 1 171 ? -0.38 -3.406 -15.922 1 97.69 171 LEU A C 1
ATOM 1304 O O . LEU A 1 171 ? 0.785 -3.334 -15.523 1 97.69 171 LEU A O 1
ATOM 1308 N N . ARG A 1 172 ? -0.729 -3.15 -17.125 1 96.94 172 ARG A N 1
ATOM 1309 C CA . ARG A 1 172 ? 0.254 -2.676 -18.094 1 96.94 172 ARG A CA 1
ATOM 1310 C C . ARG A 1 172 ? 0.883 -1.364 -17.641 1 96.94 172 ARG A C 1
ATOM 1312 O O . ARG A 1 172 ? 2.105 -1.212 -17.672 1 96.94 172 ARG A O 1
ATOM 1319 N N . ASP A 1 173 ? 0.046 -0.459 -17.234 1 97.5 173 ASP A N 1
ATOM 1320 C CA . ASP A 1 173 ? 0.533 0.838 -16.766 1 97.5 173 ASP A CA 1
ATOM 1321 C C . ASP A 1 173 ? 1.343 0.697 -15.484 1 97.5 173 ASP A C 1
ATOM 1323 O O . ASP A 1 173 ? 2.305 1.437 -15.266 1 97.5 173 ASP A O 1
ATOM 1327 N N . TYR A 1 174 ? 0.975 -0.218 -14.672 1 97.56 174 TYR A N 1
ATOM 1328 C CA . TYR A 1 174 ? 1.722 -0.49 -13.445 1 97.56 174 TYR A CA 1
ATOM 1329 C C . TYR A 1 174 ? 3.148 -0.924 -13.766 1 97.56 174 TYR A C 1
ATOM 1331 O O . TYR A 1 174 ? 4.102 -0.444 -13.148 1 97.56 174 TYR A O 1
ATOM 1339 N N . ALA A 1 175 ? 3.273 -1.862 -14.672 1 96.44 175 ALA A N 1
ATOM 1340 C CA . ALA A 1 175 ? 4.594 -2.328 -15.086 1 96.44 175 ALA A CA 1
ATOM 1341 C C . ALA A 1 175 ? 5.453 -1.169 -15.586 1 96.44 175 ALA A C 1
ATOM 1343 O O . ALA A 1 175 ? 6.645 -1.098 -15.289 1 96.44 175 ALA A O 1
ATOM 1344 N N . HIS A 1 176 ? 4.816 -0.291 -16.266 1 94.31 176 HIS A N 1
ATOM 1345 C CA . HIS A 1 176 ? 5.52 0.848 -16.844 1 94.31 176 HIS A CA 1
ATOM 1346 C C . HIS A 1 176 ? 5.879 1.875 -15.773 1 94.31 176 HIS A C 1
ATOM 1348 O O . HIS A 1 176 ? 6.996 2.398 -15.766 1 94.31 176 HIS A O 1
ATOM 1354 N N . ASP A 1 177 ? 5.004 2.113 -14.844 1 96.69 177 ASP A N 1
ATOM 1355 C CA . ASP A 1 177 ? 5.109 3.25 -13.938 1 96.69 177 ASP A CA 1
ATOM 1356 C C . ASP A 1 177 ? 5.883 2.875 -12.672 1 96.69 177 ASP A C 1
ATOM 1358 O O . ASP A 1 177 ? 6.559 3.717 -12.078 1 96.69 177 ASP A O 1
ATOM 1362 N N . MET A 1 178 ? 5.762 1.616 -12.258 1 97.94 178 MET A N 1
ATOM 1363 C CA . MET A 1 178 ? 6.113 1.317 -10.875 1 97.94 178 MET A CA 1
ATOM 1364 C C . MET A 1 178 ? 7.34 0.415 -10.805 1 97.94 178 MET A C 1
ATOM 1366 O O . MET A 1 178 ? 8.07 0.427 -9.812 1 97.94 178 MET A O 1
ATOM 1370 N N . VAL A 1 179 ? 7.609 -0.377 -11.844 1 97.62 179 VAL A N 1
ATOM 1371 C CA . VAL A 1 179 ? 8.602 -1.441 -11.734 1 97.62 179 VAL A CA 1
ATOM 1372 C C . VAL A 1 179 ? 10.008 -0.841 -11.727 1 97.62 179 VAL A C 1
ATOM 1374 O O . VAL A 1 179 ? 10.82 -1.17 -10.859 1 97.62 179 VAL A O 1
ATOM 1377 N N . LEU A 1 180 ? 10.289 0.077 -12.648 1 97.62 180 LEU A N 1
ATOM 1378 C CA . LEU A 1 180 ? 11.641 0.606 -12.766 1 97.62 180 LEU A CA 1
ATOM 1379 C C . LEU A 1 180 ? 12.023 1.404 -11.523 1 97.62 180 LEU A C 1
ATOM 1381 O O . LEU A 1 180 ? 13.094 1.198 -10.945 1 97.62 180 LEU A O 1
ATOM 1385 N N . PRO A 1 181 ? 11.172 2.309 -11 1 98.38 181 PRO A N 1
ATOM 1386 C CA . PRO A 1 181 ? 11.531 2.994 -9.758 1 98.38 181 PRO A CA 1
ATOM 1387 C C . PRO A 1 181 ? 11.656 2.043 -8.57 1 98.38 181 PRO A C 1
ATOM 1389 O O . PRO A 1 181 ? 12.461 2.271 -7.668 1 98.38 181 PRO A O 1
ATOM 1392 N N . SER A 1 182 ? 10.828 1.008 -8.492 1 98.56 182 SER A N 1
ATOM 1393 C CA . SER A 1 182 ? 10.977 0.012 -7.438 1 98.56 182 SER A CA 1
ATOM 1394 C C . SER A 1 182 ? 12.344 -0.661 -7.508 1 98.56 182 SER A C 1
ATOM 1396 O O . SER A 1 182 ? 13.016 -0.825 -6.484 1 98.56 182 SER A O 1
ATOM 1398 N N . LEU A 1 183 ? 12.766 -1.044 -8.734 1 98.06 183 LEU A N 1
ATOM 1399 C CA . LEU A 1 183 ? 14.055 -1.69 -8.914 1 98.06 183 LEU A CA 1
ATOM 1400 C C . LEU A 1 183 ? 15.195 -0.756 -8.516 1 98.06 183 LEU A C 1
ATOM 1402 O O . LEU A 1 183 ? 16.203 -1.201 -7.961 1 98.06 183 LEU A O 1
ATOM 1406 N N . GLU A 1 184 ? 15.086 0.542 -8.789 1 98.56 184 GLU A N 1
ATOM 1407 C CA . GLU A 1 184 ? 16.078 1.511 -8.344 1 98.56 184 GLU A CA 1
ATOM 1408 C C . GLU A 1 184 ? 16.25 1.472 -6.832 1 98.56 184 GLU A C 1
ATOM 1410 O O . GLU A 1 184 ? 17.375 1.337 -6.328 1 98.56 184 GLU A O 1
ATOM 1415 N N . VAL A 1 185 ? 15.148 1.545 -6.109 1 98.69 185 VAL A N 1
ATOM 1416 C CA . VAL A 1 185 ? 15.172 1.609 -4.652 1 98.69 185 VAL A CA 1
ATOM 1417 C C . VAL A 1 185 ? 15.688 0.287 -4.086 1 98.69 185 VAL A C 1
ATOM 1419 O O . VAL A 1 185 ? 16.5 0.274 -3.158 1 98.69 185 VAL A O 1
ATOM 1422 N N . TYR A 1 186 ? 15.219 -0.853 -4.668 1 98.62 186 TYR A N 1
ATOM 1423 C CA . TYR A 1 186 ? 15.57 -2.166 -4.141 1 98.62 186 TYR A CA 1
ATOM 1424 C C . TYR A 1 186 ? 17.031 -2.5 -4.445 1 98.62 186 TYR A C 1
ATOM 1426 O O . TYR A 1 186 ? 17.641 -3.332 -3.766 1 98.62 186 TYR A O 1
ATOM 1434 N N . THR A 1 187 ? 17.578 -1.875 -5.496 1 98.25 187 THR A N 1
ATOM 1435 C CA . THR A 1 187 ? 18.953 -2.139 -5.879 1 98.25 187 THR A CA 1
ATOM 1436 C C . THR A 1 187 ? 19.906 -1.174 -5.168 1 98.25 187 THR A C 1
ATOM 1438 O O . THR A 1 187 ? 20.922 -1.592 -4.617 1 98.25 187 THR A O 1
ATOM 1441 N N . GLU A 1 188 ? 19.531 0.115 -5.094 1 97.69 188 GLU A N 1
ATOM 1442 C CA . GLU A 1 188 ? 20.469 1.15 -4.684 1 97.69 188 GLU A CA 1
ATOM 1443 C C . GLU A 1 188 ? 20.172 1.629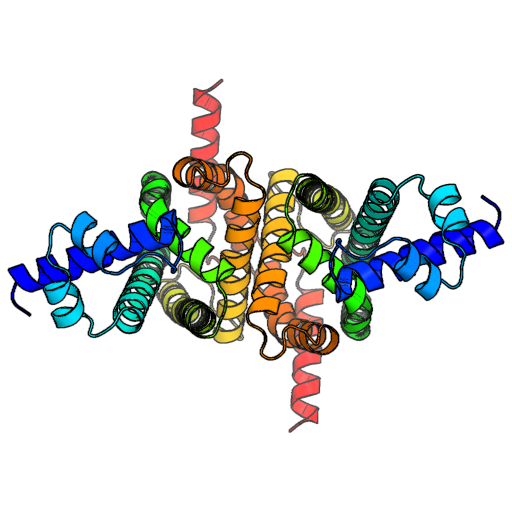 -3.264 1 97.69 188 GLU A C 1
ATOM 1445 O O . GLU A 1 188 ? 21.016 2.297 -2.646 1 97.69 188 GLU A O 1
ATOM 1450 N N . GLY A 1 189 ? 19.031 1.266 -2.703 1 98.12 189 GLY A N 1
ATOM 1451 C CA . GLY A 1 189 ? 18.578 1.913 -1.484 1 98.12 189 GLY A CA 1
ATOM 1452 C C . GLY A 1 189 ? 18.062 3.322 -1.713 1 98.12 189 GLY A C 1
ATOM 1453 O O . GLY A 1 189 ? 18.047 3.805 -2.848 1 98.12 189 GLY A O 1
ATOM 1454 N N . LEU A 1 190 ? 17.641 3.926 -0.662 1 98.62 190 LEU A N 1
ATOM 1455 C CA . LEU A 1 190 ? 17.062 5.27 -0.705 1 98.62 190 LEU A CA 1
ATOM 1456 C C . LEU A 1 190 ? 17.906 6.238 0.12 1 98.62 190 LEU A C 1
ATOM 1458 O O . LEU A 1 190 ? 18.172 7.363 -0.314 1 98.62 190 LEU A O 1
ATOM 1462 N N . LEU A 1 191 ? 18.328 5.844 1.329 1 98.38 191 LEU A N 1
ATOM 1463 C CA . LEU A 1 191 ? 19.047 6.703 2.27 1 98.38 191 LEU A CA 1
ATOM 1464 C C . LEU A 1 191 ? 20.516 6.773 1.918 1 98.38 191 LEU A C 1
ATOM 1466 O O . LEU A 1 191 ? 21.109 5.789 1.46 1 98.38 191 LEU A O 1
ATOM 1470 N N . ALA A 1 192 ? 21.156 7.863 2.195 1 97.75 192 ALA A N 1
ATOM 1471 C CA . ALA A 1 192 ? 22.516 8.164 1.751 1 97.75 192 ALA A CA 1
ATOM 1472 C C . ALA A 1 192 ? 23.531 7.43 2.609 1 97.75 192 ALA A C 1
ATOM 1474 O O . ALA A 1 192 ? 24.672 7.203 2.174 1 97.75 192 ALA A O 1
ATOM 1475 N N . ASP A 1 193 ? 23.219 7.168 3.816 1 96.06 193 ASP A N 1
ATOM 1476 C CA . ASP A 1 193 ? 24.125 6.434 4.695 1 96.06 193 ASP A CA 1
ATOM 1477 C C . ASP A 1 193 ? 23.344 5.598 5.707 1 96.06 193 ASP A C 1
ATOM 1479 O O . ASP A 1 193 ? 22.125 5.465 5.605 1 96.06 193 ASP A O 1
ATOM 1483 N N . ARG A 1 194 ? 23.984 4.977 6.707 1 96.94 194 ARG A N 1
ATOM 1484 C CA . ARG A 1 194 ? 23.391 3.959 7.562 1 96.94 194 ARG A CA 1
ATOM 1485 C C . ARG A 1 194 ? 22.984 4.547 8.914 1 96.94 194 ARG A C 1
ATOM 1487 O O . ARG A 1 194 ? 22.562 3.816 9.812 1 96.94 194 ARG A O 1
ATOM 1494 N N . ALA A 1 195 ? 23.078 5.84 9.102 1 96.5 195 ALA A N 1
ATOM 1495 C CA . ALA A 1 195 ? 22.953 6.461 10.422 1 96.5 195 ALA A CA 1
ATOM 1496 C C . ALA A 1 195 ? 21.562 6.203 11.016 1 96.5 195 ALA A C 1
ATOM 1498 O O . ALA A 1 195 ? 21.453 5.812 12.18 1 96.5 195 ALA A O 1
ATOM 1499 N N . MET A 1 196 ? 20.578 6.406 10.211 1 96.62 196 MET A N 1
ATOM 1500 C CA . MET A 1 196 ? 19.219 6.215 10.703 1 96.62 196 MET A CA 1
ATOM 1501 C C . MET A 1 196 ? 18.969 4.754 11.055 1 96.62 196 MET A C 1
ATOM 1503 O O . MET A 1 196 ? 18.438 4.449 12.125 1 96.62 196 MET A O 1
ATOM 1507 N N . TYR A 1 197 ? 19.328 3.881 10.172 1 97.5 197 TYR A N 1
ATOM 1508 C CA . TYR A 1 197 ? 19.125 2.451 10.383 1 97.5 197 TYR A CA 1
ATOM 1509 C C . TYR A 1 197 ? 19.844 1.986 11.648 1 97.5 197 TYR A C 1
ATOM 1511 O O . TYR A 1 197 ? 19.25 1.306 12.484 1 97.5 197 TYR A O 1
ATOM 1519 N N . GLU A 1 198 ? 21.062 2.398 11.852 1 97.44 198 GLU A N 1
ATOM 1520 C CA . GLU A 1 198 ? 21.859 1.996 13.016 1 97.44 198 GLU A CA 1
ATOM 1521 C C . GLU A 1 198 ? 21.25 2.529 14.305 1 97.44 198 GLU A C 1
ATOM 1523 O O . GLU A 1 198 ? 21.234 1.834 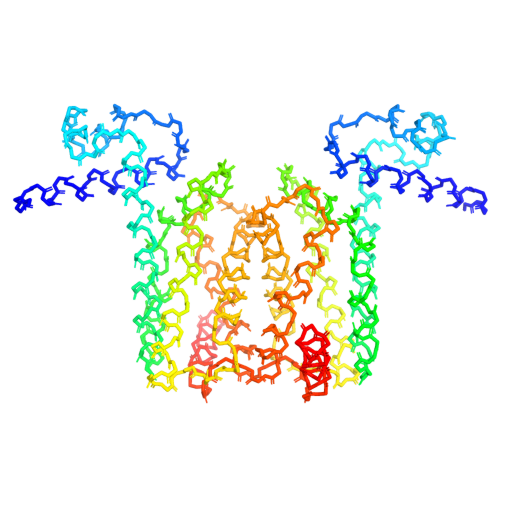15.328 1 97.44 198 GLU A O 1
ATOM 1528 N N . ALA A 1 199 ? 20.75 3.74 14.266 1 96.88 199 ALA A N 1
ATOM 1529 C CA . ALA A 1 199 ? 20.125 4.328 15.453 1 96.88 199 ALA A CA 1
ATOM 1530 C C . ALA A 1 199 ? 18.875 3.561 15.867 1 96.88 199 ALA A C 1
ATOM 1532 O O . ALA A 1 199 ? 18.656 3.305 17.047 1 96.88 199 ALA A O 1
ATOM 1533 N N . PHE A 1 200 ? 18.109 3.189 14.922 1 96.69 200 PHE A N 1
ATOM 1534 C CA . PHE A 1 200 ? 16.875 2.473 15.219 1 96.69 200 PHE A CA 1
ATOM 1535 C C . PHE A 1 200 ? 17.172 1.042 15.648 1 96.69 200 PHE A C 1
ATOM 1537 O O . PHE A 1 200 ? 16.453 0.482 16.484 1 96.69 200 PHE A O 1
ATOM 1544 N N . LEU A 1 201 ? 18.188 0.41 15.047 1 96.44 201 LEU A N 1
ATOM 1545 C CA . LEU A 1 201 ? 18.656 -0.897 15.508 1 96.44 201 LEU A CA 1
ATOM 1546 C C . LEU A 1 201 ? 19.062 -0.845 16.969 1 96.44 201 LEU A C 1
ATOM 1548 O O . LEU A 1 201 ? 18.703 -1.726 17.75 1 96.44 201 LEU A O 1
ATOM 1552 N N . ALA A 1 202 ? 19.781 0.203 17.312 1 95.69 202 ALA A N 1
ATOM 1553 C CA . ALA A 1 202 ? 20.25 0.37 18.688 1 95.69 202 ALA A CA 1
ATOM 1554 C C . ALA A 1 202 ? 19.062 0.549 19.641 1 95.69 202 ALA A C 1
ATOM 1556 O O . ALA A 1 202 ? 19.047 -0.024 20.734 1 95.69 202 ALA A O 1
ATOM 1557 N N . GLU A 1 203 ? 18.109 1.321 19.234 1 92.75 203 GLU A N 1
ATOM 1558 C CA . GLU A 1 203 ? 16.922 1.555 20.047 1 92.75 203 GLU A CA 1
ATOM 1559 C C . GLU A 1 203 ? 16.141 0.262 20.266 1 92.75 203 GLU A C 1
ATOM 1561 O O . GLU A 1 203 ? 15.648 0.008 21.359 1 92.75 203 GLU A O 1
ATOM 1566 N N . ALA A 1 204 ? 16 -0.552 19.234 1 91.94 204 ALA A N 1
ATOM 1567 C CA . ALA A 1 204 ? 15.273 -1.815 19.297 1 91.94 204 ALA A CA 1
ATOM 1568 C C . ALA A 1 204 ? 15.969 -2.801 20.234 1 91.94 204 ALA A C 1
ATOM 1570 O O . ALA A 1 204 ? 15.305 -3.566 20.938 1 91.94 204 ALA A O 1
ATOM 1571 N N . GLN A 1 205 ? 17.219 -2.771 20.234 1 89.31 205 GLN A N 1
ATOM 1572 C CA . GLN A 1 205 ? 18 -3.662 21.078 1 89.31 205 GLN A CA 1
ATOM 1573 C C . GLN A 1 205 ? 17.891 -3.254 22.547 1 89.31 205 GLN A C 1
ATOM 1575 O O . GLN A 1 205 ? 17.906 -4.109 23.438 1 89.31 205 GLN A O 1
ATOM 1580 N N . GLN A 1 206 ? 17.797 -1.954 22.797 1 86 206 GLN A N 1
ATOM 1581 C CA . GLN A 1 206 ? 17.641 -1.448 24.156 1 86 206 GLN A CA 1
ATOM 1582 C C . GLN A 1 206 ? 16.266 -1.787 24.719 1 86 206 GLN A C 1
ATOM 1584 O O . GLN A 1 206 ? 16.141 -2.041 25.922 1 86 206 GLN A O 1
ATOM 1589 N N . GLY A 1 207 ? 15.32 -1.742 23.938 1 76 207 GLY A N 1
ATOM 1590 C CA . GLY A 1 207 ? 13.977 -2.096 24.375 1 76 207 GLY A CA 1
ATOM 1591 C C . GLY A 1 207 ? 13.82 -3.57 24.703 1 76 207 GLY A C 1
ATOM 1592 O O . GLY A 1 207 ? 13.086 -3.936 25.609 1 76 207 GLY A O 1
ATOM 1593 N N . GLU A 1 208 ? 14.484 -4.449 23.938 1 68 208 GLU A N 1
ATOM 1594 C CA . GLU A 1 208 ? 14.461 -5.887 24.188 1 68 208 GLU A CA 1
ATOM 1595 C C . GLU A 1 208 ? 15.188 -6.23 25.484 1 68 208 GLU A C 1
ATOM 1597 O O . GLU A 1 208 ? 14.797 -7.156 26.203 1 68 208 GLU A O 1
ATOM 1602 N N . ALA A 1 209 ? 16.219 -5.453 25.688 1 59.91 209 ALA A N 1
ATOM 1603 C CA . ALA A 1 209 ? 17 -5.707 26.906 1 59.91 209 ALA A CA 1
ATOM 1604 C C . ALA A 1 209 ? 16.188 -5.332 28.156 1 59.91 209 ALA A C 1
ATOM 1606 O O . ALA A 1 209 ? 16.422 -5.875 29.234 1 59.91 209 ALA A O 1
ATOM 1607 N N . HIS A 1 210 ? 15.32 -4.336 28 1 51.75 210 HIS A N 1
ATOM 1608 C CA . HIS A 1 210 ? 14.555 -3.855 29.141 1 51.75 210 HIS A CA 1
ATOM 1609 C C . HIS A 1 210 ? 13.375 -4.777 29.438 1 51.75 210 HIS A C 1
ATOM 1611 O O . HIS A 1 210 ? 12.797 -4.719 30.531 1 51.75 210 HIS A O 1
ATOM 1617 N N . VAL A 1 211 ? 12.891 -5.453 28.484 1 53.5 211 VAL A N 1
ATOM 1618 C CA . VAL A 1 211 ? 11.797 -6.395 28.719 1 53.5 211 VAL A CA 1
ATOM 1619 C C . VAL A 1 211 ? 12.367 -7.746 29.156 1 53.5 211 VAL A C 1
ATOM 1621 O O . VAL A 1 211 ? 11.633 -8.609 29.641 1 53.5 211 VAL A O 1
ATOM 1624 N N . GLY A 1 212 ? 13.625 -8.133 28.781 1 33.28 212 GLY A N 1
ATOM 1625 C CA . GLY A 1 212 ? 14.234 -9.344 29.297 1 33.28 212 GLY A CA 1
ATOM 1626 C C . GLY A 1 212 ? 14.828 -9.164 30.688 1 33.28 212 GLY A C 1
ATOM 1627 O O . GLY A 1 212 ? 15.156 -8.039 31.078 1 33.28 212 GLY A O 1
ATOM 1628 N N . MET B 1 1 ? -7.734 37.25 7.898 1 46.38 1 MET B N 1
ATOM 1629 C CA . MET B 1 1 ? -8.625 36.656 8.883 1 46.38 1 MET B CA 1
ATOM 1630 C C . MET B 1 1 ? -8.172 37 10.305 1 46.38 1 MET B C 1
ATOM 1632 O O . MET B 1 1 ? -6.984 36.906 10.617 1 46.38 1 MET B O 1
ATOM 1636 N N . ARG B 1 2 ? -8.852 37.562 11.164 1 53.91 2 ARG B N 1
ATOM 1637 C CA . ARG B 1 2 ? -8.469 37.969 12.508 1 53.91 2 ARG B CA 1
ATOM 1638 C C . ARG B 1 2 ? -7.992 36.781 13.336 1 53.91 2 ARG B C 1
ATOM 1640 O O . ARG B 1 2 ? -8.367 35.625 13.062 1 53.91 2 ARG B O 1
ATOM 1647 N N . SER B 1 3 ? -7.105 37.031 14.312 1 55.84 3 SER B N 1
ATOM 1648 C CA . SER B 1 3 ? -6.516 36.031 15.188 1 55.84 3 SER B CA 1
ATOM 1649 C C . SER B 1 3 ? -7.574 35.062 15.695 1 55.84 3 SER B C 1
ATOM 1651 O O . SER B 1 3 ? -7.359 33.844 15.695 1 55.84 3 SER B O 1
ATOM 1653 N N . ALA B 1 4 ? -8.672 35.656 16.188 1 56.66 4 ALA B N 1
ATOM 1654 C CA . ALA B 1 4 ? -9.789 34.812 16.656 1 56.66 4 ALA B CA 1
ATOM 1655 C C . ALA B 1 4 ? -10.375 34 15.516 1 56.66 4 ALA B C 1
ATOM 1657 O O . ALA B 1 4 ? -10.82 32.875 15.727 1 56.66 4 ALA B O 1
ATOM 1658 N N . ASP B 1 5 ? -10.391 34.625 14.367 1 58.03 5 ASP B N 1
ATOM 1659 C CA . ASP B 1 5 ? -10.914 33.969 13.164 1 58.03 5 ASP B CA 1
ATOM 1660 C C . ASP B 1 5 ? -10.031 32.812 12.75 1 58.03 5 ASP B C 1
ATOM 1662 O O . ASP B 1 5 ? -10.531 31.766 12.312 1 58.03 5 ASP B O 1
ATOM 1666 N N . LEU B 1 6 ? -8.766 33.125 12.914 1 64.62 6 LEU B N 1
ATOM 1667 C CA . LEU B 1 6 ? -7.809 32.062 12.617 1 64.62 6 LEU B CA 1
ATOM 1668 C C . LEU B 1 6 ? -7.969 30.906 13.586 1 64.62 6 LEU B C 1
ATOM 1670 O O . LEU B 1 6 ? -7.883 29.75 13.18 1 64.62 6 LEU B O 1
ATOM 1674 N N . THR B 1 7 ? -8.477 31.406 14.641 1 82.81 7 THR B N 1
ATOM 1675 C CA . THR B 1 7 ? -8.664 30.391 15.68 1 82.81 7 THR B CA 1
ATOM 1676 C C . THR B 1 7 ? -9.906 29.562 15.406 1 82.81 7 THR B C 1
ATOM 1678 O O . THR B 1 7 ? -9.875 28.328 15.5 1 82.81 7 THR B O 1
ATOM 1681 N N . ALA B 1 8 ? -10.977 30.359 14.914 1 89.88 8 ALA B N 1
ATOM 1682 C CA . ALA B 1 8 ? -12.211 29.641 14.633 1 89.88 8 ALA B CA 1
ATOM 1683 C C . ALA B 1 8 ? -12.055 28.75 13.398 1 89.88 8 ALA B C 1
ATOM 1685 O O . ALA B 1 8 ? -12.555 27.625 13.367 1 89.88 8 ALA B O 1
ATOM 1686 N N . HIS B 1 9 ? -11.391 29.297 12.414 1 94.88 9 HIS B N 1
ATOM 1687 C CA . HIS B 1 9 ? -11.141 28.547 11.195 1 94.88 9 HIS B CA 1
ATOM 1688 C C . HIS B 1 9 ? -10.438 27.219 11.508 1 94.88 9 HIS B C 1
ATOM 1690 O O . HIS B 1 9 ? -10.867 26.156 11.055 1 94.88 9 HIS B O 1
ATOM 1696 N N . ALA B 1 10 ? -9.461 27.312 12.281 1 95.75 10 ALA B N 1
ATOM 1697 C CA . ALA B 1 10 ? -8.68 26.141 12.656 1 95.75 10 ALA B CA 1
ATOM 1698 C C . ALA B 1 10 ? -9.492 25.188 13.516 1 95.75 10 ALA B C 1
ATOM 1700 O O . ALA B 1 10 ? -9.43 23.969 13.344 1 95.75 10 ALA B O 1
ATOM 1701 N N . ARG B 1 11 ? -10.227 25.734 14.391 1 95.62 11 ARG B N 1
ATOM 1702 C CA . ARG B 1 11 ? -11.055 24.922 15.281 1 95.62 11 ARG B CA 1
ATOM 1703 C C . ARG B 1 11 ? -12.094 24.141 14.492 1 95.62 11 ARG B C 1
ATOM 1705 O O . ARG B 1 11 ? -12.328 22.953 14.758 1 95.62 11 ARG B O 1
ATOM 1712 N N . ILE B 1 12 ? -12.711 24.844 13.555 1 97.62 12 ILE B N 1
ATOM 1713 C CA . ILE B 1 12 ? -13.727 24.188 12.727 1 97.62 12 ILE B CA 1
ATOM 1714 C C . ILE B 1 12 ? -13.078 23.094 11.891 1 97.62 12 ILE B C 1
ATOM 1716 O O . ILE B 1 12 ? -13.602 21.984 11.805 1 97.62 12 ILE B O 1
ATOM 1720 N N . ARG B 1 13 ? -11.992 23.375 11.273 1 97.81 13 ARG B N 1
ATOM 1721 C CA . ARG B 1 13 ? -11.289 22.406 10.438 1 97.81 13 ARG B CA 1
ATOM 1722 C C . ARG B 1 13 ? -10.883 21.188 11.258 1 97.81 13 ARG B C 1
ATOM 1724 O O . ARG B 1 13 ? -11.062 20.047 10.812 1 97.81 13 ARG B O 1
ATOM 1731 N N . GLU B 1 14 ? -10.344 21.422 12.461 1 96.88 14 GLU B N 1
ATOM 1732 C CA . GLU B 1 14 ? -9.922 20.328 13.32 1 96.88 14 GLU B CA 1
ATOM 1733 C C . GLU B 1 14 ? -11.109 19.453 13.734 1 96.88 14 GLU B C 1
ATOM 1735 O O . GLU B 1 14 ? -11.023 18.219 13.711 1 96.88 14 GLU B O 1
ATOM 1740 N N . ALA B 1 15 ? -12.172 20.109 14.078 1 97.69 15 ALA B N 1
ATOM 1741 C CA . ALA B 1 15 ? -13.398 19.375 14.422 1 97.69 15 ALA B CA 1
ATOM 1742 C C . ALA B 1 15 ? -13.914 18.578 13.227 1 97.69 15 ALA B C 1
ATOM 1744 O O . ALA B 1 15 ? -14.367 17.438 13.383 1 97.69 15 ALA B O 1
ATOM 1745 N N . ALA B 1 16 ? -13.867 19.188 12.086 1 98.44 16 ALA B N 1
ATOM 1746 C CA . ALA B 1 16 ? -14.32 18.516 10.867 1 98.44 16 ALA B CA 1
ATOM 1747 C C . ALA B 1 16 ? -13.484 17.281 10.578 1 98.44 16 ALA B C 1
ATOM 1749 O O . ALA B 1 16 ? -14.023 16.219 10.273 1 98.44 16 ALA B O 1
ATOM 1750 N N . ILE B 1 17 ? -12.164 17.359 10.688 1 98.12 17 ILE B N 1
ATOM 1751 C CA . ILE B 1 17 ? -11.266 16.234 10.445 1 98.12 17 ILE B CA 1
ATOM 1752 C C . ILE B 1 17 ? -11.602 15.102 11.406 1 98.12 17 ILE B C 1
ATOM 1754 O O . ILE B 1 17 ? -11.711 13.945 10.992 1 98.12 17 ILE B O 1
ATOM 1758 N N . GLU B 1 18 ? -11.844 15.461 12.609 1 97.38 18 GLU B N 1
ATOM 1759 C CA . GLU B 1 18 ? -12.172 14.445 13.609 1 97.38 18 GLU B CA 1
ATOM 1760 C C . GLU B 1 18 ? -13.523 13.797 13.312 1 97.38 18 GLU B C 1
ATOM 1762 O O . GLU B 1 18 ? -13.648 12.57 13.352 1 97.38 18 GLU B O 1
ATOM 1767 N N . GLN B 1 19 ? -14.523 14.586 12.984 1 97.69 19 GLN B N 1
ATOM 1768 C CA . GLN B 1 19 ? -15.875 14.086 12.734 1 97.69 19 GLN B CA 1
ATOM 1769 C C . GLN B 1 19 ? -15.922 13.266 11.453 1 97.69 19 GLN B C 1
ATOM 1771 O O . GLN B 1 19 ? -16.484 12.164 11.438 1 97.69 19 GLN B O 1
ATOM 1776 N N . PHE B 1 20 ? -15.289 13.781 10.422 1 97.75 20 PHE B N 1
ATOM 1777 C CA . PHE B 1 20 ? -15.219 13.039 9.164 1 97.75 20 PHE B CA 1
ATOM 1778 C C . PHE B 1 20 ? -14.453 11.734 9.352 1 97.75 20 PHE B C 1
ATOM 1780 O O . PHE B 1 20 ? -14.859 10.695 8.828 1 97.75 20 PHE B O 1
ATOM 1787 N N . GLY B 1 21 ? -13.367 11.789 10.094 1 96.31 21 GLY B N 1
ATOM 1788 C CA . GLY B 1 21 ? -12.562 10.594 10.336 1 96.31 21 GLY B CA 1
ATOM 1789 C C . GLY B 1 21 ? -13.312 9.531 11.125 1 96.31 21 GLY B C 1
ATOM 1790 O O . GLY B 1 21 ? -13.195 8.344 10.82 1 96.31 21 GLY B O 1
ATOM 1791 N N . ARG B 1 22 ? -14.094 9.961 12.062 1 94.31 22 ARG B N 1
ATOM 1792 C CA . ARG B 1 22 ? -14.766 9.031 12.961 1 94.31 22 ARG B CA 1
ATOM 1793 C C . ARG B 1 22 ? -16.062 8.523 12.352 1 94.31 22 ARG B C 1
ATOM 1795 O O . ARG B 1 22 ? -16.406 7.348 12.492 1 94.31 22 ARG B O 1
ATOM 1802 N N . HIS B 1 23 ? -16.797 9.391 11.578 1 94.81 23 HIS B N 1
ATOM 1803 C CA . HIS B 1 23 ? -18.172 9.055 11.211 1 94.81 23 HIS B CA 1
ATOM 1804 C C . HIS B 1 23 ? -18.344 9.016 9.703 1 94.81 23 HIS B C 1
ATOM 1806 O O . HIS B 1 23 ? -19.406 8.625 9.203 1 94.81 23 HIS B O 1
ATOM 1812 N N . GLY B 1 24 ? -17.359 9.375 8.977 1 95.44 24 GLY B N 1
ATOM 1813 C CA . GLY B 1 24 ? -17.5 9.445 7.531 1 95.44 24 GLY B CA 1
ATOM 1814 C C . GLY B 1 24 ? -17.984 10.797 7.039 1 95.44 24 GLY B C 1
ATOM 1815 O O . GLY B 1 24 ? -18.391 11.648 7.836 1 95.44 24 GLY B O 1
ATOM 1816 N N . PHE B 1 25 ? -17.969 10.992 5.738 1 96.31 25 PHE B N 1
ATOM 1817 C CA . PHE B 1 25 ? -18.219 12.297 5.133 1 96.31 25 PHE B CA 1
ATOM 1818 C C . PHE B 1 25 ? -19.719 12.586 5.07 1 96.31 25 PHE B C 1
ATOM 1820 O O . PHE B 1 25 ? -20.125 13.664 4.652 1 96.31 25 PHE B O 1
ATOM 1827 N N . GLY B 1 26 ? -20.5 11.703 5.52 1 95.69 26 GLY B N 1
ATOM 1828 C CA . GLY B 1 26 ? -21.938 11.914 5.598 1 95.69 26 GLY B CA 1
ATOM 1829 C C . GLY B 1 26 ? -22.344 12.781 6.773 1 95.69 26 GLY B C 1
ATOM 1830 O O . GLY B 1 26 ? -23.484 13.266 6.836 1 95.69 26 GLY B O 1
ATOM 1831 N N . VAL B 1 27 ? -21.469 13.031 7.668 1 96.62 27 VAL B N 1
ATOM 1832 C CA . VAL B 1 27 ? -21.75 13.859 8.836 1 96.62 27 VAL B CA 1
ATOM 1833 C C . VAL B 1 27 ? -22.188 15.25 8.391 1 96.62 27 VAL B C 1
ATOM 1835 O O . VAL B 1 27 ? -21.625 15.828 7.461 1 96.62 27 VAL B O 1
ATOM 1838 N N . GLY B 1 28 ? -23.172 15.789 9.078 1 96.5 28 GLY B N 1
ATOM 1839 C CA . GLY B 1 28 ? -23.734 17.078 8.703 1 96.5 28 GLY B CA 1
ATOM 1840 C C . GLY B 1 28 ? -22.984 18.25 9.305 1 96.5 28 GLY B C 1
ATOM 1841 O O . GLY B 1 28 ? -22.25 18.094 10.273 1 96.5 28 GLY B O 1
ATOM 1842 N N . LEU B 1 29 ? -23.188 19.438 8.711 1 97.06 29 LEU B N 1
ATOM 1843 C CA . LEU B 1 29 ? -22.531 20.656 9.156 1 97.06 29 LEU B CA 1
ATOM 1844 C C . LEU B 1 29 ? -22.938 21 10.586 1 97.06 29 LEU B C 1
ATOM 1846 O O . LEU B 1 29 ? -22.141 21.562 11.344 1 97.06 29 LEU B O 1
ATOM 1850 N N . ARG B 1 30 ? -24.156 20.641 11.023 1 96.62 30 ARG B N 1
ATOM 1851 C CA . ARG B 1 30 ? -24.625 20.922 12.383 1 96.62 30 ARG B CA 1
ATOM 1852 C C . ARG B 1 30 ? -23.797 20.172 13.414 1 96.62 30 ARG B C 1
ATOM 1854 O O . ARG B 1 30 ? -23.375 20.75 14.414 1 96.62 30 ARG B O 1
ATOM 1861 N N . ALA B 1 31 ? -23.531 18.953 13.164 1 97.62 31 ALA B N 1
ATOM 1862 C CA . ALA B 1 31 ? -22.719 18.141 14.07 1 97.62 31 ALA B CA 1
ATOM 1863 C C . ALA B 1 31 ? -21.297 18.656 14.156 1 97.62 31 ALA B C 1
ATOM 1865 O O . ALA B 1 31 ? -20.688 18.688 15.234 1 97.62 31 ALA B O 1
ATOM 1866 N N . ILE B 1 32 ? -20.75 19.094 13.023 1 98 32 ILE B N 1
ATOM 1867 C CA . ILE B 1 32 ? -19.406 19.641 12.977 1 98 32 ILE B CA 1
ATOM 1868 C C . ILE B 1 32 ? -19.344 20.953 13.742 1 98 32 ILE B C 1
ATOM 1870 O O . ILE B 1 32 ? -18.422 21.188 14.523 1 98 32 ILE B O 1
ATOM 1874 N N . ALA B 1 33 ? -20.328 21.766 13.516 1 97.81 33 ALA B N 1
ATOM 1875 C CA . ALA B 1 33 ? -20.406 23.047 14.211 1 97.81 33 ALA B CA 1
ATOM 1876 C C . ALA B 1 33 ? -20.484 22.844 15.719 1 97.81 33 ALA B C 1
ATOM 1878 O O . ALA B 1 33 ? -19.766 23.5 16.469 1 97.81 33 ALA B O 1
ATOM 1879 N N . GLU B 1 34 ? -21.297 21.891 16.188 1 97.81 34 GLU B N 1
ATOM 1880 C CA . GLU B 1 34 ? -21.422 21.578 17.594 1 97.81 34 GLU B CA 1
ATOM 1881 C C . GLU B 1 34 ? -20.094 21.109 18.188 1 97.81 34 GLU B C 1
ATOM 1883 O O . GLU B 1 34 ? -19.688 21.562 19.266 1 97.81 34 GLU B O 1
ATOM 1888 N N . ALA B 1 35 ? -19.422 20.312 17.5 1 97.19 35 ALA B N 1
ATOM 1889 C CA . ALA B 1 35 ? -18.141 19.781 17.953 1 97.19 35 ALA B CA 1
ATOM 1890 C C . ALA B 1 35 ? -17.094 20.891 18.047 1 97.19 35 ALA B C 1
ATOM 1892 O O . ALA B 1 35 ? -16.203 20.859 18.906 1 97.19 35 ALA B O 1
ATOM 1893 N N . ALA B 1 36 ? -17.203 21.891 17.156 1 97.12 36 ALA B N 1
ATOM 1894 C CA . ALA B 1 36 ? -16.266 23 17.109 1 97.12 36 ALA B CA 1
ATOM 1895 C C . ALA B 1 36 ? -16.656 24.094 18.094 1 97.12 36 ALA B C 1
ATOM 1897 O O . ALA B 1 36 ? -15.891 25.031 18.328 1 97.12 36 ALA B O 1
ATOM 1898 N N . GLY B 1 37 ? -17.844 24 18.625 1 96.81 37 GLY B N 1
ATOM 1899 C CA . GLY B 1 37 ? -18.328 25.016 19.547 1 96.81 37 GLY B CA 1
ATOM 1900 C C . GLY B 1 37 ? -18.703 26.312 18.859 1 96.81 37 GLY B C 1
ATOM 1901 O O . GLY B 1 37 ? -18.469 27.391 19.391 1 96.81 37 GLY B O 1
ATOM 1902 N N . VAL B 1 38 ? -19.172 26.188 17.625 1 96.5 38 VAL B N 1
ATOM 1903 C CA . VAL B 1 38 ? -19.594 27.359 16.859 1 96.5 38 VAL B CA 1
ATOM 1904 C C . VAL B 1 38 ? -20.969 27.125 16.25 1 96.5 38 VAL B C 1
ATOM 1906 O O . VAL B 1 38 ? -21.516 26.031 16.359 1 96.5 38 VAL B O 1
ATOM 1909 N N . SER B 1 39 ? -21.516 28.172 15.633 1 95 39 SER B N 1
ATOM 1910 C CA . SER B 1 39 ? -22.766 28.016 14.922 1 95 39 SER B CA 1
ATOM 1911 C C . SER B 1 39 ? -22.547 27.453 13.516 1 95 39 SER B C 1
ATOM 1913 O O . SER B 1 39 ? -21.484 27.641 12.93 1 95 39 SER B O 1
ATOM 1915 N N . ALA B 1 40 ? -23.547 26.844 12.945 1 94.75 40 ALA B N 1
ATOM 1916 C CA . ALA B 1 40 ? -23.5 26.359 11.562 1 94.75 40 ALA B CA 1
ATOM 1917 C C . ALA B 1 40 ? -23.297 27.516 10.586 1 94.75 40 ALA B C 1
ATOM 1919 O O . ALA B 1 40 ? -22.625 27.359 9.57 1 94.75 40 ALA B O 1
ATOM 1920 N N . ALA B 1 41 ? -23.844 28.609 10.898 1 94.62 41 ALA B N 1
ATOM 1921 C CA . ALA B 1 41 ? -23.703 29.781 10.062 1 94.62 41 ALA B CA 1
ATOM 1922 C C . ALA B 1 41 ? -22.234 30.219 9.961 1 94.62 41 ALA B C 1
ATOM 1924 O O . ALA B 1 41 ? -21.781 30.641 8.891 1 94.62 41 ALA B O 1
ATOM 1925 N N . LEU B 1 42 ? -21.5 30.109 10.969 1 95.56 42 LEU B N 1
ATOM 1926 C CA . LEU B 1 42 ? -20.094 30.484 10.984 1 95.56 42 LEU B CA 1
ATOM 1927 C C . LEU B 1 42 ? -19.266 29.531 10.133 1 95.56 42 LEU B C 1
ATOM 1929 O O . LEU B 1 42 ? -18.297 29.938 9.484 1 95.56 42 LEU B O 1
ATOM 1933 N N . VAL B 1 43 ? -19.656 28.219 10.156 1 97 43 VAL B N 1
ATOM 1934 C CA . VAL B 1 43 ? -18.969 27.25 9.312 1 97 43 VAL B CA 1
ATOM 1935 C C . VAL B 1 43 ? -19.141 27.641 7.844 1 97 43 VAL B C 1
ATOM 1937 O O . VAL B 1 43 ? -18.172 27.672 7.09 1 97 43 VAL B O 1
ATOM 1940 N N . ILE B 1 44 ? -20.344 28.047 7.461 1 96.56 44 ILE B N 1
ATOM 1941 C CA . ILE B 1 44 ? -20.641 28.422 6.086 1 96.56 44 ILE B CA 1
ATOM 1942 C C . ILE B 1 44 ? -19.906 29.703 5.723 1 96.56 44 ILE B C 1
ATOM 1944 O O . ILE B 1 44 ? -19.422 29.859 4.598 1 96.56 44 ILE B O 1
ATOM 1948 N N . HIS B 1 45 ? -19.891 30.562 6.676 1 95.75 45 HIS B N 1
ATOM 1949 C CA . HIS B 1 45 ? -19.188 31.828 6.461 1 95.75 45 HIS B CA 1
ATOM 1950 C C . HIS B 1 45 ? -17.719 31.594 6.125 1 95.75 45 HIS B C 1
ATOM 1952 O O . HIS B 1 45 ? -17.188 32.219 5.207 1 95.75 45 HIS B O 1
ATOM 1958 N N . HIS B 1 46 ? -17.062 30.672 6.777 1 96.12 46 HIS B N 1
ATOM 1959 C CA . HIS B 1 46 ? -15.625 30.453 6.625 1 96.12 46 HIS B CA 1
ATOM 1960 C C . HIS B 1 46 ? -15.336 29.578 5.41 1 96.12 46 HIS B C 1
ATOM 1962 O O . HIS B 1 46 ? -14.32 29.766 4.734 1 96.12 46 HIS B O 1
ATOM 1968 N N . PHE B 1 47 ? -16.234 28.562 5.113 1 97.75 47 PHE B N 1
ATOM 1969 C CA . PHE B 1 47 ? -15.828 27.531 4.172 1 97.75 47 PHE B CA 1
ATOM 1970 C C . PHE B 1 47 ? -16.781 27.453 2.992 1 97.75 47 PHE B C 1
ATOM 1972 O O . PHE B 1 47 ? -16.531 26.75 2.016 1 97.75 47 PHE B O 1
ATOM 1979 N N . GLY B 1 48 ? -17.891 28.172 3.064 1 96.69 48 GLY B N 1
ATOM 1980 C CA . GLY B 1 48 ? -18.844 28.266 1.974 1 96.69 48 GLY B CA 1
ATOM 1981 C C . GLY B 1 48 ? -19.812 27.094 1.931 1 96.69 48 GLY B C 1
ATOM 1982 O O . GLY B 1 48 ? -21.031 27.297 1.934 1 96.69 48 GLY B O 1
ATOM 1983 N N . SER B 1 49 ? -19.328 25.906 1.842 1 95.94 49 SER B N 1
ATOM 1984 C CA . SER B 1 49 ? -20.125 24.672 1.733 1 95.94 49 SER B CA 1
ATOM 1985 C C . SER B 1 49 ? -19.422 23.5 2.412 1 95.94 49 SER B C 1
ATOM 1987 O O . SER B 1 49 ? -18.266 23.625 2.832 1 95.94 49 SER B O 1
ATOM 1989 N N . LYS B 1 50 ? -20.141 22.422 2.547 1 95.94 50 LYS B N 1
ATOM 1990 C CA . LYS B 1 50 ? -19.516 21.219 3.084 1 95.94 50 LYS B CA 1
ATOM 1991 C C . LYS B 1 50 ? -18.359 20.75 2.207 1 95.94 50 LYS B C 1
ATOM 1993 O O . LYS B 1 50 ? -17.344 20.281 2.717 1 95.94 50 LYS B O 1
ATOM 1998 N N . GLU B 1 51 ? -18.578 20.906 0.927 1 94.94 51 GLU B N 1
ATOM 1999 C CA . GLU B 1 51 ? -17.516 20.562 -0.004 1 94.94 51 GLU B CA 1
ATOM 2000 C C . GLU B 1 51 ? -16.297 21.469 0.187 1 94.94 51 GLU B C 1
ATOM 2002 O O . GLU B 1 51 ? -15.156 21 0.161 1 94.94 51 GLU B O 1
ATOM 2007 N N . GLY B 1 52 ? -16.547 22.703 0.352 1 96.38 52 GLY B N 1
ATOM 2008 C CA . GLY B 1 52 ? -15.477 23.625 0.652 1 96.38 52 GLY B CA 1
ATOM 2009 C C . GLY B 1 52 ? -14.742 23.281 1.937 1 96.38 52 GLY B C 1
ATOM 2010 O O . GLY B 1 52 ? -13.516 23.406 2.006 1 96.38 52 GLY B O 1
ATOM 2011 N N . LEU B 1 53 ? -15.484 22.953 2.971 1 97.62 53 LEU B N 1
ATOM 2012 C CA . LEU B 1 53 ? -14.891 22.516 4.23 1 97.62 53 LEU B CA 1
ATOM 2013 C C . LEU B 1 53 ? -14.039 21.281 4.031 1 97.62 53 LEU B C 1
ATOM 2015 O O . LEU B 1 53 ? -12.914 21.203 4.543 1 97.62 53 LEU B O 1
ATOM 2019 N N . ARG B 1 54 ? -14.516 20.328 3.258 1 96.94 54 ARG B N 1
ATOM 2020 C CA . ARG B 1 54 ? -13.75 19.109 2.994 1 96.94 54 ARG B CA 1
ATOM 2021 C C . ARG B 1 54 ? -12.453 19.422 2.256 1 96.94 54 ARG B C 1
ATOM 2023 O O . ARG B 1 54 ? -11.398 18.875 2.584 1 96.94 54 ARG B O 1
ATOM 2030 N N . LYS B 1 55 ? -12.531 20.297 1.291 1 97.06 55 LYS B N 1
ATOM 2031 C CA . LYS B 1 55 ? -11.328 20.688 0.56 1 97.06 55 LYS B CA 1
ATOM 2032 C C . LYS B 1 55 ? -10.289 21.312 1.496 1 97.06 55 LYS B C 1
ATOM 2034 O O . LYS B 1 55 ? -9.094 21.031 1.376 1 97.06 55 LYS B O 1
ATOM 2039 N N . ALA B 1 56 ? -10.758 22.109 2.396 1 97.5 56 ALA B N 1
ATOM 2040 C CA . ALA B 1 56 ? -9.859 22.703 3.375 1 97.5 56 ALA B CA 1
ATOM 2041 C C . ALA B 1 56 ? -9.234 21.656 4.277 1 97.5 56 ALA B C 1
ATOM 2043 O O . ALA B 1 56 ? -8.055 21.734 4.629 1 97.5 56 ALA B O 1
ATOM 2044 N N . CYS B 1 57 ? -10.016 20.672 4.703 1 98.25 57 CYS B N 1
ATOM 2045 C CA . CYS B 1 57 ? -9.5 19.562 5.492 1 98.25 57 CYS B CA 1
ATOM 2046 C C . CYS B 1 57 ? -8.461 18.781 4.711 1 98.25 57 CYS B C 1
ATOM 2048 O O . CYS B 1 57 ? -7.391 18.453 5.238 1 98.25 57 CYS B O 1
ATOM 2050 N N . ASP B 1 58 ? -8.742 18.516 3.408 1 98 58 ASP B N 1
ATOM 2051 C CA . ASP B 1 58 ? -7.812 17.812 2.543 1 98 58 ASP B CA 1
ATOM 2052 C C . ASP B 1 58 ? -6.473 18.531 2.455 1 98 58 ASP B C 1
ATOM 2054 O O . ASP B 1 58 ? -5.414 17.922 2.588 1 98 58 ASP B O 1
ATOM 2058 N N . ASP B 1 59 ? -6.539 19.781 2.252 1 97.62 59 ASP B N 1
ATOM 2059 C CA . ASP B 1 59 ? -5.336 20.609 2.145 1 97.62 59 ASP B CA 1
ATOM 2060 C C . ASP B 1 59 ? -4.523 20.562 3.436 1 97.62 59 ASP B C 1
ATOM 2062 O O . ASP B 1 59 ? -3.297 20.438 3.4 1 97.62 59 ASP B O 1
ATOM 2066 N N . PHE B 1 60 ? -5.195 20.672 4.539 1 97.81 60 PHE B N 1
ATOM 2067 C CA . PHE B 1 60 ? -4.531 20.656 5.836 1 97.81 60 PHE B CA 1
ATOM 2068 C C . PHE B 1 60 ? -3.863 19.312 6.098 1 97.81 60 PHE B C 1
ATOM 2070 O O . PHE B 1 60 ? -2.701 19.266 6.504 1 97.81 60 PHE B O 1
ATOM 2077 N N . VAL B 1 61 ? -4.535 18.234 5.844 1 97.75 61 VAL B N 1
ATOM 2078 C CA . VAL B 1 61 ? -4.02 16.891 6.074 1 97.75 61 VAL B CA 1
ATOM 2079 C C . VAL B 1 61 ? -2.791 16.656 5.199 1 97.75 61 VAL B C 1
ATOM 2081 O O . VAL B 1 61 ? -1.753 16.203 5.691 1 97.75 61 VAL B O 1
ATOM 2084 N N . ALA B 1 62 ? -2.883 16.969 3.9 1 97.94 62 ALA B N 1
ATOM 2085 C CA . ALA B 1 62 ? -1.761 16.812 2.979 1 97.94 62 ALA B CA 1
ATOM 2086 C C . ALA B 1 62 ? -0.557 17.625 3.43 1 97.94 62 ALA B C 1
ATOM 2088 O O . ALA B 1 62 ? 0.579 17.156 3.396 1 97.94 62 ALA B O 1
ATOM 2089 N N . GLU B 1 63 ? -0.81 18.797 3.906 1 97.56 63 GLU B N 1
ATOM 2090 C CA . GLU B 1 63 ? 0.272 19.688 4.312 1 97.56 63 GLU B CA 1
ATOM 2091 C C . GLU B 1 63 ? 0.918 19.219 5.613 1 97.56 63 GLU B C 1
ATOM 2093 O O . GLU B 1 63 ? 2.137 19.312 5.777 1 97.56 63 GLU B O 1
ATOM 2098 N N . GLU B 1 64 ? 0.136 18.781 6.547 1 96.69 64 GLU B N 1
ATOM 2099 C CA . GLU B 1 64 ? 0.678 18.281 7.805 1 96.69 64 GLU B CA 1
ATOM 2100 C C . GLU B 1 64 ? 1.612 17.094 7.566 1 96.69 64 GLU B C 1
ATOM 2102 O O . GLU B 1 64 ? 2.689 17.016 8.164 1 96.69 64 GLU B O 1
ATOM 2107 N N . ILE B 1 65 ? 1.217 16.234 6.695 1 96.06 65 ILE B N 1
ATOM 2108 C CA . ILE B 1 65 ? 2.037 15.062 6.375 1 96.06 65 ILE B CA 1
ATOM 2109 C C . ILE B 1 65 ? 3.295 15.508 5.633 1 96.06 65 ILE B C 1
ATOM 2111 O O . ILE B 1 65 ? 4.402 15.07 5.961 1 96.06 65 ILE B O 1
ATOM 2115 N N . ARG B 1 66 ? 3.107 16.391 4.703 1 97.31 66 ARG B N 1
ATOM 2116 C CA . ARG B 1 66 ? 4.246 16.906 3.953 1 97.31 66 ARG B CA 1
ATOM 2117 C C . ARG B 1 66 ? 5.262 17.562 4.887 1 97.31 66 ARG B C 1
ATOM 2119 O O . ARG B 1 66 ? 6.461 17.297 4.785 1 97.31 66 ARG B O 1
ATOM 2126 N N . SER B 1 67 ? 4.809 18.406 5.793 1 96.25 67 SER B N 1
ATOM 2127 C CA . SER B 1 67 ? 5.688 19.141 6.695 1 96.25 67 SER B CA 1
ATOM 2128 C C . SER B 1 67 ? 6.434 18.203 7.637 1 96.25 67 SER B C 1
ATOM 2130 O O . SER B 1 67 ? 7.621 18.391 7.902 1 96.25 67 SER B O 1
ATOM 2132 N N . SER B 1 68 ? 5.75 17.234 8.117 1 94.62 68 SER B N 1
ATOM 2133 C CA . SER B 1 68 ? 6.363 16.25 9.008 1 94.62 68 SER B CA 1
ATOM 2134 C C . SER B 1 68 ? 7.453 15.461 8.289 1 94.62 68 SER B C 1
ATOM 2136 O O . SER B 1 68 ? 8.555 15.305 8.812 1 94.62 68 SER B O 1
ATOM 2138 N N . LYS B 1 69 ? 7.184 14.992 7.082 1 95.62 69 LYS B N 1
ATOM 2139 C CA . LYS B 1 69 ? 8.148 14.227 6.301 1 95.62 69 LYS B CA 1
ATOM 2140 C C . LYS B 1 69 ? 9.336 15.094 5.891 1 95.62 69 LYS B C 1
ATOM 2142 O O . LYS B 1 69 ? 10.484 14.656 5.953 1 95.62 69 LYS B O 1
ATOM 2147 N N . ALA B 1 70 ? 9.016 16.281 5.492 1 96.06 70 ALA B N 1
ATOM 2148 C CA . ALA B 1 70 ? 10.07 17.219 5.102 1 96.06 70 ALA B CA 1
ATOM 2149 C C . ALA B 1 70 ? 11.023 17.484 6.266 1 96.06 70 ALA B C 1
ATOM 2151 O O . ALA B 1 70 ? 12.242 17.5 6.09 1 96.06 70 ALA B O 1
ATOM 2152 N N . ALA B 1 71 ? 10.477 17.688 7.453 1 94 71 ALA B N 1
ATOM 2153 C CA . ALA B 1 71 ? 11.289 17.953 8.641 1 94 71 ALA B CA 1
ATOM 2154 C C . ALA B 1 71 ? 12.211 16.766 8.938 1 94 71 ALA B C 1
ATOM 2156 O O . ALA B 1 71 ? 13.383 16.953 9.273 1 94 71 ALA B O 1
ATOM 2157 N N . ALA B 1 72 ? 11.695 15.586 8.82 1 93.25 72 ALA B N 1
ATOM 2158 C CA . ALA B 1 72 ? 12.484 14.383 9.062 1 93.25 72 ALA B CA 1
ATOM 2159 C C . ALA B 1 72 ? 13.609 14.242 8.039 1 93.25 72 ALA B C 1
ATOM 2161 O O . ALA B 1 72 ? 14.766 14.031 8.406 1 93.25 72 ALA B O 1
ATOM 2162 N N . LEU B 1 73 ? 13.336 14.453 6.738 1 95.81 73 LEU B N 1
ATOM 2163 C CA . LEU B 1 73 ? 14.281 14.172 5.664 1 95.81 73 LEU B CA 1
ATOM 2164 C C . LEU B 1 73 ? 15.336 15.273 5.57 1 95.81 73 LEU B C 1
ATOM 2166 O O . LEU B 1 73 ? 16.422 15.062 5.023 1 95.81 73 LEU B O 1
ATOM 2170 N N . LYS B 1 74 ? 14.969 16.406 6.117 1 95.06 74 LYS B N 1
ATOM 2171 C CA . LYS B 1 74 ? 15.93 17.5 6.125 1 95.06 74 LYS B CA 1
ATOM 2172 C C . LYS B 1 74 ? 16.969 17.312 7.23 1 95.06 74 LYS B C 1
ATOM 2174 O O . LYS B 1 74 ? 18.031 17.922 7.199 1 95.06 74 LYS B O 1
ATOM 2179 N N . SER B 1 75 ? 16.609 16.5 8.172 1 92.06 75 SER B N 1
ATOM 2180 C CA . SER B 1 75 ? 17.5 16.297 9.305 1 92.06 75 SER B CA 1
ATOM 2181 C C . SER B 1 75 ? 18.391 15.086 9.094 1 92.06 75 SER B C 1
ATOM 2183 O O . SER B 1 75 ? 17.938 14.039 8.641 1 92.06 75 SER B O 1
ATOM 2185 N N . ASN B 1 76 ? 19.672 15.211 9.352 1 88.25 76 ASN B N 1
ATOM 2186 C CA . ASN B 1 76 ? 20.609 14.094 9.328 1 88.25 76 ASN B CA 1
ATOM 2187 C C . ASN B 1 76 ? 20.828 13.508 10.719 1 88.25 76 ASN B C 1
ATOM 2189 O O . ASN B 1 76 ? 21.734 12.703 10.93 1 88.25 76 ASN B O 1
ATOM 2193 N N . ASP B 1 77 ? 19.922 13.922 11.633 1 93.75 77 ASP B N 1
ATOM 2194 C CA . ASP B 1 77 ? 20.016 13.484 13.023 1 93.75 77 ASP B CA 1
ATOM 2195 C C . ASP B 1 77 ? 18.953 12.422 13.336 1 93.75 77 ASP B C 1
ATOM 2197 O O . ASP B 1 77 ? 17.766 12.719 13.367 1 93.75 77 ASP B O 1
ATOM 2201 N N . PRO B 1 78 ? 19.422 11.211 13.703 1 94.81 78 PRO B N 1
ATOM 2202 C CA . PRO B 1 78 ? 18.469 10.141 13.992 1 94.81 78 PRO B CA 1
ATOM 2203 C C . PRO B 1 78 ? 17.547 10.469 15.164 1 94.81 78 PRO B C 1
ATOM 2205 O O . PRO B 1 78 ? 16.422 9.938 15.242 1 94.81 78 PRO B O 1
ATOM 2208 N N . THR B 1 79 ? 17.984 11.367 16.047 1 94.81 79 THR B N 1
ATOM 2209 C CA . THR B 1 79 ? 17.172 11.727 17.203 1 94.81 79 THR B CA 1
ATOM 2210 C C . THR B 1 79 ? 15.867 12.391 16.75 1 94.81 79 THR B C 1
ATOM 2212 O O . THR B 1 79 ? 14.836 12.234 17.406 1 94.81 79 THR B O 1
ATOM 2215 N N . THR B 1 80 ? 15.969 13.125 15.656 1 95.06 80 THR B N 1
ATOM 2216 C CA . THR B 1 80 ? 14.781 13.75 15.094 1 95.06 80 THR B CA 1
ATOM 2217 C C . THR B 1 80 ? 13.781 12.688 14.633 1 95.06 80 THR B C 1
ATOM 2219 O O . THR B 1 80 ? 12.578 12.82 14.883 1 95.06 80 THR B O 1
ATOM 2222 N N . TRP B 1 81 ? 14.219 11.641 14.008 1 95.19 81 TRP B N 1
ATOM 2223 C CA . TRP B 1 81 ? 13.359 10.57 13.523 1 95.19 81 TRP B CA 1
ATOM 2224 C C . TRP B 1 81 ? 12.766 9.781 14.688 1 95.19 81 TRP B C 1
ATOM 2226 O O . TRP B 1 81 ? 11.57 9.453 14.68 1 95.19 81 TRP B O 1
ATOM 2236 N N . LEU B 1 82 ? 13.633 9.516 15.664 1 95.19 82 LEU B N 1
ATOM 2237 C CA . LEU B 1 82 ? 13.172 8.797 16.844 1 95.19 82 LEU B CA 1
ATOM 2238 C C . LEU B 1 82 ? 12.102 9.594 17.578 1 95.19 82 LEU B C 1
ATOM 2240 O O . LEU B 1 82 ? 11.117 9.016 18.062 1 95.19 82 LEU B O 1
ATOM 2244 N N . ALA B 1 83 ? 12.234 10.906 17.656 1 94.44 83 ALA B N 1
ATOM 2245 C CA . ALA B 1 83 ? 11.25 11.773 18.297 1 94.44 83 ALA B CA 1
ATOM 2246 C C . ALA B 1 83 ? 9.922 11.734 17.547 1 94.44 83 ALA B C 1
ATOM 2248 O O . ALA B 1 83 ? 8.852 11.734 18.156 1 94.44 83 ALA B O 1
ATOM 2249 N N . GLN B 1 84 ? 9.969 11.703 16.266 1 93.62 84 GLN B N 1
ATOM 2250 C CA . GLN B 1 84 ? 8.758 11.609 15.461 1 93.62 84 GLN B CA 1
ATOM 2251 C C . GLN B 1 84 ? 8.023 10.297 15.719 1 93.62 84 GLN B C 1
ATOM 2253 O O . GLN B 1 84 ? 6.793 10.266 15.789 1 93.62 84 GLN B O 1
ATOM 2258 N N . MET B 1 85 ? 8.781 9.195 15.844 1 94.44 85 MET B N 1
ATOM 2259 C CA . MET B 1 85 ? 8.172 7.906 16.141 1 94.44 85 MET B CA 1
ATOM 2260 C C . MET B 1 85 ? 7.512 7.918 17.516 1 94.44 85 MET B C 1
ATOM 2262 O O . MET B 1 85 ? 6.461 7.301 17.703 1 94.44 85 MET B O 1
ATOM 2266 N N . ALA B 1 86 ? 8.156 8.641 18.438 1 93.88 86 ALA B N 1
ATOM 2267 C CA . ALA B 1 86 ? 7.613 8.734 19.797 1 93.88 86 ALA B CA 1
ATOM 2268 C C . ALA B 1 86 ? 6.27 9.453 19.797 1 93.88 86 ALA B C 1
ATOM 2270 O O . ALA B 1 86 ? 5.441 9.242 20.688 1 93.88 86 ALA B O 1
ATOM 2271 N N . GLU B 1 87 ? 5.977 10.266 18.766 1 95.06 87 GLU B N 1
ATOM 2272 C CA . GLU B 1 87 ? 4.758 11.062 18.703 1 95.06 87 GLU B CA 1
ATOM 2273 C C . GLU B 1 87 ? 3.799 10.516 17.641 1 95.06 87 GLU B C 1
ATOM 2275 O O . GLU B 1 87 ? 2.854 11.195 17.25 1 95.06 87 GLU B O 1
ATOM 2280 N N . ILE B 1 88 ? 4.035 9.32 17.234 1 96.31 88 ILE B N 1
ATOM 2281 C CA . ILE B 1 88 ? 3.346 8.805 16.062 1 96.31 88 ILE B CA 1
ATOM 2282 C C . ILE B 1 88 ? 1.85 8.695 16.344 1 96.31 88 ILE B C 1
ATOM 2284 O O . ILE B 1 88 ? 1.024 8.891 15.453 1 96.31 88 ILE B O 1
ATOM 2288 N N . GLU B 1 89 ? 1.448 8.453 17.594 1 96.81 89 GLU B N 1
ATOM 2289 C CA . GLU B 1 89 ? 0.047 8.273 17.953 1 96.81 89 GLU B CA 1
ATOM 2290 C C . GLU B 1 89 ? -0.745 9.562 17.75 1 96.81 89 GLU B C 1
ATOM 2292 O O . GLU B 1 89 ? -1.966 9.531 17.578 1 96.81 89 GLU B O 1
ATOM 2297 N N . SER B 1 90 ? -0.033 10.711 17.766 1 95.44 90 SER B N 1
ATOM 2298 C CA . SER B 1 90 ? -0.698 12 17.609 1 95.44 90 SER B CA 1
ATOM 2299 C C . SER B 1 90 ? -1.257 12.18 16.203 1 95.44 90 SER B C 1
ATOM 2301 O O . SER B 1 90 ? -2.07 13.07 15.961 1 95.44 90 SER B O 1
ATOM 2303 N N . TYR B 1 91 ? -0.928 11.32 15.25 1 95.56 91 TYR B N 1
ATOM 2304 C CA . TYR B 1 91 ? -1.389 11.422 13.867 1 95.56 91 TYR B CA 1
ATOM 2305 C C . TYR B 1 91 ? -2.686 10.641 13.672 1 95.56 91 TYR B C 1
ATOM 2307 O O . TYR B 1 91 ? -3.234 10.609 12.562 1 95.56 91 TYR B O 1
ATOM 2315 N N . ALA B 1 92 ? -3.236 10.078 14.703 1 96.5 92 ALA B N 1
ATOM 2316 C CA . ALA B 1 92 ? -4.398 9.195 14.625 1 96.5 92 ALA B CA 1
ATOM 2317 C C . ALA B 1 92 ? -5.574 9.898 13.945 1 96.5 92 ALA B C 1
ATOM 2319 O O . ALA B 1 92 ? -6.195 9.336 13.039 1 96.5 92 ALA B O 1
ATOM 2320 N N . PRO B 1 93 ? -5.883 11.164 14.266 1 95.31 93 PRO B N 1
ATOM 2321 C CA . PRO B 1 93 ? -7.023 11.805 13.602 1 95.31 93 PRO B CA 1
ATOM 2322 C C . PRO B 1 93 ? -6.801 11.992 12.102 1 95.31 93 PRO B C 1
ATOM 2324 O O . PRO B 1 93 ? -7.734 11.844 11.312 1 95.31 93 PRO B O 1
ATOM 2327 N N . LEU B 1 94 ? -5.566 12.328 11.734 1 96.25 94 LEU B N 1
ATOM 2328 C CA . LEU B 1 94 ? -5.254 12.516 10.32 1 96.25 94 LEU B CA 1
ATOM 2329 C C . LEU B 1 94 ? -5.359 11.195 9.562 1 96.25 94 LEU B C 1
ATOM 2331 O O . LEU B 1 94 ? -5.852 11.164 8.43 1 96.25 94 LEU B O 1
ATOM 2335 N N . MET B 1 95 ? -4.934 10.133 10.242 1 96.19 95 MET B N 1
ATOM 2336 C CA . MET B 1 95 ? -4.988 8.82 9.609 1 96.19 95 MET B CA 1
ATOM 2337 C C . MET B 1 95 ? -6.43 8.344 9.477 1 96.19 95 MET B C 1
ATOM 2339 O O . MET B 1 95 ? -6.797 7.738 8.461 1 96.19 95 MET B O 1
ATOM 2343 N N . ALA B 1 96 ? -7.184 8.602 10.484 1 96.44 96 ALA B N 1
ATOM 2344 C CA . ALA B 1 96 ? -8.602 8.273 10.398 1 96.44 96 ALA B CA 1
ATOM 2345 C C . ALA B 1 96 ? -9.258 8.969 9.203 1 96.44 96 ALA B C 1
ATOM 2347 O O . ALA B 1 96 ? -10.047 8.359 8.477 1 96.44 96 ALA B O 1
ATOM 2348 N N . TYR B 1 97 ? -8.922 10.211 9.062 1 97.06 97 TYR B N 1
ATOM 2349 C CA . TYR B 1 97 ? -9.445 11 7.957 1 97.06 97 TYR B CA 1
ATOM 2350 C C . TYR B 1 97 ? -9.031 10.406 6.617 1 97.06 97 TYR B C 1
ATOM 2352 O O . TYR B 1 97 ? -9.844 10.305 5.699 1 97.06 97 TYR B O 1
ATOM 2360 N N . LEU B 1 98 ? -7.777 9.945 6.469 1 95.25 98 LEU B N 1
ATOM 2361 C CA . LEU B 1 98 ? -7.258 9.367 5.234 1 95.25 98 LEU B CA 1
ATOM 2362 C C . LEU B 1 98 ? -7.957 8.055 4.914 1 95.25 98 LEU B C 1
ATOM 2364 O O . LEU B 1 98 ? -8.289 7.781 3.76 1 95.25 98 LEU B O 1
ATOM 2368 N N . VAL B 1 99 ? -8.156 7.266 5.918 1 93 99 VAL B N 1
ATOM 2369 C CA . VAL B 1 99 ? -8.867 6.004 5.746 1 93 99 VAL B CA 1
ATOM 2370 C C . VAL B 1 99 ? -10.258 6.27 5.18 1 93 99 VAL B C 1
ATOM 2372 O O . VAL B 1 99 ? -10.68 5.621 4.215 1 93 99 VAL B O 1
ATOM 2375 N N . ARG B 1 100 ? -10.938 7.266 5.695 1 93.94 100 ARG B N 1
ATOM 2376 C CA . ARG B 1 100 ? -12.273 7.602 5.23 1 93.94 100 ARG B CA 1
ATOM 2377 C C . ARG B 1 100 ? -12.25 8.102 3.789 1 93.94 100 ARG B C 1
ATOM 2379 O O . ARG B 1 100 ? -13.125 7.762 2.992 1 93.94 100 ARG B O 1
ATOM 2386 N N . SER B 1 101 ? -11.25 8.883 3.541 1 92.62 101 SER B N 1
ATOM 2387 C CA . SER B 1 101 ? -11.109 9.391 2.18 1 92.62 101 SER B CA 1
ATOM 2388 C C . SER B 1 101 ? -10.961 8.25 1.179 1 92.62 101 SER B C 1
ATOM 2390 O O . SER B 1 101 ? -11.594 8.25 0.123 1 92.62 101 SER B O 1
ATOM 2392 N N . MET B 1 102 ? -10.227 7.277 1.52 1 87.19 102 MET B N 1
ATOM 2393 C CA . MET B 1 102 ? -10.016 6.137 0.633 1 87.19 102 MET B CA 1
ATOM 2394 C C . MET B 1 102 ? -11.281 5.301 0.505 1 87.19 102 MET B C 1
ATOM 2396 O O . MET B 1 102 ? -11.609 4.828 -0.583 1 87.19 102 MET B O 1
ATOM 2400 N N . GLN B 1 103 ? -11.961 5.133 1.549 1 86.19 103 GLN B N 1
ATOM 2401 C CA . GLN B 1 103 ? -13.195 4.363 1.546 1 86.19 103 GLN B CA 1
ATOM 2402 C C . GLN B 1 103 ? -14.266 5.039 0.69 1 86.19 103 GLN B C 1
ATOM 2404 O O . GLN B 1 103 ? -15.031 4.367 -0.002 1 86.19 103 GLN B O 1
ATOM 2409 N N . SER B 1 104 ? -14.312 6.32 0.839 1 89.25 104 SER B N 1
ATOM 2410 C CA . SER B 1 104 ? -15.328 7.07 0.104 1 89.25 104 SER B CA 1
ATOM 2411 C C . SER B 1 104 ? -15.016 7.098 -1.39 1 89.25 104 SER B C 1
ATOM 2413 O O . SER B 1 104 ? -15.93 7.035 -2.219 1 89.25 104 SER B O 1
ATOM 2415 N N . GLY B 1 105 ? -13.719 7.152 -1.664 1 87.44 105 GLY B N 1
ATOM 2416 C CA . GLY B 1 105 ? -13.32 7.285 -3.057 1 87.44 105 GLY B CA 1
ATOM 2417 C C . GLY B 1 105 ? -13.766 8.586 -3.686 1 87.44 105 GLY B C 1
ATOM 2418 O O . GLY B 1 105 ? -13.836 9.617 -3.012 1 87.44 105 GLY B O 1
ATOM 2419 N N . GLY B 1 106 ? -13.859 8.531 -5.078 1 88.38 106 GLY B N 1
ATOM 2420 C CA . GLY B 1 106 ? -14.344 9.695 -5.801 1 88.38 106 GLY B CA 1
ATOM 2421 C C . GLY B 1 106 ? -13.242 10.672 -6.172 1 88.38 106 GLY B C 1
ATOM 2422 O O . GLY B 1 106 ? -12.07 10.422 -5.891 1 88.38 106 GLY B O 1
ATOM 2423 N N . GLU B 1 107 ? -13.656 11.695 -6.727 1 91.44 107 GLU B N 1
ATOM 2424 C CA . GLU B 1 107 ? -12.727 12.664 -7.289 1 91.44 107 GLU B CA 1
ATOM 2425 C C . GLU B 1 107 ? -11.945 13.383 -6.191 1 91.44 107 GLU B C 1
ATOM 2427 O O . GLU B 1 107 ? -10.75 13.633 -6.336 1 91.44 107 GLU B O 1
ATOM 2432 N N . LEU B 1 108 ? -12.594 13.75 -5.082 1 91.25 108 LEU B N 1
ATOM 2433 C CA . LEU B 1 108 ? -11.922 14.461 -4.004 1 91.25 108 LEU B CA 1
ATOM 2434 C C . LEU B 1 108 ? -10.844 13.586 -3.359 1 91.25 108 LEU B C 1
ATOM 2436 O O . LEU B 1 108 ? -9.758 14.07 -3.041 1 91.25 108 LEU B O 1
ATOM 2440 N N . ALA B 1 109 ? -11.156 12.344 -3.17 1 93.38 109 ALA B N 1
ATOM 2441 C CA . ALA B 1 109 ? -10.172 11.414 -2.627 1 93.38 109 ALA B CA 1
ATOM 2442 C C . ALA B 1 109 ? -8.969 11.289 -3.555 1 93.38 109 ALA B C 1
ATOM 2444 O O . ALA B 1 109 ? -7.82 11.312 -3.102 1 93.38 109 ALA B O 1
ATOM 2445 N N . LYS B 1 110 ? -9.25 11.195 -4.871 1 93.94 110 LYS B N 1
ATOM 2446 C CA . LYS B 1 110 ? -8.18 11.086 -5.855 1 93.94 110 LYS B CA 1
ATOM 2447 C C . LYS B 1 110 ? -7.305 12.336 -5.852 1 93.94 110 LYS B C 1
ATOM 2449 O O . LYS B 1 110 ? -6.078 12.242 -5.938 1 93.94 110 LYS B O 1
ATOM 2454 N N . MET B 1 111 ? -7.891 13.43 -5.719 1 95.12 111 MET B N 1
ATOM 2455 C CA . MET B 1 111 ? -7.16 14.695 -5.695 1 95.12 111 MET B CA 1
ATOM 2456 C C . MET B 1 111 ? -6.27 14.781 -4.461 1 95.12 111 MET B C 1
ATOM 2458 O O . MET B 1 111 ? -5.133 15.25 -4.543 1 95.12 111 MET B O 1
ATOM 2462 N N . LEU B 1 112 ? -6.758 14.367 -3.352 1 96.81 112 LEU B N 1
ATOM 2463 C CA . LEU B 1 112 ? -5.965 14.367 -2.127 1 96.81 112 LEU B CA 1
ATOM 2464 C C . LEU B 1 112 ? -4.73 13.484 -2.275 1 96.81 112 LEU B C 1
ATOM 2466 O O . LEU B 1 112 ? -3.617 13.914 -1.968 1 96.81 112 LEU B O 1
ATOM 2470 N N . TRP B 1 113 ? -4.895 12.312 -2.797 1 95.94 113 TRP B N 1
ATOM 2471 C CA . TRP B 1 113 ? -3.785 11.375 -2.945 1 95.94 113 TRP B CA 1
ATOM 2472 C C . TRP B 1 113 ? -2.785 11.875 -3.982 1 95.94 113 TRP B C 1
ATOM 2474 O O . TRP B 1 113 ? -1.573 11.734 -3.803 1 95.94 113 TRP B O 1
ATOM 2484 N N . GLN B 1 114 ? -3.338 12.43 -5.023 1 96.75 114 GLN B N 1
ATOM 2485 C CA . GLN B 1 114 ? -2.438 13.016 -6.008 1 96.75 114 GLN B CA 1
ATOM 2486 C C . GLN B 1 114 ? -1.608 14.141 -5.398 1 96.75 114 GLN B C 1
ATOM 2488 O O . GLN B 1 114 ? -0.411 14.258 -5.668 1 96.75 114 GLN B O 1
ATOM 2493 N N . LYS B 1 115 ? -2.23 14.938 -4.625 1 97.75 115 LYS B N 1
ATOM 2494 C CA . LYS B 1 115 ? -1.512 16 -3.924 1 97.75 115 LYS B CA 1
ATOM 2495 C C . LYS B 1 115 ? -0.418 15.422 -3.029 1 97.75 115 LYS B C 1
ATOM 2497 O O . LYS B 1 115 ? 0.698 15.945 -2.988 1 97.75 115 LYS B O 1
ATOM 2502 N N . MET B 1 116 ? -0.693 14.391 -2.338 1 97.81 116 MET B N 1
ATOM 2503 C CA . MET B 1 116 ? 0.278 13.75 -1.454 1 97.81 116 MET B CA 1
ATOM 2504 C C . MET B 1 116 ? 1.433 13.156 -2.254 1 97.81 116 MET B C 1
ATOM 2506 O O . MET B 1 116 ? 2.584 13.203 -1.818 1 97.81 116 MET B O 1
ATOM 2510 N N . ILE B 1 117 ? 1.148 12.625 -3.422 1 97.38 117 ILE B N 1
ATOM 2511 C CA . ILE B 1 117 ? 2.184 12.094 -4.301 1 97.38 117 ILE B CA 1
ATOM 2512 C C . ILE B 1 117 ? 3.08 13.227 -4.789 1 97.38 117 ILE B C 1
ATOM 2514 O O . ILE B 1 117 ? 4.309 13.109 -4.777 1 97.38 117 ILE B O 1
ATOM 2518 N N . ASP B 1 118 ? 2.484 14.328 -5.172 1 97.88 118 ASP B N 1
ATOM 2519 C CA . ASP B 1 118 ? 3.244 15.5 -5.594 1 97.88 118 ASP B CA 1
ATOM 2520 C C . ASP B 1 118 ? 4.109 16.031 -4.457 1 97.88 118 ASP B C 1
ATOM 2522 O O . ASP B 1 118 ? 5.27 16.391 -4.672 1 97.88 118 ASP B O 1
ATOM 2526 N N . ASN B 1 119 ? 3.574 16.078 -3.273 1 98.56 119 ASN B N 1
ATOM 2527 C CA . ASN B 1 119 ? 4.316 16.516 -2.09 1 98.56 119 ASN B CA 1
ATOM 2528 C C . ASN B 1 119 ? 5.527 15.617 -1.84 1 98.56 119 ASN B C 1
ATOM 2530 O O . ASN B 1 119 ? 6.582 16.094 -1.421 1 98.56 119 ASN B O 1
ATOM 2534 N N . ALA B 1 120 ? 5.367 14.328 -2.086 1 98.62 120 ALA B N 1
ATOM 2535 C CA . ALA B 1 120 ? 6.465 13.391 -1.876 1 98.62 120 ALA B CA 1
ATOM 2536 C C . ALA B 1 120 ? 7.664 13.734 -2.75 1 98.62 120 ALA B C 1
ATOM 2538 O O . ALA B 1 120 ? 8.812 13.625 -2.312 1 98.62 120 ALA B O 1
ATOM 2539 N N . GLU B 1 121 ? 7.375 14.109 -3.986 1 98.44 121 GLU B N 1
ATOM 2540 C CA . GLU B 1 121 ? 8.469 14.531 -4.855 1 98.44 121 GLU B CA 1
ATOM 2541 C C . GLU B 1 121 ? 9.227 15.711 -4.254 1 98.44 121 GLU B C 1
ATOM 2543 O O . GLU B 1 121 ? 10.461 15.734 -4.258 1 98.44 121 GLU B O 1
ATOM 2548 N N . GLU B 1 122 ? 8.5 16.594 -3.676 1 97.94 122 GLU B N 1
ATOM 2549 C CA . GLU B 1 122 ? 9.078 17.812 -3.107 1 97.94 122 GLU B CA 1
ATOM 2550 C C . GLU B 1 122 ? 9.938 17.484 -1.883 1 97.94 122 GLU B C 1
ATOM 2552 O O . GLU B 1 122 ? 11.086 17.922 -1.792 1 97.94 122 GLU B O 1
ATOM 2557 N N . TYR B 1 123 ? 9.398 16.734 -0.927 1 98.06 123 TYR B N 1
ATOM 2558 C CA . TYR B 1 123 ? 10.18 16.547 0.292 1 98.06 123 TYR B CA 1
ATOM 2559 C C . TYR B 1 123 ? 11.305 15.539 0.065 1 98.06 123 TYR B C 1
ATOM 2561 O O . TYR B 1 123 ? 12.312 15.562 0.773 1 98.06 123 TYR B O 1
ATOM 2569 N N . LEU B 1 124 ? 11.18 14.633 -0.921 1 98.5 124 LEU B N 1
ATOM 2570 C CA . LEU B 1 124 ? 12.312 13.781 -1.281 1 98.5 124 LEU B CA 1
ATOM 2571 C C . LEU B 1 124 ? 13.445 14.609 -1.89 1 98.5 124 LEU B C 1
ATOM 2573 O O . LEU B 1 124 ? 14.617 14.344 -1.645 1 98.5 124 LEU B O 1
ATOM 2577 N N . ASP B 1 125 ? 13.055 15.594 -2.684 1 98.19 125 ASP B N 1
ATOM 2578 C CA . ASP B 1 125 ? 14.047 16.516 -3.236 1 98.19 125 ASP B CA 1
ATOM 2579 C C . ASP B 1 125 ? 14.773 17.266 -2.125 1 98.19 125 ASP B C 1
ATOM 2581 O O . ASP B 1 125 ? 15.992 17.469 -2.197 1 98.19 125 ASP B O 1
ATOM 2585 N N . GLU B 1 126 ? 14.039 17.688 -1.135 1 97.31 126 GLU B N 1
ATOM 2586 C CA . GLU B 1 126 ? 14.648 18.328 0.032 1 97.31 126 GLU B CA 1
ATOM 2587 C C . GLU B 1 126 ? 15.641 17.391 0.716 1 97.31 126 GLU B C 1
ATOM 2589 O O . GLU B 1 126 ? 16.703 17.812 1.157 1 97.31 126 GLU B O 1
ATOM 2594 N N . GLY B 1 127 ? 15.289 16.141 0.806 1 97.75 127 GLY B N 1
ATOM 2595 C CA . GLY B 1 127 ? 16.188 15.141 1.37 1 97.75 127 GLY B CA 1
ATOM 2596 C C . GLY B 1 127 ? 17.453 14.953 0.564 1 97.75 127 GLY B C 1
ATOM 2597 O O . GLY B 1 127 ? 18.531 14.773 1.131 1 97.75 127 GLY B O 1
ATOM 2598 N N . VAL B 1 128 ? 17.312 14.945 -0.747 1 98.38 128 VAL B N 1
ATOM 2599 C CA . VAL B 1 128 ? 18.469 14.828 -1.619 1 98.38 128 VAL B CA 1
ATOM 2600 C C . VAL B 1 128 ? 19.406 16.016 -1.403 1 98.38 128 VAL B C 1
ATOM 2602 O O . VAL B 1 128 ? 20.609 15.852 -1.241 1 98.38 128 VAL B O 1
ATOM 2605 N N . ARG B 1 129 ? 18.828 17.219 -1.305 1 97.5 129 ARG B N 1
ATOM 2606 C CA . ARG B 1 129 ? 19.609 18.438 -1.104 1 97.5 129 ARG B CA 1
ATOM 2607 C C . ARG B 1 129 ? 20.297 18.422 0.257 1 97.5 129 ARG B C 1
ATOM 2609 O O . ARG B 1 129 ? 21.422 18.922 0.396 1 97.5 129 ARG B O 1
ATOM 2616 N N . ALA B 1 130 ? 19.672 17.844 1.212 1 97 130 ALA B N 1
ATOM 2617 C CA . ALA B 1 130 ? 20.203 17.797 2.57 1 97 130 ALA B CA 1
ATOM 2618 C C . ALA B 1 130 ? 21.219 16.672 2.715 1 97 130 ALA B C 1
ATOM 2620 O O . ALA B 1 130 ? 21.906 16.562 3.734 1 97 130 ALA B O 1
ATOM 2621 N N . GLY B 1 131 ? 21.266 15.766 1.771 1 97.5 131 GLY B N 1
ATOM 2622 C CA . GLY B 1 131 ? 22.203 14.664 1.795 1 97.5 131 GLY B CA 1
ATOM 2623 C C . GLY B 1 131 ? 21.703 13.453 2.555 1 97.5 131 GLY B C 1
ATOM 2624 O O . GLY B 1 131 ? 22.469 12.531 2.844 1 97.5 131 GLY B O 1
ATOM 2625 N N . THR B 1 132 ? 20.438 13.414 2.938 1 97.62 132 THR B N 1
ATOM 2626 C CA . THR B 1 132 ? 19.828 12.305 3.66 1 97.62 132 THR B CA 1
ATOM 2627 C C . THR B 1 132 ? 19.359 11.219 2.693 1 97.62 132 THR B C 1
ATOM 2629 O O . THR B 1 132 ? 19.375 10.039 3.033 1 97.62 132 THR B O 1
ATOM 2632 N N . VAL B 1 133 ? 18.969 11.633 1.481 1 98.44 133 VAL B N 1
ATOM 2633 C CA . VAL B 1 133 ? 18.438 10.75 0.451 1 98.44 133 VAL B CA 1
ATOM 2634 C C . VAL B 1 133 ? 19.344 10.773 -0.774 1 98.44 133 VAL B C 1
ATOM 2636 O O . VAL B 1 133 ? 19.844 11.828 -1.163 1 98.44 133 VAL B O 1
ATOM 2639 N N . LYS B 1 134 ? 19.562 9.609 -1.404 1 98.56 134 LYS B N 1
ATOM 2640 C CA . LYS B 1 134 ? 20.344 9.516 -2.633 1 98.56 134 LYS B CA 1
ATOM 2641 C C . LYS B 1 134 ? 19.625 10.188 -3.795 1 98.56 134 LYS B C 1
ATOM 2643 O O . LYS B 1 134 ? 18.391 10.148 -3.881 1 98.56 134 LYS B O 1
ATOM 2648 N N . PRO B 1 135 ? 20.344 10.852 -4.715 1 98.44 135 PRO B N 1
ATOM 2649 C CA . PRO B 1 135 ? 19.703 11.305 -5.949 1 98.44 135 PRO B CA 1
ATOM 2650 C C . PRO B 1 135 ? 19.109 10.156 -6.762 1 98.44 135 PRO B C 1
ATOM 2652 O O . PRO B 1 135 ? 19.562 9.016 -6.652 1 98.44 135 PRO B O 1
ATOM 2655 N N . SER B 1 136 ? 18.141 10.461 -7.551 1 98.5 136 SER B N 1
ATOM 2656 C CA . SER B 1 136 ? 17.453 9.461 -8.375 1 98.5 136 SER B CA 1
ATOM 2657 C C . SER B 1 136 ? 17.594 9.781 -9.859 1 98.5 136 SER B C 1
ATOM 2659 O O . SER B 1 136 ? 17.672 10.953 -10.242 1 98.5 136 SER B O 1
ATOM 2661 N N . ARG B 1 137 ? 17.562 8.68 -10.695 1 97 137 ARG B N 1
ATOM 2662 C CA . ARG B 1 137 ? 17.531 8.859 -12.148 1 97 137 ARG B CA 1
ATOM 2663 C C . ARG B 1 137 ? 16.203 9.461 -12.594 1 97 137 ARG B C 1
ATOM 2665 O O . ARG B 1 137 ? 16.141 10.148 -13.617 1 97 137 ARG B O 1
ATOM 2672 N N . ASP B 1 138 ? 15.18 9.25 -11.906 1 98.12 138 ASP B N 1
ATOM 2673 C CA . ASP B 1 138 ? 13.836 9.758 -12.164 1 98.12 138 ASP B CA 1
ATOM 2674 C C . ASP B 1 138 ? 13.117 10.102 -10.859 1 98.12 138 ASP B C 1
ATOM 2676 O O . ASP B 1 138 ? 12.328 9.305 -10.352 1 98.12 138 ASP B O 1
ATOM 2680 N N . PRO B 1 139 ? 13.328 11.344 -10.328 1 98.5 139 PRO B N 1
ATOM 2681 C CA . PRO B 1 139 ? 12.805 11.742 -9.023 1 98.5 139 PRO B CA 1
ATOM 2682 C C . PRO B 1 139 ? 11.281 11.664 -8.953 1 98.5 139 PRO B C 1
ATOM 2684 O O . PRO B 1 139 ? 10.727 11.281 -7.922 1 98.5 139 PRO B O 1
ATOM 2687 N N . ARG B 1 140 ? 10.648 12.008 -10.031 1 98.38 140 ARG B N 1
ATOM 2688 C CA . ARG B 1 140 ? 9.188 12 -10.047 1 98.38 140 ARG B CA 1
ATOM 2689 C C . ARG B 1 140 ? 8.648 10.578 -9.945 1 98.38 140 ARG B C 1
ATOM 2691 O O . ARG B 1 140 ? 7.746 10.305 -9.148 1 98.38 140 ARG B O 1
ATOM 2698 N N . ALA B 1 141 ? 9.211 9.633 -10.695 1 98.31 141 ALA B N 1
ATOM 2699 C CA . ALA B 1 141 ? 8.758 8.242 -10.68 1 98.31 141 ALA B CA 1
ATOM 2700 C C . ALA B 1 141 ? 9.055 7.59 -9.336 1 98.31 141 ALA B C 1
ATOM 2702 O O . ALA B 1 141 ? 8.227 6.836 -8.805 1 98.31 141 ALA B O 1
ATOM 2703 N N . ARG B 1 142 ? 10.227 7.891 -8.797 1 98.69 142 ARG B N 1
ATOM 2704 C CA . ARG B 1 142 ? 10.578 7.328 -7.5 1 98.69 142 ARG B CA 1
ATOM 2705 C C . ARG B 1 142 ? 9.641 7.836 -6.41 1 98.69 142 ARG B C 1
ATOM 2707 O O . ARG B 1 142 ? 9.227 7.074 -5.535 1 98.69 142 ARG B O 1
ATOM 2714 N N . ALA B 1 143 ? 9.297 9.148 -6.457 1 98.75 143 ALA B N 1
ATOM 2715 C CA . ALA B 1 143 ? 8.375 9.727 -5.484 1 98.75 143 ALA B CA 1
ATOM 2716 C C . ALA B 1 143 ? 7.004 9.07 -5.562 1 98.75 143 ALA B C 1
ATOM 2718 O O . ALA B 1 143 ? 6.391 8.773 -4.535 1 98.75 143 ALA B O 1
ATOM 2719 N N . ARG B 1 144 ? 6.539 8.906 -6.77 1 98.44 144 ARG B N 1
ATOM 2720 C CA . ARG B 1 144 ? 5.25 8.25 -6.977 1 98.44 144 ARG B CA 1
ATOM 2721 C C . ARG B 1 144 ? 5.258 6.832 -6.406 1 98.44 144 ARG B C 1
ATOM 2723 O O . ARG B 1 144 ? 4.324 6.434 -5.707 1 98.44 144 ARG B O 1
ATOM 2730 N N . PHE B 1 145 ? 6.297 6.078 -6.676 1 98.75 145 PHE B N 1
ATOM 2731 C CA . PHE B 1 145 ? 6.438 4.715 -6.176 1 98.75 145 PHE B CA 1
ATOM 2732 C C . PHE B 1 145 ? 6.402 4.691 -4.652 1 98.75 145 PHE B C 1
ATOM 2734 O O . PHE B 1 145 ? 5.621 3.947 -4.055 1 98.75 145 PHE B O 1
ATOM 2741 N N . LEU B 1 146 ? 7.199 5.547 -4.02 1 98.75 146 LEU B N 1
ATOM 2742 C CA . LEU B 1 146 ? 7.332 5.551 -2.566 1 98.75 146 LEU B CA 1
ATOM 2743 C C . LEU B 1 146 ? 6.039 6.02 -1.903 1 98.75 146 LEU B C 1
ATOM 2745 O O . LEU B 1 146 ? 5.637 5.477 -0.874 1 98.75 146 LEU B O 1
ATOM 2749 N N . ALA B 1 147 ? 5.371 7.027 -2.508 1 98.38 147 ALA B N 1
ATOM 2750 C CA . ALA B 1 147 ? 4.133 7.555 -1.94 1 98.38 147 ALA B CA 1
ATOM 2751 C C . ALA B 1 147 ? 3.01 6.523 -2.021 1 98.38 147 ALA B C 1
ATOM 2753 O O . ALA B 1 147 ? 2.289 6.305 -1.046 1 98.38 147 ALA B O 1
ATOM 2754 N N . ILE B 1 148 ? 2.902 5.863 -3.152 1 98.06 148 ILE B N 1
ATOM 2755 C CA . ILE B 1 148 ? 1.821 4.91 -3.373 1 98.06 148 ILE B CA 1
ATOM 2756 C C . ILE B 1 148 ? 2.043 3.672 -2.51 1 98.06 148 ILE B C 1
ATOM 2758 O O . ILE B 1 148 ? 1.119 3.197 -1.843 1 98.06 148 ILE B O 1
ATOM 2762 N N . THR B 1 149 ? 3.256 3.15 -2.479 1 98.38 149 THR B N 1
ATOM 2763 C CA . THR B 1 149 ? 3.52 1.957 -1.68 1 98.38 149 THR B CA 1
ATOM 2764 C C . THR B 1 149 ? 3.475 2.283 -0.19 1 98.38 149 THR B C 1
ATOM 2766 O O . THR B 1 149 ? 2.994 1.479 0.612 1 98.38 149 THR B O 1
ATOM 2769 N N . GLY B 1 150 ? 3.941 3.49 0.2 1 97.62 150 GLY B N 1
ATOM 2770 C CA . GLY B 1 150 ? 3.836 3.908 1.589 1 97.62 150 GLY B CA 1
ATOM 2771 C C . GLY B 1 150 ? 2.4 4.074 2.053 1 97.62 150 GLY B C 1
ATOM 2772 O O . GLY B 1 150 ? 2.002 3.504 3.07 1 97.62 150 GLY B O 1
ATOM 2773 N N . GLY B 1 151 ? 1.67 4.859 1.28 1 96.38 151 GLY B N 1
ATOM 2774 C CA . GLY B 1 151 ? 0.274 5.094 1.614 1 96.38 151 GLY B CA 1
ATOM 2775 C C . GLY B 1 151 ? -0.577 3.84 1.533 1 96.38 151 GLY B C 1
ATOM 2776 O O . GLY B 1 151 ? -1.304 3.514 2.475 1 96.38 151 GLY B O 1
ATOM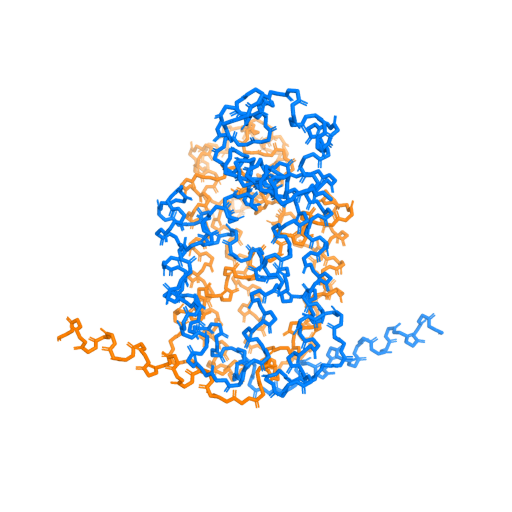 2777 N N . GLY B 1 152 ? -0.469 3.125 0.407 1 96.19 152 GLY B N 1
ATOM 2778 C CA . GLY B 1 152 ? -1.211 1.885 0.247 1 96.19 152 GLY B CA 1
ATOM 2779 C C . GLY B 1 152 ? -0.831 0.826 1.266 1 96.19 152 GLY B C 1
ATOM 2780 O O . GLY B 1 152 ? -1.695 0.109 1.775 1 96.19 152 GLY B O 1
ATOM 2781 N N . GLY B 1 153 ? 0.464 0.692 1.521 1 97.25 153 GLY B N 1
ATOM 2782 C CA . GLY B 1 153 ? 0.92 -0.224 2.555 1 97.25 153 GLY B CA 1
ATOM 2783 C C . GLY B 1 153 ? 0.342 0.086 3.922 1 97.25 153 GLY B C 1
ATOM 2784 O O . GLY B 1 153 ? -0.079 -0.821 4.645 1 97.25 153 GLY B O 1
ATOM 2785 N N . PHE B 1 154 ? 0.297 1.349 4.27 1 96.81 154 PHE B N 1
ATOM 2786 C CA . PHE B 1 154 ? -0.252 1.756 5.555 1 96.81 154 PHE B CA 1
ATOM 2787 C C . PHE B 1 154 ? -1.729 1.398 5.652 1 96.81 154 PHE B C 1
ATOM 2789 O O . PHE B 1 154 ? -2.18 0.863 6.668 1 96.81 154 PHE B O 1
ATOM 2796 N N . LEU B 1 155 ? -2.477 1.703 4.637 1 93.56 155 LEU B N 1
ATOM 2797 C CA . LEU B 1 155 ? -3.904 1.401 4.633 1 93.56 155 LEU B CA 1
ATOM 2798 C C . LEU B 1 155 ? -4.141 -0.1 4.762 1 93.56 155 LEU B C 1
ATOM 2800 O O . LEU B 1 155 ? -5.035 -0.53 5.496 1 93.56 155 LEU B O 1
ATOM 2804 N N . LEU B 1 156 ? -3.357 -0.932 4.066 1 94.5 156 LEU B N 1
ATOM 2805 C CA . LEU B 1 156 ? -3.502 -2.379 4.184 1 94.5 156 LEU B CA 1
ATOM 2806 C C . LEU B 1 156 ? -3.113 -2.854 5.578 1 94.5 156 LEU B C 1
ATOM 2808 O O . LEU B 1 156 ? -3.775 -3.725 6.148 1 94.5 156 LEU B O 1
ATOM 2812 N N . TYR B 1 157 ? -2.027 -2.285 6.137 1 96.62 157 TYR B N 1
ATOM 2813 C CA . TYR B 1 157 ? -1.633 -2.617 7.504 1 96.62 157 TYR B CA 1
ATOM 2814 C C . TYR B 1 157 ? -2.781 -2.381 8.477 1 96.62 157 TYR B C 1
ATOM 2816 O O . TYR B 1 157 ? -3.068 -3.229 9.328 1 96.62 157 TYR B O 1
ATOM 2824 N N . LEU B 1 158 ? -3.434 -1.243 8.32 1 93.81 158 LEU B N 1
ATOM 2825 C CA . LEU B 1 158 ? -4.551 -0.908 9.203 1 93.81 158 LEU B CA 1
ATOM 2826 C C . LEU B 1 158 ? -5.68 -1.921 9.055 1 93.81 158 LEU B C 1
ATOM 2828 O O . LEU B 1 158 ? -6.254 -2.367 10.047 1 93.81 158 LEU B O 1
ATOM 2832 N N . GLN B 1 159 ? -5.957 -2.236 7.871 1 89.62 159 GLN B N 1
ATOM 2833 C CA . GLN B 1 159 ? -7.031 -3.189 7.605 1 89.62 159 GLN B CA 1
ATOM 2834 C C . GLN B 1 159 ? -6.723 -4.551 8.227 1 89.62 159 GLN B C 1
ATOM 2836 O O . GLN B 1 159 ? -7.629 -5.25 8.68 1 89.62 159 GLN B O 1
ATOM 2841 N N . MET B 1 160 ? -5.461 -4.887 8.242 1 93.25 160 MET B N 1
ATOM 2842 C CA . MET B 1 160 ? -5.047 -6.199 8.734 1 93.25 160 MET B CA 1
ATOM 2843 C C . MET B 1 160 ? -4.867 -6.18 10.25 1 93.25 160 MET B C 1
ATOM 2845 O O . MET B 1 160 ? -4.676 -7.23 10.867 1 93.25 160 MET B O 1
ATOM 2849 N N . HIS B 1 161 ? -4.883 -5.016 10.812 1 95.06 161 HIS B N 1
ATOM 2850 C CA . HIS B 1 161 ? -4.629 -4.895 12.242 1 95.06 161 HIS B CA 1
ATOM 2851 C C . HIS B 1 161 ? -5.723 -5.574 13.055 1 95.06 161 HIS B C 1
ATOM 2853 O O . HIS B 1 161 ? -6.875 -5.637 12.625 1 95.06 161 HIS B O 1
ATOM 2859 N N . GLU B 1 162 ? -5.344 -6.074 14.18 1 93.62 162 GLU B N 1
ATOM 2860 C CA . GLU B 1 162 ? -6.285 -6.758 15.07 1 93.62 162 GLU B CA 1
ATOM 2861 C C . GLU B 1 162 ? -7.402 -5.82 15.516 1 93.62 162 GLU B C 1
ATOM 2863 O O . GLU B 1 162 ? -8.547 -6.246 15.688 1 93.62 162 GLU B O 1
ATOM 2868 N N . ASN B 1 163 ? -7.039 -4.57 15.758 1 93.88 163 ASN B N 1
ATOM 2869 C CA . ASN B 1 163 ? -7.992 -3.527 16.125 1 93.88 163 ASN B CA 1
ATOM 2870 C C . ASN B 1 163 ? -7.898 -2.326 15.195 1 93.88 163 ASN B C 1
ATOM 2872 O O . ASN B 1 163 ? -7.371 -1.278 15.57 1 93.88 163 ASN B O 1
ATOM 2876 N N . PRO B 1 164 ? -8.57 -2.492 14.031 1 90.56 164 PRO B N 1
ATOM 2877 C CA . PRO B 1 164 ? -8.367 -1.461 13.016 1 90.56 164 PRO B CA 1
ATOM 2878 C C . PRO B 1 164 ? -9.016 -0.13 13.383 1 90.56 164 PRO B C 1
ATOM 2880 O O . PRO B 1 164 ? -8.703 0.902 12.781 1 90.56 164 PRO B O 1
ATOM 2883 N N . THR B 1 165 ? -9.875 -0.093 14.445 1 90.25 165 THR B N 1
ATOM 2884 C CA . THR B 1 165 ? -10.562 1.142 14.812 1 90.25 165 THR B CA 1
ATOM 2885 C C . THR B 1 165 ? -9.789 1.887 15.898 1 90.25 165 THR B C 1
ATOM 2887 O O . THR B 1 165 ? -10.062 3.059 16.172 1 90.25 165 THR B O 1
ATOM 2890 N N . ASP B 1 166 ? -8.859 1.22 16.562 1 95.69 166 ASP B N 1
ATOM 2891 C CA . ASP B 1 166 ? -7.949 1.878 17.5 1 95.69 166 ASP B CA 1
ATOM 2892 C C . ASP B 1 166 ? -6.691 2.373 16.781 1 95.69 166 ASP B C 1
ATOM 2894 O O . ASP B 1 166 ? -5.637 1.741 16.859 1 95.69 166 ASP B O 1
ATOM 2898 N N . LEU B 1 167 ? -6.805 3.502 16.25 1 96.69 167 LEU B N 1
ATOM 2899 C CA . LEU B 1 167 ? -5.762 4.016 15.359 1 96.69 167 LEU B CA 1
ATOM 2900 C C . LEU B 1 167 ? -4.492 4.324 16.141 1 96.69 167 LEU B C 1
ATOM 2902 O O . LEU B 1 167 ? -3.385 4.195 15.617 1 96.69 167 LEU B O 1
ATOM 2906 N N . ARG B 1 168 ? -4.609 4.758 17.406 1 97.12 168 ARG B N 1
ATOM 2907 C CA . ARG B 1 168 ? -3.422 5.012 18.219 1 97.12 168 ARG B CA 1
ATOM 2908 C C . ARG B 1 168 ? -2.617 3.734 18.438 1 97.12 168 ARG B C 1
ATOM 2910 O O . ARG B 1 168 ? -1.403 3.719 18.219 1 97.12 168 ARG B O 1
ATOM 2917 N N . ALA B 1 169 ? -3.32 2.674 18.75 1 97.31 169 ALA B N 1
ATOM 2918 C CA . ALA B 1 169 ? -2.658 1.383 18.906 1 97.31 169 ALA B CA 1
ATOM 2919 C C . ALA B 1 169 ? -2.07 0.892 17.594 1 97.31 169 ALA B C 1
ATOM 2921 O O . ALA B 1 169 ? -0.956 0.362 17.562 1 97.31 169 ALA B O 1
ATOM 2922 N N . ALA B 1 170 ? -2.801 1.095 16.5 1 97.12 170 ALA B N 1
ATOM 2923 C CA . ALA B 1 170 ? -2.338 0.654 15.18 1 97.12 170 ALA B CA 1
ATOM 2924 C C . ALA B 1 170 ? -1.076 1.405 14.766 1 97.12 170 ALA B C 1
ATOM 2926 O O . ALA B 1 170 ? -0.157 0.816 14.188 1 97.12 170 ALA B O 1
ATOM 2927 N N . LEU B 1 171 ? -1.058 2.684 15.086 1 97.62 171 LEU B N 1
ATOM 2928 C CA . LEU B 1 171 ? 0.103 3.5 14.75 1 97.62 171 LEU B CA 1
ATOM 2929 C C . LEU B 1 171 ? 1.315 3.098 15.578 1 97.62 171 LEU B C 1
ATOM 2931 O O . LEU B 1 171 ? 2.432 3.018 15.062 1 97.62 171 LEU B O 1
ATOM 2935 N N . ARG B 1 172 ? 1.098 2.84 16.812 1 96.88 172 ARG B N 1
ATOM 2936 C CA . ARG B 1 172 ? 2.176 2.361 17.672 1 96.88 172 ARG B CA 1
ATOM 2937 C C . ARG B 1 172 ? 2.746 1.046 17.156 1 96.88 172 ARG B C 1
ATOM 2939 O O . ARG B 1 172 ? 3.965 0.889 17.047 1 96.88 172 ARG B O 1
ATOM 2946 N N . ASP B 1 173 ? 1.864 0.141 16.844 1 97.5 173 ASP B N 1
ATOM 2947 C CA . ASP B 1 173 ? 2.293 -1.158 16.328 1 97.5 173 ASP B CA 1
ATOM 2948 C C . ASP B 1 173 ? 2.961 -1.021 14.969 1 97.5 173 ASP B C 1
ATOM 2950 O O . ASP B 1 173 ? 3.891 -1.765 14.648 1 97.5 173 ASP B O 1
ATOM 2954 N N . TYR B 1 174 ? 2.518 -0.107 14.203 1 97.5 174 TYR B N 1
ATOM 2955 C CA . TYR B 1 174 ? 3.131 0.161 12.906 1 97.5 174 TYR B CA 1
ATOM 2956 C C . TYR B 1 174 ? 4.586 0.588 13.07 1 97.5 174 TYR B C 1
ATOM 2958 O O . TYR B 1 174 ? 5.465 0.102 12.352 1 97.5 174 TYR B O 1
ATOM 2966 N N . ALA B 1 175 ? 4.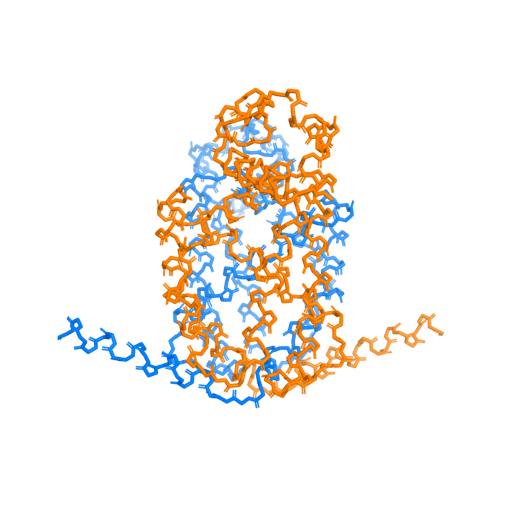809 1.527 13.953 1 96.44 175 ALA B N 1
ATOM 2967 C CA . ALA B 1 175 ? 6.168 1.988 14.219 1 96.44 175 ALA B CA 1
ATOM 2968 C C . ALA B 1 175 ? 7.07 0.828 14.633 1 96.44 175 ALA B C 1
ATOM 2970 O O . ALA B 1 175 ? 8.227 0.749 14.203 1 96.44 175 ALA B O 1
ATOM 2971 N N . HIS B 1 176 ? 6.504 -0.042 15.375 1 94.31 176 HIS B N 1
ATOM 2972 C CA . HIS B 1 176 ? 7.258 -1.184 15.875 1 94.31 176 HIS B CA 1
ATOM 2973 C C . HIS B 1 176 ? 7.5 -2.213 14.781 1 94.31 176 HIS B C 1
ATOM 2975 O O . HIS B 1 176 ? 8.609 -2.738 14.648 1 94.31 176 HIS B O 1
ATOM 2981 N N . ASP B 1 177 ? 6.527 -2.455 13.945 1 96.69 177 ASP B N 1
ATOM 2982 C CA . ASP B 1 177 ? 6.535 -3.592 13.031 1 96.69 177 ASP B CA 1
ATOM 2983 C C . ASP B 1 177 ? 7.172 -3.219 11.695 1 96.69 177 ASP B C 1
ATOM 2985 O O . ASP B 1 177 ? 7.777 -4.066 11.031 1 96.69 177 ASP B O 1
ATOM 2989 N N . MET B 1 178 ? 7.02 -1.96 11.297 1 97.94 178 MET B N 1
ATOM 2990 C CA . MET B 1 178 ? 7.223 -1.662 9.883 1 97.94 178 MET B CA 1
ATOM 2991 C C . MET B 1 178 ? 8.445 -0.765 9.688 1 97.94 178 MET B C 1
ATOM 2993 O O . MET B 1 178 ? 9.062 -0.776 8.617 1 97.94 178 MET B O 1
ATOM 2997 N N . VAL B 1 179 ? 8.828 0.025 10.688 1 97.62 179 VAL B N 1
ATOM 2998 C CA . VAL B 1 179 ? 9.805 1.085 10.469 1 97.62 179 VAL B CA 1
ATOM 2999 C C . VAL B 1 179 ? 11.203 0.479 10.312 1 97.62 179 VAL B C 1
ATOM 3001 O O . VAL B 1 179 ? 11.922 0.807 9.367 1 97.62 179 VAL B O 1
ATOM 3004 N N . LEU B 1 180 ? 11.578 -0.441 11.211 1 97.69 180 LEU B N 1
ATOM 3005 C CA . LEU B 1 180 ? 12.93 -0.977 11.172 1 97.69 180 LEU B CA 1
ATOM 3006 C C . LEU B 1 180 ? 13.172 -1.774 9.898 1 97.69 180 LEU B C 1
ATOM 3008 O O . LEU B 1 180 ? 14.172 -1.575 9.211 1 97.69 180 LEU B O 1
ATOM 3012 N N . PRO B 1 181 ? 12.258 -2.676 9.469 1 98.38 181 PRO B N 1
ATOM 3013 C CA . PRO B 1 181 ? 12.484 -3.361 8.195 1 98.38 181 PRO B CA 1
ATOM 3014 C C . PRO B 1 181 ? 12.477 -2.408 7.004 1 98.38 181 PRO B C 1
ATOM 3016 O O . PRO B 1 181 ? 13.188 -2.641 6.02 1 98.38 181 PRO B O 1
ATOM 3019 N N . SER B 1 182 ? 11.656 -1.365 7.016 1 98.56 182 SER B N 1
ATOM 3020 C CA . SER B 1 182 ? 11.703 -0.368 5.953 1 98.56 182 SER B CA 1
ATOM 3021 C C . SER B 1 182 ? 13.07 0.295 5.875 1 98.56 182 SER B C 1
ATOM 3023 O O . SER B 1 182 ? 13.633 0.452 4.785 1 98.56 182 SER B O 1
ATOM 3025 N N . LEU B 1 183 ? 13.617 0.674 7.047 1 98.12 183 LEU B N 1
ATOM 3026 C CA . LEU B 1 183 ? 14.93 1.312 7.094 1 98.12 183 LEU B CA 1
ATOM 3027 C C . LEU B 1 183 ? 16.016 0.371 6.57 1 98.12 183 LEU B C 1
ATOM 3029 O O . LEU B 1 183 ? 16.953 0.809 5.91 1 98.12 183 LEU B O 1
ATOM 3033 N N . GLU B 1 184 ? 15.922 -0.927 6.863 1 98.56 184 GLU B N 1
ATOM 3034 C CA . GLU B 1 184 ? 16.859 -1.902 6.316 1 98.56 184 GLU B CA 1
ATOM 3035 C C . GLU B 1 184 ? 16.875 -1.864 4.793 1 98.56 184 GLU B C 1
ATOM 3037 O O . GLU B 1 184 ? 17.938 -1.736 4.176 1 98.56 184 GLU B O 1
ATOM 3042 N N . VAL B 1 185 ? 15.695 -1.933 4.188 1 98.69 185 VAL B N 1
ATOM 3043 C CA . VAL B 1 185 ? 15.562 -1.995 2.734 1 98.69 185 VAL B CA 1
ATOM 3044 C C . VAL B 1 185 ? 16.031 -0.676 2.115 1 98.69 185 VAL B C 1
ATOM 3046 O O . VAL B 1 185 ? 16.734 -0.67 1.109 1 98.69 185 VAL B O 1
ATOM 3049 N N . TYR B 1 186 ? 15.633 0.462 2.742 1 98.62 186 TYR B N 1
ATOM 3050 C CA . TYR B 1 186 ? 15.938 1.774 2.182 1 98.62 186 TYR B CA 1
ATOM 3051 C C . TYR B 1 186 ? 17.422 2.102 2.334 1 98.62 186 TYR B C 1
ATOM 3053 O O . TYR B 1 186 ? 17.953 2.938 1.6 1 98.62 186 TYR B O 1
ATOM 3061 N N . THR B 1 187 ? 18.062 1.479 3.322 1 98.31 187 THR B N 1
ATOM 3062 C CA . THR B 1 187 ? 19.484 1.734 3.557 1 98.31 187 THR B CA 1
ATOM 3063 C C . THR B 1 187 ? 20.344 0.766 2.754 1 98.31 187 THR B C 1
ATOM 3065 O O . THR B 1 187 ? 21.312 1.178 2.107 1 98.31 187 THR B O 1
ATOM 3068 N N . GLU B 1 188 ? 19.953 -0.52 2.719 1 97.69 188 GLU B N 1
ATOM 3069 C CA . GLU B 1 188 ? 20.844 -1.561 2.211 1 97.69 188 GLU B CA 1
ATOM 3070 C C . GLU B 1 188 ? 20.406 -2.039 0.831 1 97.69 188 GLU B C 1
ATOM 3072 O O . GLU B 1 188 ? 21.156 -2.711 0.129 1 97.69 188 GLU B O 1
ATOM 3077 N N . GLY B 1 189 ? 19.203 -1.674 0.396 1 98.19 189 GLY B N 1
ATOM 3078 C CA . GLY B 1 189 ? 18.609 -2.318 -0.768 1 98.19 189 GLY B CA 1
ATOM 3079 C C . GLY B 1 189 ? 18.125 -3.727 -0.489 1 98.19 189 GLY B C 1
ATOM 3080 O O . GLY B 1 189 ? 18.25 -4.219 0.635 1 98.19 189 GLY B O 1
ATOM 3081 N N . LEU B 1 190 ? 17.578 -4.324 -1.487 1 98.62 190 LEU B N 1
ATOM 3082 C CA . LEU B 1 190 ? 17 -5.668 -1.386 1 98.62 190 LEU B CA 1
ATOM 3083 C C . LEU B 1 190 ? 17.75 -6.641 -2.295 1 98.62 190 LEU B C 1
ATOM 3085 O O . LEU B 1 190 ? 18.047 -7.766 -1.891 1 98.62 190 LEU B O 1
ATOM 3089 N N . LEU B 1 191 ? 18.031 -6.242 -3.535 1 98.38 191 LEU B N 1
ATOM 3090 C CA . LEU B 1 191 ? 18.641 -7.098 -4.547 1 98.38 191 LEU B CA 1
ATOM 3091 C C . LEU B 1 191 ? 20.156 -7.176 -4.355 1 98.38 191 LEU B C 1
ATOM 3093 O O . LEU B 1 191 ? 20.781 -6.191 -3.969 1 98.38 191 LEU B O 1
ATOM 3097 N N . ALA B 1 192 ? 20.75 -8.273 -4.691 1 97.75 192 ALA B N 1
ATOM 3098 C CA . ALA B 1 192 ? 22.141 -8.57 -4.395 1 97.75 192 ALA B CA 1
ATOM 3099 C C . ALA B 1 192 ? 23.078 -7.844 -5.359 1 97.75 192 ALA B C 1
ATOM 3101 O O . ALA B 1 192 ? 24.25 -7.621 -5.051 1 97.75 192 ALA B O 1
ATOM 3102 N N . ASP B 1 193 ? 22.625 -7.578 -6.527 1 96 193 ASP B N 1
ATOM 3103 C CA . ASP B 1 193 ? 23.438 -6.848 -7.496 1 96 193 ASP B CA 1
ATOM 3104 C C . ASP B 1 193 ? 22.562 -6.004 -8.422 1 96 193 ASP B C 1
ATOM 3106 O O . ASP B 1 193 ? 21.359 -5.863 -8.188 1 96 193 ASP B O 1
ATOM 3110 N N . ARG B 1 194 ? 23.094 -5.395 -9.484 1 97 194 ARG B N 1
ATOM 3111 C CA . ARG B 1 194 ? 22.422 -4.371 -10.273 1 97 194 ARG B CA 1
ATOM 3112 C C . ARG B 1 194 ? 21.875 -4.957 -11.578 1 97 194 ARG B C 1
ATOM 3114 O O . ARG B 1 194 ? 21.359 -4.227 -12.422 1 97 194 ARG B O 1
ATOM 3121 N N . ALA B 1 195 ? 21.938 -6.242 -11.766 1 96.44 195 ALA B N 1
ATOM 3122 C CA . ALA B 1 195 ? 21.656 -6.867 -13.055 1 96.44 195 ALA B CA 1
ATOM 3123 C C . ALA B 1 195 ? 20.234 -6.598 -13.508 1 96.44 195 ALA B C 1
ATOM 3125 O O . ALA B 1 195 ? 20 -6.207 -14.648 1 96.44 195 ALA B O 1
ATOM 3126 N N . MET B 1 196 ? 19.328 -6.801 -12.602 1 96.56 196 MET B N 1
ATOM 3127 C CA . MET B 1 196 ? 17.922 -6.605 -12.945 1 96.56 196 MET B CA 1
ATOM 3128 C C . MET B 1 196 ? 17.641 -5.141 -13.273 1 96.56 196 MET B C 1
ATOM 3130 O O . MET B 1 196 ? 17.016 -4.836 -14.281 1 96.56 196 MET B O 1
ATOM 3134 N N . TYR B 1 197 ? 18.109 -4.277 -12.43 1 97.44 197 TYR B N 1
ATOM 3135 C CA . TYR B 1 197 ? 17.891 -2.846 -12.625 1 97.44 197 TYR B CA 1
ATOM 3136 C C . TYR B 1 197 ? 18.469 -2.383 -13.961 1 97.44 197 TYR B C 1
ATOM 3138 O O . TYR B 1 197 ? 17.781 -1.699 -14.727 1 97.44 197 TYR B O 1
ATOM 3146 N N . GLU B 1 198 ? 19.656 -2.797 -14.297 1 97.44 198 GLU B N 1
ATOM 3147 C CA . GLU B 1 198 ? 20.328 -2.398 -15.531 1 97.44 198 GLU B CA 1
ATOM 3148 C C . GLU B 1 198 ? 19.578 -2.93 -16.75 1 97.44 198 GLU B C 1
ATOM 3150 O O . GLU B 1 198 ? 19.469 -2.236 -17.766 1 97.44 198 GLU B O 1
ATOM 3155 N N . ALA B 1 199 ? 19.078 -4.129 -16.656 1 96.81 199 ALA B N 1
ATOM 3156 C CA . ALA B 1 199 ? 18.344 -4.719 -17.766 1 96.81 199 ALA B CA 1
ATOM 3157 C C . ALA B 1 199 ? 17.047 -3.945 -18.047 1 96.81 199 ALA B C 1
ATOM 3159 O O . ALA B 1 199 ? 16.703 -3.691 -19.203 1 96.81 199 ALA B O 1
ATOM 3160 N N . PHE B 1 200 ? 16.375 -3.576 -17.031 1 96.62 200 PHE B N 1
ATOM 3161 C CA . PHE B 1 200 ? 15.125 -2.854 -17.188 1 96.62 200 PHE B CA 1
ATOM 3162 C C . PHE B 1 200 ? 15.375 -1.424 -17.656 1 96.62 200 PHE B C 1
ATOM 3164 O O . PHE B 1 200 ? 14.586 -0.861 -18.422 1 96.62 200 PHE B O 1
ATOM 3171 N N . LEU B 1 201 ? 16.469 -0.799 -17.172 1 96.44 201 LEU B N 1
ATOM 3172 C CA . LEU B 1 201 ? 16.875 0.506 -17.672 1 96.44 201 LEU B CA 1
ATOM 3173 C C . LEU B 1 201 ? 17.141 0.45 -19.172 1 96.44 201 LEU B C 1
ATOM 3175 O O . LEU B 1 201 ? 16.703 1.333 -19.922 1 96.44 201 LEU B O 1
ATOM 3179 N N . ALA B 1 202 ? 17.828 -0.6 -19.578 1 95.69 202 ALA B N 1
ATOM 3180 C CA . ALA B 1 202 ? 18.141 -0.77 -21 1 95.69 202 ALA B CA 1
ATOM 3181 C C . ALA B 1 202 ? 16.859 -0.944 -21.828 1 95.69 202 ALA B C 1
ATOM 3183 O O . ALA B 1 202 ? 16.75 -0.374 -22.922 1 95.69 202 ALA B O 1
ATOM 3184 N N . GLU B 1 203 ? 15.945 -1.708 -21.312 1 92.88 203 GLU B N 1
ATOM 3185 C CA . GLU B 1 203 ? 14.672 -1.935 -22 1 92.88 203 GLU B CA 1
ATOM 3186 C C . GLU B 1 203 ? 13.883 -0.638 -22.141 1 92.88 203 GLU B C 1
ATOM 3188 O O . GLU B 1 203 ? 13.281 -0.381 -23.188 1 92.88 203 GLU B O 1
ATOM 3193 N N . ALA B 1 204 ? 13.852 0.168 -21.109 1 91.88 204 ALA B N 1
ATOM 3194 C CA . ALA B 1 204 ? 13.125 1.435 -21.094 1 91.88 204 ALA B CA 1
ATOM 3195 C C . ALA B 1 204 ? 13.727 2.416 -22.094 1 91.88 204 ALA B C 1
ATOM 3197 O O . ALA B 1 204 ? 13 3.188 -22.734 1 91.88 204 ALA B O 1
ATOM 3198 N N . GLN B 1 205 ? 14.969 2.385 -22.234 1 89.31 205 GLN B N 1
ATOM 3199 C CA . GLN B 1 205 ? 15.664 3.273 -23.156 1 89.31 205 GLN B CA 1
ATOM 3200 C C . GLN B 1 205 ? 15.398 2.869 -24.609 1 89.31 205 GLN B C 1
ATOM 3202 O O . GLN B 1 205 ? 15.312 3.725 -25.484 1 89.31 205 GLN B O 1
ATOM 3207 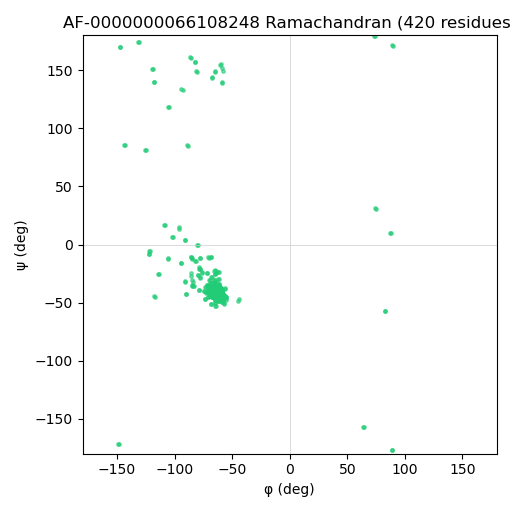N N . GLN B 1 206 ? 15.273 1.568 -24.844 1 86.12 206 GLN B N 1
ATOM 3208 C CA . GLN B 1 206 ? 14.984 1.064 -26.188 1 86.12 206 GLN B CA 1
ATOM 3209 C C . GLN B 1 206 ? 13.555 1.41 -26.594 1 86.12 206 GLN B C 1
ATOM 3211 O O . GLN B 1 206 ? 13.297 1.665 -27.781 1 86.12 206 GLN B O 1
ATOM 3216 N N . GLY B 1 207 ? 12.68 1.358 -25.734 1 76.25 207 GLY B N 1
ATOM 3217 C CA . GLY B 1 207 ? 11.297 1.714 -26.016 1 76.25 207 GLY B CA 1
ATOM 3218 C C . GLY B 1 207 ? 11.117 3.189 -26.312 1 76.25 207 GLY B C 1
ATOM 3219 O O . GLY B 1 207 ? 10.281 3.559 -27.141 1 76.25 207 GLY B O 1
ATOM 3220 N N . GLU B 1 208 ? 11.852 4.059 -25.625 1 68.19 208 GLU B N 1
ATOM 3221 C CA . GLU B 1 208 ? 11.812 5.496 -25.875 1 68.19 208 GLU B CA 1
ATOM 3222 C C . GLU B 1 208 ? 12.398 5.844 -27.234 1 68.19 208 GLU B C 1
ATOM 3224 O O . GLU B 1 208 ? 11.93 6.773 -27.906 1 68.19 208 GLU B O 1
ATOM 3229 N N . ALA B 1 209 ? 13.398 5.07 -27.578 1 59.81 209 ALA B N 1
ATOM 3230 C CA . ALA B 1 209 ? 14.047 5.324 -28.859 1 59.81 209 ALA B CA 1
ATOM 3231 C C . ALA B 1 209 ? 13.125 4.949 -30.016 1 59.81 209 ALA B C 1
ATOM 3233 O O . ALA B 1 209 ? 13.25 5.496 -31.125 1 59.81 209 ALA B O 1
ATOM 3234 N N . HIS B 1 210 ? 12.273 3.965 -29.781 1 50.81 210 HIS B N 1
ATOM 3235 C CA . HIS B 1 210 ? 11.398 3.488 -30.844 1 50.81 210 HIS B CA 1
ATOM 3236 C C . HIS B 1 210 ? 10.195 4.414 -31.016 1 50.81 210 HIS B C 1
ATOM 3238 O O . HIS B 1 210 ? 9.516 4.355 -32.031 1 50.81 210 HIS B O 1
ATOM 3244 N N . VAL B 1 211 ? 9.797 5.102 -30.031 1 50.84 211 VAL B N 1
ATOM 3245 C CA . VAL B 1 211 ? 8.695 6.047 -30.156 1 50.84 211 VAL B CA 1
ATOM 3246 C C . VAL B 1 211 ? 9.219 7.395 -30.641 1 50.84 211 VAL B C 1
ATOM 3248 O O . VAL B 1 211 ? 8.445 8.266 -31.047 1 50.84 211 VAL B O 1
ATOM 3251 N N . GLY B 1 212 ? 10.547 7.777 -30.438 1 32.53 212 GLY B N 1
ATOM 3252 C CA . GLY B 1 212 ? 11.117 8.977 -31.031 1 32.53 212 GLY B CA 1
ATOM 3253 C C . GLY B 1 212 ? 11.586 8.781 -32.469 1 32.53 212 GLY B C 1
ATOM 3254 O O . GLY B 1 212 ? 11.945 7.664 -32.844 1 32.53 212 GLY B O 1
#

Solvent-accessible surface area (backbone atoms only — not comparable to full-atom values): 21407 Å² total; per-residue (Å²): 124,54,74,68,45,50,45,48,54,49,40,39,44,54,29,37,38,43,47,29,25,74,67,29,83,78,62,53,64,61,62,33,18,56,69,40,71,50,54,49,66,55,52,37,71,75,33,65,41,72,66,42,42,48,51,52,37,44,54,49,50,44,46,54,52,41,52,53,52,30,56,45,31,52,42,88,47,48,66,58,49,53,52,50,60,73,47,40,46,76,44,29,51,58,47,34,30,50,53,37,34,62,71,69,40,62,69,67,32,46,49,45,52,50,50,43,26,55,42,36,33,52,32,49,48,46,6,32,75,58,55,37,25,52,83,64,99,48,53,64,44,38,18,42,41,52,38,35,23,51,53,16,14,50,54,43,49,40,70,64,38,94,51,57,85,42,42,44,60,48,39,50,49,40,55,69,56,39,45,61,38,45,35,47,35,30,41,67,17,41,37,56,59,58,62,52,45,51,48,51,52,51,53,54,53,52,53,52,55,70,74,97,124,54,74,70,46,49,44,48,54,48,38,41,43,53,28,37,38,44,46,30,26,76,67,30,84,78,64,52,63,60,61,32,17,56,69,40,72,47,54,49,66,57,52,36,70,78,35,65,41,73,67,42,41,48,52,51,37,45,53,50,50,46,47,54,52,42,52,53,50,31,56,45,31,52,42,88,48,49,66,58,49,54,52,50,60,75,48,42,44,75,46,30,51,58,49,34,30,49,53,38,34,61,72,68,40,62,69,67,32,48,49,45,52,50,50,43,26,55,42,36,33,52,31,50,50,45,6,32,76,58,54,37,25,52,85,63,99,48,53,62,44,37,18,42,41,52,37,36,23,50,53,17,13,50,55,42,48,40,69,65,38,94,52,59,84,43,42,42,60,48,39,50,49,41,55,68,56,38,46,61,38,47,37,47,35,29,42,66,17,41,38,56,59,57,62,51,45,53,48,52,52,53,52,54,51,52,54,53,56,70,76,97

Foldseek 3Di:
DDPVLVVLLVLLLLLQLQCCLQPNLPDDLCNSCVSSVHHSVSVCVNQVDSVSSVLVNLVVLLVVVLVLLLVVLLDPDVVSVVVCLVCQLVCLSSVSSLLRLVVVDDDSSVVSLVSNLVSQLVSLVSNCVSVSAPDDPDSSVVSNVCSCCVSVVLSVQLVPDPCSSSSSVSSNVCSVPPVVVVCVCRPPNDDPDCVVVVVVVVVVVVVVVVVD/DDPVLVVLLVLLLLLQLQCCLQPNLPDDLCNSCVSSVHHSVSVCVNQVDSVSSVLVNLVVLLVVVLVLLLVVLLDPDVVSVVVCLVCQLVCLSSVSSLLRLVVVDDDSSVVSLVSSLVSQLVSLVSNCVSVSAPDDPDSSVVSNVCSCCVSVVLSVQLVPDPCSSSSSVSRNVCSVPPVVVVCVCRPPNDDPDCVVVVVVVVVVVVVVVVVD

pLDDT: mean 93.76, std 9.85, range [32.53, 98.75]

Secondary structure (DSSP, 8-state):
--HHHHHHHHHHHHHHHHHHHHH-TT--HHHHHHHHTS-HHHHHHHHSSHHHHHHHHHHHHHHHHHHHHHHHHH---HHHHHHHHHTGGGGHHHHHHHHHHHHH-HHHHHHHHHHHHHHHHHHHHHHHHHTSB---SSHHHHHHHHHHHHHHHHHHHHHHSSSTT-HHHHHHHHHHHHHHHHHHHHHH-SBSSSHHHHHHHHHHHHHHHHH-/--HHHHHHHHHHHHHHHHHHHHH-TT--HHHHHHHHTS-HHHHHHHHSSHHHHHHHHHHHHHHHHHHHHHHHHH---HHHHHHHHHTGGGGHHHHHHHHHHHHH-HHHHHHHHHHHHHHHHHHHHHHHHHTSB---SSHHHHHHHHHHHHHHHHHHHHHHSSSTT-HHHHHHHHHHHHHHHHHHHHHH-SBSSSHHHHHHHHHHHHHHHHH-

Organism: Mycobacterium tuberculosis (strain ATCC 25618 / H37Rv) (NCBI:txid83332)

Radius of gyration: 23.46 Å; Cα contacts (8 Å, |Δi|>4): 476; chains: 2; bounding box: 50×76×60 Å

Nearest PDB structures (foldseek):
  4nn1-assembly1_A-2  TM=9.930E-01  e=3.342E-24  Mycobacterium tuberculosis H37Rv
  3bhq-assembly1_B  TM=5.914E-01  e=3.526E-04  Mesorhizobium japonicum MAFF 303099
  1t33-assembly1_B  TM=5.781E-01  e=5.044E-04  Salmonella enterica subsp. enterica serovar Typhimurium str. LT2
  2eh3-assembly1_A-2  TM=6.258E-01  e=8.254E-04  Aquifex aeolicus VF5
  5ydp-assembly1_A  TM=4.948E-01  e=1.324E-02  Dietzia sp. DQ12-45-1b

Sequence (424 aa):
MRSADLTAHARIREAAIEQFGRHGFGVGLRAIAEAAGVSAALVIHHFGSKEGLRKACDDFVAEEIRSSKAAALKSNDPTTWLAQMAEIESYAPLMAYLVRSMQSGGELAKMLWQKMIDNAEEYLDEGVRAGTVKPSRDPRARARFLAITGGGGFLLYLQMHENPTDLRAALRDYAHDMVLPSLEVYTEGLLADRAMYEAFLAEAQQGEAHVGMRSADLTAHARIREAAIEQFGRHGFGVGLRAIAEAAGVSAALVIHHFGSKEGLRKACDDFVAEEIRSSKAAALKSNDPTTWLAQMAEIESYAPLMAYLVRSMQSGGELAKMLWQKMIDNAEEYLDEGVRAGTVKPSRDPRARARFLAITGGGGFLLYLQMHENPTDLRAALRDYAHDMVLPSLEVYTEGLLADRAMYEAFLAEAQQGEAHVG

InterPro domains:
  IPR001647 DNA-binding HTH domain, TetR-type [PF00440] (12-57)
  IPR001647 DNA-binding HTH domain, TetR-type [PR00455] (12-25)
  IPR001647 DNA-binding HTH domain, TetR-type [PR00455] (32-55)
  IPR001647 DNA-binding HTH domain, TetR-type [PS50977] (6-65)
  IPR009057 Homedomain-like superfamily [SSF46689] (8-78)
  IPR036271 Tetracyclin repressor-like, C-terminal domain superfamily [SSF48498] (112-174)
  IPR041484 TetR transcriptional regulator Rv1219c-like, C-terminal domain [PF17933] (89-192)
  IPR050109 HTH-type, TetR-like transcriptional regulator [PTHR30055] (7-175)